Protein AF-0000000084806015 (afdb_homodimer)

pLDDT: mean 92.37, std 10.85, range [36.12, 98.88]

Foldseek 3Di:
DVVVVVVVCLQCLQVVSVLVVLLVQLVVCCVDPNVVVSVVSNVVSVVSLCCLQWFLPLVVLLLVQLVQADADDDDPDQAQAEEQEDDQFPQVVCVVVVHTDGDLFVFSLVVLLVSCVVRVNHAYEYQYALQPPPPDRGFVQVVSLVVSVVSPRDNVSYHYHHHDNDLLRSQQSVCVVPVDDPPGAYEYEGASNLQQLNCLSNVLNVHDYHYRHDNSVDPHCVCSGGIDPGRVVSSVSNRVSSVSLVSLVVCCVVPSDVDSGDHD/DVVVVVVVCLQCLQVVSVLVVLLVQLVVCCVDPNVVVSVVSNVVSVVSLCCLQWFLVLVVLLQVQLVQADADDDDPDQAQAEEQEDDQFPQVVCVVVVHTDGDLFVFSLVVLLVSCVVRVNHAYEYQYALQPPPVDRGFVQVVSLVVSVVSPRDNVSYHYHHHDNDLLRSQQSVCVVPVDDPPGAYEYEGASNLQQLNCLSNVLNVHDYHYRHDNSVDPHCVCSGPIDPGSVVSSVSNRVSSVSLVSLVVCCVVVSDVDSGDHD

Solvent-accessible surface area (backbone atoms only — not comparable to full-atom values): 26686 Å² total; per-residue (Å²): 109,71,64,59,51,49,50,52,51,54,45,54,46,24,51,39,37,41,35,49,50,39,31,50,52,9,46,57,27,47,75,48,96,44,32,70,59,10,50,52,40,28,44,52,20,50,53,51,45,49,43,38,8,29,39,21,54,16,48,42,53,29,45,71,34,27,68,50,53,65,72,62,70,90,78,87,64,80,51,49,27,37,36,34,50,52,74,23,53,38,28,60,38,14,62,58,63,74,43,88,33,56,38,83,37,38,32,38,57,53,50,49,53,52,47,46,66,76,36,74,81,29,33,36,33,41,32,28,25,41,43,61,75,58,89,83,52,54,50,39,44,66,57,50,52,53,53,42,39,74,72,67,44,56,68,91,41,51,43,72,40,56,79,23,68,46,66,53,39,36,28,42,53,43,41,66,72,64,59,80,56,92,87,58,40,30,35,38,30,30,38,15,49,50,39,44,56,47,52,47,26,20,49,64,54,72,38,80,61,43,68,31,44,32,55,65,94,51,57,48,77,82,40,44,76,46,59,42,91,37,34,25,59,16,21,42,40,29,22,54,28,40,44,46,51,51,51,26,49,50,35,34,76,70,62,61,32,92,53,69,71,58,69,125,109,71,64,57,50,49,50,53,51,55,44,54,45,23,50,38,36,40,35,50,50,38,32,52,50,10,48,57,27,47,76,46,97,45,33,70,61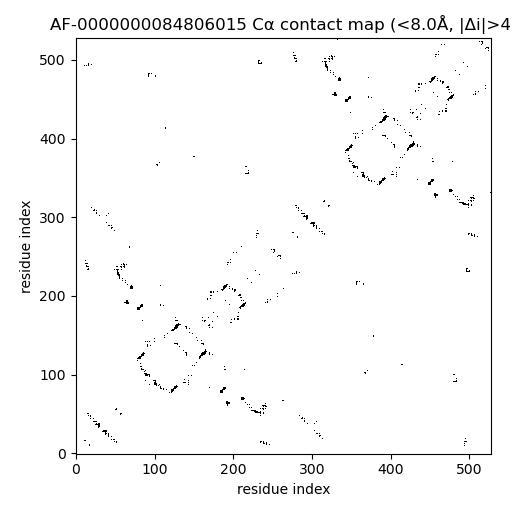,10,50,52,40,28,43,52,18,50,53,50,45,51,44,37,8,29,39,22,54,16,49,40,54,30,46,71,34,28,67,51,53,65,73,62,71,90,79,87,63,81,52,50,26,37,36,31,51,52,74,23,51,38,30,60,38,14,63,58,64,75,44,89,32,55,38,84,38,38,35,36,56,54,51,49,50,52,47,46,66,75,36,75,80,27,33,36,33,42,32,27,26,42,45,62,75,57,89,83,53,55,50,37,43,65,58,51,49,53,53,42,40,73,73,67,43,55,67,89,42,52,41,74,38,55,79,23,66,46,66,52,39,35,29,42,52,43,39,68,73,64,59,78,57,92,87,56,41,32,36,38,29,30,38,14,48,51,38,44,55,47,52,46,26,19,50,66,54,72,40,78,61,42,68,31,44,33,54,66,93,50,56,49,79,82,40,44,76,45,57,42,90,37,33,24,59,15,22,41,40,28,23,55,28,40,43,46,52,50,52,28,50,49,35,35,76,72,62,63,32,92,51,70,71,57,71,124

InterPro domains:
  IPR003848 Domain of unknown function DUF218 [PF02698] (80-247)
  IPR003848 Domain of unknown function DUF218 [cd06259] (80-248)
  IPR014729 Rossmann-like alpha/beta/alpha sandwich fold [G3DSA:3.40.50.620] (75-215)
  IPR051599 Cell Envelope Integrity and Synthesis Associated Protein [PTHR30336] (35-257)

Radius of gyration: 23.83 Å; Cα contacts (8 Å, |Δi|>4): 1032; chains: 2; bounding box: 65×70×50 Å

Sequence (528 aa):
MFFVLSKILGFFIHPSNTIAVICAVGVLMLLTRWRRAGARVLGVGVVLLLIAGYSPLGSVLLLSLSERFPPWQFSGRAPDGIIVLGGAIDSEVSAARDAVELDSSAERVMAALELARDYPQARIVYSGGSGNLIQNSVAEAPIAADLFARFGVAPDRFVVESRSRTTAENASFTRELVSPKPGEVWLLVTSAFHMPRSITAFRAAGFDVTAAPVDWRTRGWGDAARPFDRLSSGLARTDVAAHEWAGLLAYRLSGRTTSLLPSPMFFVLSKILGFFIHPSNTIAVICAVGVLMLLTRWRRAGARVLGVGVVLLLIAGYSPLGSVLLLSLSERFPPWQFSGRAPDGIIVLGGAIDSEVSAARDAVELDSSAERVMAALELARDYPQARIVYSGGSGNLIQNSVAEAPIAADLFARFGVAPDRFVVESRSRTTAENASFTRELVSPKPGEVWLLVTSAFHMPRSITAFRAAGFDVTAAPVDWRTRGWGDAARPFDRLSSGLARTDVAAHEWAGLLAYRLSGRTTSLLPSP

Nearest PDB structures (foldseek):
  1nst-assembly1_A  TM=2.198E-01  e=5.384E-01  Homo sapiens
  6clu-assembly5_B  TM=3.367E-01  e=6.553E+00  Staphylococcus aureus
  2ce7-assembly1_A  TM=1.968E-01  e=6.723E-01  Thermotoga maritima
  7epd-assembly1_A  TM=2.196E-01  e=8.651E+00  Homo sapiens
  1iol-assembly1_A-2  TM=4.628E-01  e=3.929E+00  Homo sapiens

Structure (mmCIF, N/CA/C/O backbone):
data_AF-0000000084806015-model_v1
#
loop_
_entity.id
_entity.type
_entity.pdbx_description
1 polymer 'DUF218 domain-containing protein'
#
loop_
_atom_site.group_PDB
_atom_site.id
_atom_site.type_symbol
_atom_site.label_atom_id
_atom_site.label_alt_id
_atom_site.label_comp_id
_atom_site.label_asym_id
_atom_site.label_entity_id
_atom_site.label_seq_id
_atom_site.pdbx_PDB_ins_code
_atom_site.Cartn_x
_atom_site.Cartn_y
_atom_site.Cartn_z
_atom_site.occupancy
_atom_site.B_iso_or_equiv
_atom_site.auth_seq_id
_atom_site.auth_comp_id
_atom_site.auth_asym_id
_atom_site.auth_atom_id
_atom_site.pdbx_PDB_model_num
ATOM 1 N N . MET A 1 1 ? -23.641 19.688 -10.625 1 53.91 1 MET A N 1
ATOM 2 C CA . MET A 1 1 ? -23.781 20.203 -9.266 1 53.91 1 MET A CA 1
ATOM 3 C C . MET A 1 1 ? -23.547 19.094 -8.242 1 53.91 1 MET A C 1
ATOM 5 O O . MET A 1 1 ? -22.781 19.266 -7.293 1 53.91 1 MET A O 1
ATOM 9 N N . PHE A 1 2 ? -24.141 17.906 -8.484 1 60.41 2 PHE A N 1
ATOM 10 C CA . PHE A 1 2 ? -24.016 16.766 -7.574 1 60.41 2 PHE A CA 1
ATOM 11 C C . PHE A 1 2 ? -22.609 16.203 -7.59 1 60.41 2 PHE A C 1
ATOM 13 O O . PHE A 1 2 ? -22.062 15.875 -6.539 1 60.41 2 PHE A O 1
ATOM 20 N N . PHE A 1 3 ? -21.984 16.391 -8.75 1 66.12 3 PHE A N 1
ATOM 21 C CA . PHE A 1 3 ? -20.656 15.828 -8.898 1 66.12 3 PHE A CA 1
ATOM 22 C C . PHE A 1 3 ? -19.625 16.672 -8.148 1 66.12 3 PHE A C 1
ATOM 24 O O . PHE A 1 3 ? -18.781 16.141 -7.422 1 66.12 3 PHE A O 1
ATOM 31 N N . VAL A 1 4 ? -19.75 17.953 -8.297 1 72 4 VAL A N 1
ATOM 32 C CA . VAL A 1 4 ? -18.797 18.859 -7.648 1 72 4 VAL A CA 1
ATOM 33 C C . VAL A 1 4 ? -18.953 18.766 -6.133 1 72 4 VAL A C 1
ATOM 35 O O . VAL A 1 4 ? -17.969 18.719 -5.402 1 72 4 VAL A O 1
ATOM 38 N N . LEU A 1 5 ? -20.172 18.719 -5.695 1 76.62 5 LEU A N 1
ATOM 39 C CA . LEU A 1 5 ? -20.438 18.609 -4.266 1 76.62 5 LEU A CA 1
ATOM 40 C C . LEU A 1 5 ? -19.859 17.312 -3.705 1 76.62 5 LEU A C 1
ATOM 42 O O . LEU A 1 5 ? -19.266 17.312 -2.621 1 76.62 5 LEU A O 1
ATOM 46 N N . SER A 1 6 ? -19.969 16.328 -4.43 1 77.88 6 SER A N 1
ATOM 47 C CA . SER A 1 6 ? -19.438 15.047 -3.988 1 77.88 6 SER A CA 1
ATOM 48 C C . SER A 1 6 ? -17.906 15.086 -3.885 1 77.88 6 SER A C 1
ATOM 50 O O . SER A 1 6 ? -17.328 14.508 -2.963 1 77.88 6 SER A O 1
ATOM 52 N N . LYS A 1 7 ? -17.312 15.836 -4.746 1 82.25 7 LYS A N 1
ATOM 53 C CA . LYS A 1 7 ? -15.859 15.953 -4.719 1 82.25 7 LYS A CA 1
ATOM 54 C C . LYS A 1 7 ? -15.398 16.781 -3.527 1 82.25 7 LYS A C 1
ATOM 56 O O . LYS A 1 7 ? -14.391 16.469 -2.889 1 82.25 7 LYS A O 1
ATOM 61 N N . ILE A 1 8 ? -16.156 17.812 -3.361 1 85.81 8 ILE A N 1
ATOM 62 C CA . ILE A 1 8 ? -15.82 18.688 -2.234 1 85.81 8 ILE A CA 1
ATOM 63 C C . ILE A 1 8 ? -16 17.922 -0.926 1 85.81 8 ILE A C 1
ATOM 65 O O . ILE A 1 8 ? -15.117 17.938 -0.065 1 85.81 8 ILE A O 1
ATOM 69 N N . LEU A 1 9 ? -17.078 17.266 -0.795 1 87.06 9 LEU A N 1
ATOM 70 C CA . LEU A 1 9 ? -17.328 16.469 0.4 1 87.06 9 LEU A CA 1
ATOM 71 C C . LEU A 1 9 ? -16.266 15.375 0.549 1 87.06 9 LEU A C 1
ATOM 73 O O . LEU A 1 9 ? -15.789 15.117 1.655 1 87.06 9 LEU A O 1
ATOM 77 N N . GLY A 1 10 ? -15.945 14.82 -0.571 1 89.31 10 GLY A N 1
ATOM 78 C CA . GLY A 1 10 ? -14.906 13.805 -0.565 1 89.31 10 GLY A CA 1
ATOM 79 C C . GLY A 1 10 ? -13.562 14.328 -0.079 1 89.31 10 GLY A C 1
ATOM 80 O O . GLY A 1 10 ? -12.844 13.625 0.638 1 89.31 10 GLY A O 1
ATOM 81 N N . PHE A 1 11 ? -13.305 15.617 -0.44 1 94.44 11 PHE A N 1
ATOM 82 C CA . PHE A 1 11 ? -12.062 16.25 -0.019 1 94.44 11 PHE A CA 1
ATOM 83 C C . PHE A 1 11 ? -12.031 16.422 1.494 1 94.44 11 PHE A C 1
ATOM 85 O O . PHE A 1 11 ? -11.039 16.094 2.141 1 94.44 11 PHE A O 1
ATOM 92 N N . PHE A 1 12 ? -13.133 16.766 2.096 1 96.19 12 PHE A N 1
ATOM 93 C CA . PHE A 1 12 ? -13.156 17.141 3.506 1 96.19 12 PHE A CA 1
ATOM 94 C C . PHE A 1 12 ? -13.461 15.922 4.379 1 96.19 12 PHE A C 1
ATOM 96 O O . PHE A 1 12 ? -13.273 15.969 5.594 1 96.19 12 PHE A O 1
ATOM 103 N N . ILE A 1 13 ? -13.836 14.828 3.744 1 96 13 ILE A N 1
ATOM 104 C CA . ILE A 1 13 ? -14.062 13.594 4.484 1 96 13 ILE A CA 1
ATOM 105 C C . ILE A 1 13 ? -12.727 13.023 4.957 1 96 13 ILE A C 1
ATOM 107 O O . ILE A 1 13 ? -12.68 12.289 5.953 1 96 13 ILE A O 1
ATOM 111 N N . HIS A 1 14 ? -11.742 13.32 4.219 1 97.69 14 HIS A N 1
ATOM 112 C CA . HIS A 1 14 ? -10.406 12.906 4.645 1 97.69 14 HIS A CA 1
ATOM 113 C C . HIS A 1 14 ? -9.836 13.875 5.676 1 97.69 14 HIS A C 1
ATOM 115 O O . HIS A 1 14 ? -9.5 15.016 5.348 1 97.69 14 HIS A O 1
ATOM 121 N N . PRO A 1 15 ? -9.625 13.406 6.875 1 98.69 15 PRO A N 1
ATOM 122 C CA . PRO A 1 15 ? -9.18 14.273 7.965 1 98.69 15 PRO A CA 1
ATOM 123 C C . PRO A 1 15 ? -7.867 14.984 7.656 1 98.69 15 PRO A C 1
ATOM 125 O O . PRO A 1 15 ? -7.668 16.125 8.062 1 98.69 15 PRO A O 1
ATOM 128 N N . SER A 1 16 ? -6.988 14.336 6.918 1 98.75 16 SER A N 1
ATOM 129 C CA . SER A 1 16 ? -5.73 15.008 6.605 1 98.75 16 SER A CA 1
ATOM 130 C C . SER A 1 16 ? -5.969 16.281 5.805 1 98.75 16 SER A C 1
ATOM 132 O O . SER A 1 16 ? -5.332 17.312 6.055 1 98.75 16 SER A O 1
ATOM 134 N N . ASN A 1 17 ? -6.895 16.25 4.891 1 98.75 17 ASN A N 1
ATOM 135 C CA . ASN A 1 17 ? -7.227 17.422 4.098 1 98.75 17 ASN A CA 1
ATOM 136 C C . ASN A 1 17 ? -7.906 18.5 4.949 1 98.75 17 ASN A C 1
ATOM 138 O O . ASN A 1 17 ? -7.609 19.688 4.809 1 98.75 17 ASN A O 1
ATOM 142 N N . THR A 1 18 ? -8.867 18.094 5.82 1 98.81 18 THR A N 1
ATOM 143 C CA . THR A 1 18 ? -9.562 19.047 6.691 1 98.81 18 THR A CA 1
ATOM 144 C C . THR A 1 18 ? -8.57 19.75 7.605 1 98.81 18 THR A C 1
ATOM 146 O O . THR A 1 18 ? -8.633 20.984 7.762 1 98.81 18 THR A O 1
ATOM 149 N N . ILE A 1 19 ? -7.664 19.016 8.133 1 98.88 19 ILE A N 1
ATOM 150 C CA . ILE A 1 19 ? -6.645 19.562 9.016 1 98.88 19 ILE A CA 1
ATOM 151 C C . ILE A 1 19 ? -5.77 20.547 8.234 1 98.88 19 ILE A C 1
ATOM 153 O O . ILE A 1 19 ? -5.449 21.641 8.734 1 98.88 19 ILE A O 1
ATOM 157 N N . ALA A 1 20 ? -5.367 20.172 7.02 1 98.75 20 ALA A N 1
ATOM 158 C CA . ALA A 1 20 ? -4.559 21.047 6.172 1 98.75 20 ALA A CA 1
ATOM 159 C C . ALA A 1 20 ? -5.266 22.391 5.934 1 98.75 20 ALA A C 1
ATOM 161 O O . ALA A 1 20 ? -4.641 23.438 5.992 1 98.75 20 ALA A O 1
ATOM 162 N N . VAL A 1 21 ? -6.547 22.312 5.66 1 98.62 21 VAL A N 1
ATOM 163 C CA . VAL A 1 21 ? -7.324 23.516 5.395 1 98.62 21 VAL A CA 1
ATOM 164 C C . VAL A 1 21 ? -7.379 24.391 6.648 1 98.62 21 VAL A C 1
ATOM 166 O O . VAL A 1 21 ? -7.207 25.609 6.578 1 98.62 21 VAL A O 1
ATOM 169 N N . ILE A 1 22 ? -7.594 23.766 7.832 1 98.69 22 ILE A N 1
ATOM 170 C CA . ILE A 1 22 ? -7.617 24.5 9.086 1 98.69 22 ILE A CA 1
ATOM 171 C C . ILE A 1 22 ? -6.285 25.219 9.289 1 98.69 22 ILE A C 1
ATOM 173 O O . ILE A 1 22 ? -6.254 26.406 9.633 1 98.69 22 ILE A O 1
ATOM 177 N N . CYS A 1 23 ? -5.227 24.531 9.055 1 98.56 23 CYS A N 1
ATOM 178 C CA . CYS A 1 23 ? -3.9 25.125 9.211 1 98.56 23 CYS A CA 1
ATOM 179 C C . CYS A 1 23 ? -3.689 26.266 8.219 1 98.56 23 CYS A C 1
ATOM 181 O O . CYS A 1 23 ? -3.174 27.328 8.578 1 98.56 23 CYS A O 1
ATOM 183 N N . ALA A 1 24 ? -4.055 26.047 6.961 1 98.31 24 ALA A N 1
ATOM 184 C CA . ALA A 1 24 ? -3.891 27.078 5.93 1 98.31 24 ALA A CA 1
ATOM 185 C C . ALA A 1 24 ? -4.68 28.328 6.281 1 98.31 24 ALA A C 1
ATOM 187 O O . ALA A 1 24 ? -4.172 29.453 6.145 1 98.31 24 ALA A O 1
ATOM 188 N N . VAL A 1 25 ? -5.922 28.141 6.723 1 98.19 25 VAL A N 1
ATOM 189 C CA . VAL A 1 25 ? -6.766 29.25 7.121 1 98.19 25 VAL A CA 1
ATOM 190 C C . VAL A 1 25 ? -6.121 30 8.289 1 98.19 25 VAL A C 1
ATOM 192 O O . VAL A 1 25 ? -6.098 31.234 8.312 1 98.19 25 VAL A O 1
ATOM 195 N N . GLY A 1 26 ? -5.602 29.219 9.211 1 97.31 26 GLY A N 1
ATOM 196 C CA . GLY A 1 26 ? -4.914 29.844 10.328 1 97.31 26 GLY A CA 1
ATOM 197 C C . GLY A 1 26 ? -3.748 30.703 9.898 1 97.31 26 GLY A C 1
ATOM 198 O O . GLY A 1 26 ? -3.602 31.828 10.375 1 97.31 26 GLY A O 1
ATOM 199 N N . VAL A 1 27 ? -2.963 30.266 9.016 1 96.31 27 VAL A N 1
ATOM 200 C CA . VAL A 1 27 ? -1.806 31.016 8.539 1 96.31 27 VAL A CA 1
ATOM 201 C C . VAL A 1 27 ? -2.27 32.281 7.809 1 96.31 27 VAL A C 1
ATOM 203 O O . VAL A 1 27 ? -1.698 33.344 7.996 1 96.31 27 VAL A O 1
ATOM 206 N N . LEU A 1 28 ? -3.277 32.156 6.98 1 96.88 28 LEU A N 1
ATOM 207 C CA . LEU A 1 28 ? -3.789 33.312 6.246 1 96.88 28 LEU A CA 1
ATOM 208 C C . LEU A 1 28 ? -4.316 34.375 7.203 1 96.88 28 LEU A C 1
ATOM 210 O O . LEU A 1 28 ? -4.121 35.562 6.977 1 96.88 28 LEU A O 1
ATOM 214 N N . MET A 1 29 ? -4.922 33.906 8.281 1 96.44 29 MET A N 1
ATOM 215 C CA . MET A 1 29 ? -5.465 34.844 9.273 1 96.44 29 MET A CA 1
ATOM 216 C C . MET A 1 29 ? -4.344 35.562 10.023 1 96.44 29 MET A C 1
ATOM 218 O O . MET A 1 29 ? -4.523 36.688 10.492 1 96.44 29 MET A O 1
ATOM 222 N N . LEU A 1 30 ? -3.223 34.906 10.125 1 92.38 30 LEU A N 1
ATOM 223 C CA . LEU A 1 30 ? -2.09 35.531 10.789 1 92.38 30 LEU A CA 1
ATOM 224 C C . LEU A 1 30 ? -1.653 36.781 10.031 1 92.38 30 LEU A C 1
ATOM 226 O O . LEU A 1 30 ? -1.09 37.719 10.633 1 92.38 30 LEU A O 1
ATOM 230 N N . LEU A 1 31 ? -1.954 36.781 8.773 1 91.06 31 LEU A N 1
ATOM 231 C CA . LEU A 1 31 ? -1.511 37.875 7.914 1 91.06 31 LEU A CA 1
ATOM 232 C C . LEU A 1 31 ? -2.535 39 7.898 1 91.06 31 LEU A C 1
ATOM 234 O O . LEU A 1 31 ? -2.34 40 7.219 1 91.06 31 LEU A O 1
ATOM 238 N N . THR A 1 32 ? -3.615 38.906 8.617 1 93.56 32 THR A N 1
ATOM 239 C CA . THR A 1 32 ? -4.684 39.906 8.641 1 93.56 32 THR A CA 1
ATOM 240 C C . THR A 1 32 ? -4.816 40.531 10.031 1 93.56 32 THR A C 1
ATOM 242 O O . THR A 1 32 ? -3.963 40.312 10.891 1 93.56 32 THR A O 1
ATOM 245 N N . ARG A 1 33 ? -5.961 41.312 10.203 1 94.19 33 ARG A N 1
ATOM 246 C CA . ARG A 1 33 ? -6.23 41.969 11.484 1 94.19 33 ARG A CA 1
ATOM 247 C C . ARG A 1 33 ? -6.656 40.938 12.531 1 94.19 33 ARG A C 1
ATOM 249 O O . ARG A 1 33 ? -6.699 41.25 13.727 1 94.19 33 ARG A O 1
ATOM 256 N N . TRP A 1 34 ? -6.875 39.75 12.125 1 95.38 34 TRP A N 1
ATOM 257 C CA . TRP A 1 34 ? -7.348 38.688 13.023 1 95.38 34 TRP A CA 1
ATOM 258 C C . TRP A 1 34 ? -6.191 37.812 13.484 1 95.38 34 TRP A C 1
ATOM 260 O O . TRP A 1 34 ? -6.344 36.594 13.602 1 95.38 34 TRP A O 1
ATOM 270 N N . ARG A 1 35 ? -5.078 38.344 13.703 1 92.12 35 ARG A N 1
ATOM 271 C CA . ARG A 1 35 ? -3.842 37.625 14.016 1 92.12 35 ARG A CA 1
ATOM 272 C C . ARG A 1 35 ? -4.004 36.75 15.258 1 92.12 35 ARG A C 1
ATOM 274 O O . ARG A 1 35 ? -3.496 35.625 15.305 1 92.12 35 ARG A O 1
ATOM 281 N N . ARG A 1 36 ? -4.695 37.188 16.25 1 92.12 36 ARG A N 1
ATOM 282 C CA . ARG A 1 36 ? -4.871 36.406 17.484 1 92.12 36 ARG A CA 1
ATOM 283 C C . ARG A 1 36 ? -5.75 35.188 17.234 1 92.12 36 ARG A C 1
ATOM 285 O O . ARG A 1 36 ? -5.438 34.094 17.703 1 92.12 36 ARG A O 1
ATOM 292 N N . ALA A 1 37 ? -6.816 35.438 16.469 1 95.19 37 ALA A N 1
ATOM 293 C CA . ALA A 1 37 ? -7.688 34.312 16.094 1 95.19 37 ALA A CA 1
ATOM 294 C C . ALA A 1 37 ? -6.949 33.312 15.211 1 95.19 37 ALA A C 1
ATOM 296 O O . ALA A 1 37 ? -7.141 32.094 15.336 1 95.19 37 ALA A O 1
ATOM 297 N N . GLY A 1 38 ? -6.16 33.844 14.391 1 96 38 GLY A N 1
ATOM 298 C CA . GLY A 1 38 ? -5.371 33 13.508 1 96 38 GLY A CA 1
ATOM 299 C C . GLY A 1 38 ? -4.43 32.062 14.258 1 96 38 GLY A C 1
ATOM 300 O O . GLY A 1 38 ? -4.289 30.891 13.906 1 96 38 GLY A O 1
ATOM 301 N N . ALA A 1 39 ? -3.836 32.562 15.25 1 94.62 39 ALA A N 1
ATOM 302 C CA . ALA A 1 39 ? -2.93 31.75 16.078 1 94.62 39 ALA A CA 1
ATOM 303 C C . ALA A 1 39 ? -3.676 30.609 16.766 1 94.62 39 ALA A C 1
ATOM 305 O O . ALA A 1 39 ? -3.158 29.5 16.875 1 94.62 39 ALA A O 1
ATOM 306 N N . ARG A 1 40 ? -4.863 30.922 17.219 1 95.5 40 ARG A N 1
ATOM 307 C CA . ARG A 1 40 ? -5.664 29.891 17.859 1 95.5 40 ARG A CA 1
ATOM 308 C C . ARG A 1 40 ? -6.082 28.812 16.859 1 95.5 40 ARG A C 1
ATOM 310 O O . ARG A 1 40 ? -6.004 27.625 17.156 1 95.5 40 ARG A O 1
ATOM 317 N N . VAL A 1 41 ? -6.5 29.266 15.688 1 97.62 41 VAL A N 1
ATOM 318 C CA . VAL A 1 41 ? -6.91 28.344 14.633 1 97.62 41 VAL A CA 1
ATOM 319 C C . VAL A 1 41 ? -5.73 27.453 14.242 1 97.62 41 VAL A C 1
ATOM 321 O O . VAL A 1 41 ? -5.883 26.25 14.086 1 97.62 41 VAL A O 1
ATOM 324 N N . LEU A 1 42 ? -4.602 28.078 14.172 1 96.94 42 LEU A N 1
ATOM 325 C CA . LEU A 1 42 ? -3.393 27.344 13.836 1 96.94 42 LEU A CA 1
ATOM 326 C C . LEU A 1 42 ? -3.049 26.328 14.93 1 96.94 42 LEU A C 1
ATOM 328 O O . LEU A 1 42 ? -2.682 25.188 14.633 1 96.94 42 LEU A O 1
ATOM 332 N N . GLY A 1 43 ? -3.123 26.797 16.156 1 96.44 43 GLY A N 1
ATOM 333 C CA . GLY A 1 43 ? -2.887 25.891 17.266 1 96.44 43 GLY A CA 1
ATOM 334 C C . GLY A 1 43 ? -3.789 24.672 17.234 1 96.44 43 GLY A C 1
ATOM 335 O O . GLY A 1 43 ? -3.324 23.547 17.422 1 96.44 43 GLY A O 1
ATOM 336 N N . VAL A 1 44 ? -5.051 24.875 16.969 1 97.88 44 VAL A N 1
ATOM 337 C CA . VAL A 1 44 ? -6.023 23.797 16.891 1 97.88 44 VAL A CA 1
ATOM 338 C C . VAL A 1 44 ? -5.672 22.859 15.734 1 97.88 44 VAL A C 1
ATOM 340 O O . VAL A 1 44 ? -5.684 21.641 15.883 1 97.88 44 VAL A O 1
ATOM 343 N N . GLY A 1 45 ? -5.352 23.453 14.586 1 98.56 45 GLY A N 1
ATOM 344 C CA . GLY A 1 45 ? -4.973 22.672 13.43 1 98.56 45 GLY A CA 1
ATOM 345 C C . GLY A 1 45 ? -3.77 21.781 13.688 1 98.56 45 GLY A C 1
ATOM 346 O O . GLY A 1 45 ? -3.775 20.594 13.32 1 98.56 45 GLY A O 1
ATOM 347 N N . VAL A 1 46 ? -2.809 22.312 14.312 1 98.62 46 VAL A N 1
ATOM 348 C CA . VAL A 1 46 ? -1.585 21.562 14.578 1 98.62 46 VAL A CA 1
ATOM 349 C C . VAL A 1 46 ? -1.859 20.469 15.602 1 98.62 46 VAL A C 1
ATOM 351 O O . VAL A 1 46 ? -1.348 19.344 15.484 1 98.62 46 VAL A O 1
ATOM 354 N N . VAL A 1 47 ? -2.604 20.75 16.625 1 98.44 47 VAL A N 1
ATOM 355 C CA . VAL A 1 47 ? -2.947 19.75 17.625 1 98.44 47 VAL A CA 1
ATOM 356 C C . VAL A 1 47 ? -3.697 18.594 16.969 1 98.44 47 VAL A C 1
ATOM 358 O O . VAL A 1 47 ? -3.402 17.422 17.234 1 98.44 47 VAL A O 1
ATOM 361 N N . LEU A 1 48 ? -4.629 18.891 16.078 1 98.81 48 LEU A N 1
ATOM 362 C CA . LEU A 1 48 ? -5.359 17.859 15.344 1 98.81 48 LEU A CA 1
ATOM 363 C C . LEU A 1 48 ? -4.422 17.062 14.453 1 98.81 48 LEU A C 1
ATOM 365 O O . LEU A 1 48 ? -4.559 15.844 14.336 1 98.81 48 LEU A O 1
ATOM 369 N N . LEU A 1 49 ? -3.484 17.766 13.836 1 98.88 49 LEU A N 1
ATOM 370 C CA . LEU A 1 49 ? -2.477 17.125 13 1 98.88 49 LEU A CA 1
ATOM 371 C C . LEU A 1 49 ? -1.68 16.094 13.789 1 98.88 49 LEU A C 1
ATOM 373 O O . LEU A 1 49 ? -1.51 14.961 13.352 1 98.88 49 LEU A O 1
ATOM 377 N N . LEU A 1 50 ? -1.256 16.484 14.984 1 98.81 50 LEU A N 1
ATOM 378 C CA . LEU A 1 50 ? -0.437 15.609 15.82 1 98.81 50 LEU A CA 1
ATOM 379 C C . LEU A 1 50 ? -1.257 14.438 16.359 1 98.81 50 LEU A C 1
ATOM 381 O O . LEU A 1 50 ? -0.77 13.312 16.406 1 98.81 50 LEU A O 1
ATOM 385 N N . ILE A 1 51 ? -2.492 14.68 16.703 1 98.75 51 ILE A N 1
ATOM 386 C CA . ILE A 1 51 ? -3.357 13.617 17.203 1 98.75 51 ILE A CA 1
ATOM 387 C C . ILE A 1 51 ? -3.658 12.625 16.094 1 98.75 51 ILE A C 1
ATOM 389 O O . ILE A 1 51 ? -3.441 11.422 16.25 1 98.75 51 ILE A O 1
ATOM 393 N N . ALA A 1 52 ? -4.027 13.078 14.898 1 98.75 52 ALA A N 1
ATOM 394 C CA . ALA A 1 52 ? -4.387 12.211 13.781 1 98.75 52 ALA A CA 1
ATOM 395 C C . ALA A 1 52 ? -3.156 11.508 13.219 1 98.75 52 ALA A C 1
ATOM 397 O O . ALA A 1 52 ? -3.254 10.391 12.695 1 98.75 52 ALA A O 1
ATOM 398 N N . GLY A 1 53 ? -2.023 12.133 13.352 1 98.81 53 GLY A N 1
ATOM 399 C CA . GLY A 1 53 ? -0.815 11.625 12.719 1 98.81 53 GLY A CA 1
ATOM 400 C C . GLY A 1 53 ? -0.032 10.68 13.609 1 98.81 53 GLY A C 1
ATOM 401 O O . GLY A 1 53 ? 0.666 9.789 13.117 1 98.81 53 GLY A O 1
ATOM 402 N N . TYR A 1 54 ? -0.16 10.836 14.977 1 98.69 54 TYR A N 1
ATOM 403 C CA . TYR A 1 54 ? 0.75 10.062 15.82 1 98.69 54 TYR A CA 1
ATOM 404 C C . TYR A 1 54 ? -0.021 9.203 16.812 1 98.69 54 TYR A C 1
ATOM 406 O O . TYR A 1 54 ? 0.479 8.172 17.266 1 98.69 54 TYR A O 1
ATOM 414 N N . SER A 1 55 ? -1.173 9.633 17.281 1 98.56 55 SER A N 1
ATOM 415 C CA . SER A 1 55 ? -1.93 8.836 18.234 1 98.56 55 SER A CA 1
ATOM 416 C C . SER A 1 55 ? -2.523 7.598 17.578 1 98.56 55 SER A C 1
ATOM 418 O O . SER A 1 55 ? -2.529 7.48 16.359 1 98.56 55 SER A O 1
ATOM 420 N N . PRO A 1 56 ? -3.062 6.668 18.312 1 98.25 56 PRO A N 1
ATOM 421 C CA . PRO A 1 56 ? -3.668 5.465 17.734 1 98.25 56 PRO A CA 1
ATOM 422 C C . PRO A 1 56 ? -5.07 5.719 17.188 1 98.25 56 PRO A C 1
ATOM 424 O O . PRO A 1 56 ? -5.789 4.77 16.859 1 98.25 56 PRO A O 1
ATOM 427 N N . LEU A 1 57 ? -5.449 6.938 17.062 1 98.44 57 LEU A N 1
ATOM 428 C CA . LEU A 1 57 ? -6.797 7.281 16.641 1 98.44 57 LEU A CA 1
ATOM 429 C C . LEU A 1 57 ? -7.156 6.555 15.344 1 98.44 57 LEU A C 1
ATOM 431 O O . LEU A 1 57 ? -8.203 5.91 15.258 1 98.44 57 LEU A O 1
ATOM 435 N N . GLY A 1 58 ? -6.273 6.656 14.336 1 98.38 58 GLY A N 1
ATOM 436 C CA . GLY A 1 58 ? -6.531 5.98 13.07 1 98.38 58 GLY A CA 1
ATOM 437 C C . GLY A 1 58 ? -6.695 4.48 13.219 1 98.38 58 GLY A C 1
ATOM 438 O O . GLY A 1 58 ? -7.562 3.881 12.586 1 98.38 58 GLY A O 1
ATOM 439 N N . SER A 1 59 ? -5.914 3.887 14.062 1 98.56 59 SER A N 1
ATOM 440 C CA . SER A 1 59 ? -5.977 2.445 14.281 1 98.56 59 SER A CA 1
ATOM 441 C C . SER A 1 59 ? -7.254 2.055 15.016 1 98.56 59 SER A C 1
ATOM 443 O O . SER A 1 59 ? -7.887 1.05 14.68 1 98.56 59 SER A O 1
ATOM 445 N N . VAL A 1 60 ? -7.625 2.85 15.977 1 98.69 60 VAL A N 1
ATOM 446 C CA . VAL A 1 60 ? -8.828 2.549 16.75 1 98.69 60 VAL A CA 1
ATOM 447 C C . VAL A 1 60 ? -10.062 2.664 15.844 1 98.69 60 VAL A C 1
ATOM 449 O O . VAL A 1 60 ? -10.938 1.799 15.875 1 98.69 60 VAL A O 1
ATOM 452 N N . LEU A 1 61 ? -10.102 3.717 15.039 1 98.31 61 LEU A N 1
ATOM 453 C CA . LEU A 1 61 ? -11.219 3.885 14.109 1 98.31 61 LEU A CA 1
ATOM 454 C C . LEU A 1 61 ? -11.258 2.742 13.102 1 98.31 61 LEU A C 1
ATOM 456 O O . LEU A 1 61 ? -12.336 2.238 12.773 1 98.31 61 LEU A O 1
ATOM 460 N N . LEU A 1 62 ? -10.125 2.324 12.617 1 98.38 62 LEU A N 1
ATOM 461 C CA . LEU A 1 62 ? -10.055 1.228 11.656 1 98.38 62 LEU A CA 1
ATOM 462 C C . LEU A 1 62 ? -10.469 -0.089 12.305 1 98.38 62 LEU A C 1
ATOM 464 O O . LEU A 1 62 ? -11.219 -0.867 11.711 1 98.38 62 LEU A O 1
ATOM 468 N N . LEU A 1 63 ? -9.977 -0.324 13.492 1 98.38 63 LEU A N 1
ATOM 469 C CA . LEU A 1 63 ? -10.258 -1.555 14.227 1 98.38 63 LEU A CA 1
ATOM 470 C C . LEU A 1 63 ? -11.758 -1.709 14.477 1 98.38 63 LEU A C 1
ATOM 472 O O . LEU A 1 63 ? -12.281 -2.822 14.43 1 98.38 63 LEU A O 1
ATOM 476 N N . SER A 1 64 ? -12.43 -0.613 14.742 1 97.25 64 SER A N 1
ATOM 477 C CA . SER A 1 64 ? -13.875 -0.662 14.977 1 97.25 64 SER A CA 1
ATOM 478 C C . SER A 1 64 ? -14.617 -1.154 13.734 1 97.25 64 SER A C 1
ATOM 480 O O . SER A 1 64 ? -15.742 -1.643 13.844 1 97.25 64 SER A O 1
ATOM 482 N N . LEU A 1 65 ? -14 -1.092 12.609 1 97.5 65 LEU A N 1
ATOM 483 C CA . LEU A 1 65 ? -14.57 -1.578 11.359 1 97.5 65 LEU A CA 1
ATOM 484 C C . LEU A 1 65 ? -14.047 -2.971 11.023 1 97.5 65 LEU A C 1
ATOM 486 O O . LEU A 1 65 ? -14.828 -3.887 10.766 1 97.5 65 LEU A O 1
ATOM 490 N N . SER A 1 66 ? -12.742 -3.154 11.133 1 97.75 66 SER A N 1
ATOM 491 C CA . SER A 1 66 ? -12.07 -4.348 10.633 1 97.75 66 SER A CA 1
ATOM 492 C C . SER A 1 66 ? -12.367 -5.562 11.5 1 97.75 66 SER A C 1
ATOM 494 O O . SER A 1 66 ? -12.305 -6.699 11.031 1 97.75 66 SER A O 1
ATOM 496 N N . GLU A 1 67 ? -12.75 -5.324 12.734 1 97.25 67 GLU A N 1
ATOM 497 C CA . GLU A 1 67 ? -12.961 -6.438 13.648 1 97.25 67 GLU A CA 1
ATOM 498 C C . GLU A 1 67 ? -14.422 -6.879 13.656 1 97.25 67 GLU A C 1
ATOM 500 O O . GLU A 1 67 ? -14.812 -7.75 14.438 1 97.25 67 GLU A O 1
ATOM 505 N N . ARG A 1 68 ? -15.211 -6.293 12.773 1 95.94 68 ARG A N 1
ATOM 506 C CA . ARG A 1 68 ? -16.641 -6.574 12.758 1 95.94 68 ARG A CA 1
ATOM 507 C C . ARG A 1 68 ? -16.922 -7.953 12.172 1 95.94 68 ARG A C 1
ATOM 509 O O . ARG A 1 68 ? -17.922 -8.594 12.523 1 95.94 68 ARG A O 1
ATOM 516 N N . PHE A 1 69 ? -16.156 -8.391 11.211 1 97 69 PHE A N 1
ATOM 517 C CA . PHE A 1 69 ? -16.297 -9.695 10.57 1 97 69 PHE A CA 1
ATOM 518 C C . PHE A 1 69 ? -15.039 -10.531 10.766 1 97 69 PHE A C 1
ATOM 520 O O . PHE A 1 69 ? -13.93 -10.055 10.531 1 97 69 PHE A O 1
ATOM 527 N N . PRO A 1 70 ? -15.18 -11.719 11.227 1 95.62 70 PRO A N 1
ATOM 528 C CA . PRO A 1 70 ? -14.016 -12.578 11.445 1 95.62 70 PRO A CA 1
ATOM 529 C C . PRO A 1 70 ? -13.406 -13.102 10.148 1 95.62 70 PRO A C 1
ATOM 531 O O . PRO A 1 70 ? -14.055 -13.062 9.094 1 95.62 70 PRO A O 1
ATOM 534 N N . PRO A 1 71 ? -12.133 -13.555 10.227 1 96.62 71 PRO A N 1
ATOM 535 C CA . PRO A 1 71 ? -11.57 -14.234 9.055 1 96.62 71 PRO A CA 1
ATOM 536 C C . PRO A 1 71 ? -12.422 -15.414 8.586 1 96.62 71 PRO A C 1
ATOM 538 O O . PRO A 1 71 ? -13.039 -16.094 9.406 1 96.62 71 PRO A O 1
ATOM 541 N N . TRP A 1 72 ? -12.422 -15.586 7.305 1 96.56 72 TRP A N 1
ATOM 542 C CA . TRP A 1 72 ? -13.172 -16.719 6.754 1 96.56 72 TRP A CA 1
ATOM 543 C C . TRP A 1 72 ? -12.484 -18.031 7.082 1 96.56 72 TRP A C 1
ATOM 545 O O . TRP A 1 72 ? -11.258 -18.141 6.984 1 96.56 72 TRP A O 1
ATOM 555 N N . GLN A 1 73 ? -13.258 -19.016 7.445 1 93.94 73 GLN A N 1
ATOM 556 C CA . GLN A 1 73 ? -12.797 -20.391 7.688 1 93.94 73 GLN A CA 1
ATOM 557 C C . GLN A 1 73 ? -13.625 -21.391 6.895 1 93.94 73 GLN A C 1
ATOM 559 O O . GLN A 1 73 ? -14.844 -21.25 6.793 1 93.94 73 GLN A O 1
ATOM 564 N N . PHE A 1 74 ? -12.906 -22.328 6.32 1 93.06 74 PHE A N 1
ATOM 565 C CA . PHE A 1 74 ? -13.602 -23.375 5.59 1 93.06 74 PHE A CA 1
ATOM 566 C C . PHE A 1 74 ? -14.523 -24.156 6.52 1 93.06 74 PHE A C 1
ATOM 568 O O . PHE A 1 74 ? -14.102 -24.594 7.598 1 93.06 74 PHE A O 1
ATOM 575 N N . SER A 1 75 ? -15.758 -24.297 6.199 1 88.06 75 SER A N 1
ATOM 576 C CA . SER A 1 75 ? -16.719 -24.969 7.062 1 88.06 75 SER A CA 1
ATOM 577 C C . SER A 1 75 ? -17.234 -26.266 6.43 1 88.06 75 SER A C 1
ATOM 579 O O . SER A 1 75 ? -18.312 -26.734 6.762 1 88.06 75 SER A O 1
ATOM 581 N N . GLY A 1 76 ? -16.531 -26.828 5.512 1 91.31 76 GLY A N 1
ATOM 582 C CA . GLY A 1 76 ? -16.906 -28.109 4.961 1 91.31 76 GLY A CA 1
ATOM 583 C C . GLY A 1 76 ? -17.578 -28.016 3.602 1 91.31 76 GLY A C 1
ATOM 584 O O . GLY A 1 76 ? -17.844 -29.031 2.959 1 91.31 76 GLY A O 1
ATOM 585 N N . ARG A 1 77 ? -17.906 -26.859 3.203 1 93.75 77 ARG A N 1
ATOM 586 C CA . ARG A 1 77 ? -18.5 -26.641 1.891 1 93.75 77 ARG A CA 1
ATOM 587 C C . ARG A 1 77 ? -17.688 -25.672 1.056 1 93.75 77 ARG A C 1
ATOM 589 O O . ARG A 1 77 ? -17.484 -24.516 1.458 1 93.75 77 ARG A O 1
ATOM 596 N N . ALA A 1 78 ? -17.234 -26.188 -0.082 1 97.19 78 ALA A N 1
ATOM 597 C CA . ALA A 1 78 ? -16.469 -25.328 -0.979 1 97.19 78 ALA A CA 1
ATOM 598 C C . ALA A 1 78 ? -17.328 -24.188 -1.525 1 97.19 78 ALA A C 1
ATOM 600 O O . ALA A 1 78 ? -18.5 -24.391 -1.837 1 97.19 78 ALA A O 1
ATOM 601 N N . PRO A 1 79 ? -16.766 -23 -1.668 1 98.25 79 PRO A N 1
ATOM 602 C CA . PRO A 1 79 ? -17.531 -21.906 -2.279 1 98.25 79 PRO A CA 1
ATOM 603 C C . PRO A 1 79 ? -17.844 -22.172 -3.754 1 98.25 79 PRO A C 1
ATOM 605 O O . PRO A 1 79 ? -17.047 -22.781 -4.457 1 98.25 79 PRO A O 1
ATOM 608 N N . ASP A 1 80 ? -19.016 -21.703 -4.129 1 97.94 80 ASP A N 1
ATOM 609 C CA . ASP A 1 80 ? -19.406 -21.766 -5.531 1 97.94 80 ASP A CA 1
ATOM 610 C C . ASP A 1 80 ? -18.859 -20.562 -6.305 1 97.94 80 ASP A C 1
ATOM 612 O O . ASP A 1 80 ? -18.641 -20.656 -7.516 1 97.94 80 ASP A O 1
ATOM 616 N N . GLY A 1 81 ? -18.625 -19.484 -5.66 1 98.38 81 GLY A N 1
ATOM 617 C CA . GLY A 1 81 ? -18.078 -18.281 -6.258 1 98.38 81 GLY A CA 1
ATOM 618 C C . GLY A 1 81 ? -17.281 -17.438 -5.277 1 98.38 81 GLY A C 1
ATOM 619 O O . GLY A 1 81 ? -17.469 -17.547 -4.066 1 98.38 81 GLY A O 1
ATOM 620 N N . ILE A 1 82 ? -16.375 -16.734 -5.766 1 98.62 82 ILE A N 1
ATOM 621 C CA . ILE A 1 82 ? -15.523 -15.789 -5.047 1 98.62 82 ILE A CA 1
ATOM 622 C C . ILE A 1 82 ? -15.617 -14.406 -5.699 1 98.62 82 ILE A C 1
ATOM 624 O O . ILE A 1 82 ? -15.289 -14.25 -6.879 1 98.62 82 ILE A O 1
ATOM 628 N N . ILE A 1 83 ? -16.141 -13.461 -4.98 1 98.5 83 ILE A N 1
ATOM 629 C CA . ILE A 1 83 ? -16.234 -12.078 -5.438 1 98.5 83 ILE A CA 1
ATOM 630 C C . ILE A 1 83 ? -15.102 -11.258 -4.84 1 98.5 83 ILE A C 1
ATOM 632 O O . ILE A 1 83 ? -14.945 -11.188 -3.619 1 98.5 83 ILE A O 1
ATOM 636 N N . VAL A 1 84 ? -14.32 -10.688 -5.66 1 98.06 84 VAL A N 1
ATOM 637 C CA . VAL A 1 84 ? -13.266 -9.781 -5.234 1 98.06 84 VAL A CA 1
ATOM 638 C C . VAL A 1 84 ? -13.641 -8.344 -5.582 1 98.06 84 VAL A C 1
ATOM 640 O O . VAL A 1 84 ? -13.875 -8.023 -6.75 1 98.06 84 VAL A O 1
ATOM 643 N N . LEU A 1 85 ? -13.719 -7.527 -4.547 1 96.75 85 LEU A N 1
ATOM 644 C CA . LEU A 1 85 ? -13.992 -6.121 -4.824 1 96.75 85 LEU A CA 1
ATOM 645 C C . LEU A 1 85 ? -12.727 -5.406 -5.285 1 96.75 85 LEU A C 1
ATOM 647 O O . LEU A 1 85 ? -11.648 -5.605 -4.711 1 96.75 85 LEU A O 1
ATOM 651 N N . GLY A 1 86 ? -12.859 -4.582 -6.34 1 93.06 86 GLY A N 1
ATOM 652 C CA . GLY A 1 86 ? -11.75 -3.848 -6.926 1 93.06 86 GLY A CA 1
ATOM 653 C C . GLY A 1 86 ? -11.141 -2.822 -5.984 1 93.06 86 GLY A C 1
ATOM 654 O O . GLY A 1 86 ? -11.508 -2.766 -4.805 1 93.06 86 GLY A O 1
ATOM 655 N N . GLY A 1 87 ? -10.141 -2.104 -6.465 1 90.75 87 GLY A N 1
ATOM 656 C CA . GLY A 1 87 ? -9.461 -1.079 -5.688 1 90.75 87 GLY A CA 1
ATOM 657 C C . GLY A 1 87 ? -8.039 -1.448 -5.332 1 90.75 87 GLY A C 1
ATOM 658 O O . GLY A 1 87 ? -7.305 -0.638 -4.762 1 90.75 87 GLY A O 1
ATOM 659 N N . ALA A 1 88 ? -7.656 -2.615 -5.742 1 93 88 ALA A N 1
ATOM 660 C CA . ALA A 1 88 ? -6.324 -3.102 -5.387 1 93 88 ALA A CA 1
ATOM 661 C C . ALA A 1 88 ? -5.324 -2.82 -6.504 1 93 88 ALA A C 1
ATOM 663 O O . ALA A 1 88 ? -4.109 -2.928 -6.305 1 93 88 ALA A O 1
ATOM 664 N N . ILE A 1 89 ? -5.832 -2.492 -7.676 1 93.06 89 ILE A N 1
ATOM 665 C CA . ILE A 1 89 ? -4.98 -2.289 -8.844 1 93.06 89 ILE A CA 1
ATOM 666 C C . ILE A 1 89 ? -5.039 -0.826 -9.273 1 93.06 89 ILE A C 1
ATOM 668 O O . ILE A 1 89 ? -6.121 -0.258 -9.43 1 93.06 89 ILE A O 1
ATOM 672 N N . ASP A 1 90 ? -3.881 -0.209 -9.344 1 93.06 90 ASP A N 1
ATOM 673 C CA . ASP A 1 90 ? -3.783 1.109 -9.961 1 93.06 90 ASP A CA 1
ATOM 674 C C . ASP A 1 90 ? -3.715 0.997 -11.484 1 93.06 90 ASP A C 1
ATOM 676 O O . ASP A 1 90 ? -2.633 0.849 -12.055 1 93.06 90 ASP A O 1
ATOM 680 N N . SER A 1 91 ? -4.871 1.118 -12.117 1 91.38 91 SER A N 1
ATOM 681 C CA . SER A 1 91 ? -4.992 0.8 -13.539 1 91.38 91 SER A CA 1
ATOM 682 C C . SER A 1 91 ? -4.223 1.796 -14.398 1 91.38 91 SER A C 1
ATOM 684 O O . SER A 1 91 ? -3.646 1.426 -15.422 1 91.38 91 SER A O 1
ATOM 686 N N . GLU A 1 92 ? -4.195 3.062 -13.977 1 91.56 92 GLU A N 1
ATOM 687 C CA . GLU A 1 92 ? -3.494 4.078 -14.75 1 91.56 92 GLU A CA 1
ATOM 688 C C . GLU A 1 92 ? -1.988 3.832 -14.75 1 91.56 92 GLU A C 1
ATOM 690 O O . GLU A 1 92 ? -1.351 3.861 -15.805 1 91.56 92 GLU A O 1
ATOM 695 N N . VAL A 1 93 ? -1.452 3.576 -13.641 1 93.75 93 VAL A N 1
ATOM 696 C CA . VAL A 1 93 ? -0.017 3.328 -13.547 1 93.75 93 VAL A CA 1
ATOM 697 C C . VAL A 1 93 ? 0.322 1.996 -14.211 1 93.75 93 VAL A C 1
ATOM 699 O O . VAL A 1 93 ? 1.334 1.883 -14.906 1 93.75 93 VAL A O 1
ATOM 702 N N . SER A 1 94 ? -0.522 1.032 -14.031 1 94.69 94 SER A N 1
ATOM 703 C CA . SER A 1 94 ? -0.295 -0.263 -14.656 1 94.69 94 SER A CA 1
ATOM 704 C C . SER A 1 94 ? -0.216 -0.132 -16.172 1 94.69 94 SER A C 1
ATOM 706 O O . SER A 1 94 ? 0.669 -0.711 -16.812 1 94.69 94 SER A O 1
ATOM 708 N N . ALA A 1 95 ? -1.144 0.622 -16.703 1 92 95 ALA A N 1
ATOM 709 C CA . ALA A 1 95 ? -1.166 0.83 -18.141 1 92 95 ALA A CA 1
ATOM 710 C C . ALA A 1 95 ? 0.086 1.567 -18.609 1 92 95 ALA A C 1
ATOM 712 O O . ALA A 1 95 ? 0.708 1.18 -19.594 1 92 95 ALA A O 1
ATOM 713 N N . ALA A 1 96 ? 0.451 2.543 -17.875 1 93.12 96 ALA A N 1
ATOM 714 C CA . ALA A 1 96 ? 1.59 3.375 -18.25 1 93.12 96 ALA A CA 1
ATOM 715 C C . ALA A 1 96 ? 2.895 2.59 -18.172 1 93.12 96 ALA A C 1
ATOM 717 O O . ALA A 1 96 ? 3.818 2.818 -18.953 1 93.12 96 ALA A O 1
ATOM 718 N N . ARG A 1 97 ? 2.988 1.646 -17.281 1 95.12 97 ARG A N 1
ATOM 719 C CA . ARG A 1 97 ? 4.246 0.956 -17 1 95.12 97 ARG A CA 1
ATOM 720 C C . ARG A 1 97 ? 4.254 -0.437 -17.625 1 95.12 97 ARG A C 1
ATOM 722 O O . ARG A 1 97 ? 5.27 -1.136 -17.578 1 95.12 97 ARG A O 1
ATOM 729 N N . ASP A 1 98 ? 3.105 -0.837 -18.219 1 91.88 98 ASP A N 1
ATOM 730 C CA . ASP A 1 98 ? 2.938 -2.17 -18.781 1 91.88 98 ASP A CA 1
ATOM 731 C C . ASP A 1 98 ? 3.324 -3.252 -17.781 1 91.88 98 ASP A C 1
ATOM 733 O O . ASP A 1 98 ? 4.098 -4.156 -18.109 1 91.88 98 ASP A O 1
ATOM 737 N N . ALA A 1 99 ? 2.898 -3.033 -16.578 1 92.25 99 ALA A N 1
ATOM 738 C CA . ALA A 1 99 ? 3.104 -3.941 -15.445 1 92.25 99 ALA A CA 1
ATOM 739 C C . ALA A 1 99 ? 2.023 -3.756 -14.383 1 92.25 99 ALA A C 1
ATOM 741 O O . ALA A 1 99 ? 1.495 -2.654 -14.211 1 92.25 99 ALA A O 1
ATOM 742 N N . VAL A 1 100 ? 1.685 -4.801 -13.688 1 92.94 100 VAL A N 1
ATOM 743 C CA . VAL A 1 100 ? 0.658 -4.711 -12.656 1 92.94 100 VAL A CA 1
ATOM 744 C C . VAL A 1 100 ? 1.157 -3.84 -11.508 1 92.94 100 VAL A C 1
ATOM 746 O O . VAL A 1 100 ? 2.188 -4.137 -10.898 1 92.94 100 VAL A O 1
ATOM 749 N N . GLU A 1 101 ? 0.506 -2.779 -11.297 1 95.5 101 GLU A N 1
ATOM 750 C CA . GLU A 1 101 ? 0.732 -1.904 -10.148 1 95.5 101 GLU A CA 1
ATOM 751 C C . GLU A 1 101 ? -0.41 -2.008 -9.141 1 95.5 101 GLU A C 1
ATOM 753 O O . GLU A 1 101 ? -1.571 -1.784 -9.484 1 95.5 101 GLU A O 1
ATOM 758 N N . LEU A 1 102 ? -0.022 -2.395 -7.93 1 94.38 102 LEU A N 1
ATOM 759 C CA . LEU A 1 102 ? -1.009 -2.611 -6.875 1 94.38 102 LEU A CA 1
ATOM 760 C C . LEU A 1 102 ? -1.038 -1.434 -5.906 1 94.38 102 LEU A C 1
ATOM 762 O O . LEU A 1 102 ? -0.024 -0.761 -5.711 1 94.38 102 LEU A O 1
ATOM 766 N N . ASP A 1 103 ? -2.154 -1.156 -5.352 1 91.56 103 ASP A N 1
ATOM 767 C CA . ASP A 1 103 ? -2.285 -0.126 -4.324 1 91.56 103 ASP A CA 1
ATOM 768 C C . ASP A 1 103 ? -2.18 -0.728 -2.926 1 91.56 103 ASP A C 1
ATOM 770 O O . ASP A 1 103 ? -1.644 -1.825 -2.754 1 91.56 103 ASP A O 1
ATOM 774 N N . SER A 1 104 ? -2.607 -0.028 -1.962 1 91 104 SER A N 1
ATOM 775 C CA . SER A 1 104 ? -2.438 -0.417 -0.566 1 91 104 SER A CA 1
ATOM 776 C C . SER A 1 104 ? -3.365 -1.57 -0.196 1 91 104 SER A C 1
ATOM 778 O O . SER A 1 104 ? -3.344 -2.053 0.938 1 91 104 SER A O 1
ATOM 780 N N . SER A 1 105 ? -4.18 -2.088 -1.097 1 94.62 105 SER A N 1
ATOM 781 C CA . SER A 1 105 ? -5.078 -3.205 -0.828 1 94.62 105 SER A CA 1
ATOM 782 C C . SER A 1 105 ? -4.707 -4.426 -1.66 1 94.62 105 SER A C 1
ATOM 784 O O . SER A 1 105 ? -5.582 -5.176 -2.1 1 94.62 105 SER A O 1
ATOM 786 N N . ALA A 1 106 ? -3.471 -4.609 -1.89 1 96.12 106 ALA A N 1
ATOM 787 C CA . ALA A 1 106 ? -2.949 -5.68 -2.736 1 96.12 106 ALA A CA 1
ATOM 788 C C . ALA A 1 106 ? -3.396 -7.047 -2.229 1 96.12 106 ALA A C 1
ATOM 790 O O . ALA A 1 106 ? -3.484 -8.008 -3 1 96.12 106 ALA A O 1
ATOM 791 N N . GLU A 1 107 ? -3.721 -7.195 -0.938 1 97.25 107 GLU A N 1
ATOM 792 C CA . GLU A 1 107 ? -4.109 -8.461 -0.321 1 97.25 107 GLU A CA 1
ATOM 793 C C . GLU A 1 107 ? -5.395 -9.008 -0.939 1 97.25 107 GLU A C 1
ATOM 795 O O . GLU A 1 107 ? -5.605 -10.219 -0.97 1 97.25 107 GLU A O 1
ATOM 800 N N . ARG A 1 108 ? -6.234 -8.109 -1.468 1 97.19 108 ARG A N 1
ATOM 801 C CA . ARG A 1 108 ? -7.469 -8.562 -2.105 1 97.19 108 ARG A CA 1
ATOM 802 C C . ARG A 1 108 ? -7.168 -9.461 -3.297 1 97.19 108 ARG A C 1
ATOM 804 O O . ARG A 1 108 ? -7.758 -10.539 -3.432 1 97.19 108 ARG A O 1
ATOM 811 N N . VAL A 1 109 ? -6.191 -9.023 -4.078 1 96.12 109 VAL A N 1
ATOM 812 C CA . VAL A 1 109 ? -5.812 -9.781 -5.27 1 96.12 109 VAL A CA 1
ATOM 813 C C . VAL A 1 109 ? -5.082 -11.055 -4.859 1 96.12 109 VAL A C 1
ATOM 815 O O . VAL A 1 109 ? -5.383 -12.141 -5.359 1 96.12 109 VAL A O 1
ATOM 818 N N . MET A 1 110 ? -4.184 -10.938 -3.91 1 96 110 MET A N 1
ATOM 819 C CA . MET A 1 110 ? -3.402 -12.094 -3.471 1 96 110 MET A CA 1
ATOM 820 C C . MET A 1 110 ? -4.305 -13.164 -2.859 1 96 110 MET A C 1
ATOM 822 O O . MET A 1 110 ? -4.176 -14.344 -3.182 1 96 110 MET A O 1
ATOM 826 N N . ALA A 1 111 ? -5.223 -12.742 -2.018 1 97 111 ALA A N 1
ATOM 827 C CA . ALA A 1 111 ? -6.141 -13.68 -1.371 1 97 111 ALA A CA 1
ATOM 828 C C . ALA A 1 111 ? -7.059 -14.336 -2.393 1 97 111 ALA A C 1
ATOM 830 O O . ALA A 1 111 ? -7.359 -15.531 -2.291 1 97 111 ALA A O 1
ATOM 831 N N . ALA A 1 112 ? -7.473 -13.57 -3.338 1 97.19 112 ALA A N 1
ATOM 832 C CA . ALA A 1 112 ? -8.336 -14.125 -4.375 1 97.19 112 ALA A CA 1
ATOM 833 C C . ALA A 1 112 ? -7.598 -15.172 -5.203 1 97.19 112 ALA A C 1
ATOM 835 O O . ALA A 1 112 ? -8.172 -16.203 -5.566 1 97.19 112 ALA A O 1
ATOM 836 N N . LEU A 1 113 ? -6.32 -14.875 -5.48 1 96.81 113 LEU A N 1
ATOM 837 C CA . LEU A 1 113 ? -5.512 -15.852 -6.215 1 96.81 113 LEU A CA 1
ATOM 838 C C . LEU A 1 113 ? -5.344 -17.141 -5.41 1 96.81 113 LEU A C 1
ATOM 840 O O . LEU A 1 113 ? -5.434 -18.234 -5.957 1 96.81 113 LEU A O 1
ATOM 844 N N . GLU A 1 114 ? -5.121 -17.016 -4.145 1 96.25 114 GLU A N 1
ATOM 845 C CA . GLU A 1 114 ? -4.988 -18.172 -3.273 1 96.25 114 GLU A CA 1
ATOM 846 C C . GLU A 1 114 ? -6.285 -18.984 -3.227 1 96.25 114 GLU A C 1
ATOM 848 O O . GLU A 1 114 ? -6.266 -20.203 -3.354 1 96.25 114 GLU A O 1
ATOM 853 N N . LEU A 1 115 ? -7.383 -18.297 -3.078 1 97.38 115 LEU A N 1
ATOM 854 C CA . LEU A 1 115 ? -8.68 -18.953 -3.025 1 97.38 115 LEU A CA 1
ATOM 855 C C . LEU A 1 115 ? -8.992 -19.641 -4.352 1 97.38 115 LEU A C 1
ATOM 857 O O . LEU A 1 115 ? -9.531 -20.75 -4.367 1 97.38 115 LEU A O 1
ATOM 861 N N . ALA A 1 116 ? -8.641 -18.953 -5.41 1 96.94 116 ALA A N 1
ATOM 862 C CA . ALA A 1 116 ? -8.867 -19.531 -6.73 1 96.94 116 ALA A CA 1
ATOM 863 C C . ALA A 1 116 ? -8.102 -20.828 -6.895 1 96.94 116 ALA A C 1
ATOM 865 O O . ALA A 1 116 ? -8.586 -21.766 -7.535 1 96.94 116 ALA A O 1
ATOM 866 N N . ARG A 1 117 ? -6.941 -20.844 -6.367 1 94.69 117 ARG A N 1
ATOM 867 C CA . ARG A 1 117 ? -6.121 -22.047 -6.414 1 94.69 117 ARG A CA 1
ATOM 868 C C . ARG A 1 117 ? -6.719 -23.156 -5.543 1 94.69 117 ARG A C 1
ATOM 870 O O . ARG A 1 117 ? -6.793 -24.312 -5.961 1 94.69 117 ARG A O 1
ATOM 877 N N . ASP A 1 118 ? -7.203 -22.812 -4.371 1 95.5 118 ASP A N 1
ATOM 878 C CA . ASP A 1 118 ? -7.719 -23.766 -3.395 1 95.5 118 ASP A CA 1
ATOM 879 C C . ASP A 1 118 ? -9.07 -24.328 -3.832 1 95.5 118 ASP A C 1
ATOM 881 O O . ASP A 1 118 ? -9.414 -25.469 -3.512 1 95.5 118 ASP A O 1
ATOM 885 N N . TYR A 1 119 ? -9.805 -23.531 -4.547 1 97.06 119 TYR A N 1
ATOM 886 C CA . TYR A 1 119 ? -11.141 -23.906 -4.988 1 97.06 119 TYR A CA 1
ATOM 887 C C . TYR A 1 119 ? -11.281 -23.766 -6.496 1 97.06 119 TYR A C 1
ATOM 889 O O . TYR A 1 119 ? -11.938 -22.828 -6.977 1 97.06 119 TYR A O 1
ATOM 897 N N . PRO A 1 120 ? -10.797 -24.75 -7.277 1 95.62 120 PRO A N 1
ATOM 898 C CA . PRO A 1 120 ? -10.68 -24.625 -8.734 1 95.62 120 PRO A CA 1
ATOM 899 C C . PRO A 1 120 ? -12.039 -24.609 -9.438 1 95.62 120 PRO A C 1
ATOM 901 O O . PRO A 1 120 ? -12.133 -24.234 -10.602 1 95.62 120 PRO A O 1
ATOM 904 N N . GLN A 1 121 ? -13.109 -25 -8.695 1 96.06 121 GLN A N 1
ATOM 905 C CA . GLN A 1 121 ? -14.43 -25.047 -9.328 1 96.06 121 GLN A CA 1
ATOM 906 C C . GLN A 1 121 ? -15.203 -23.75 -9.078 1 96.06 121 GLN A C 1
ATOM 908 O O . GLN A 1 121 ? -16.234 -23.516 -9.703 1 96.06 121 GLN A O 1
ATOM 913 N N . ALA A 1 122 ? -14.68 -22.922 -8.18 1 97.81 122 ALA A N 1
ATOM 914 C CA . ALA A 1 122 ? -15.383 -21.688 -7.855 1 97.81 122 ALA A CA 1
ATOM 915 C C . ALA A 1 122 ? -15.266 -20.672 -8.992 1 97.81 122 ALA A C 1
ATOM 917 O O . ALA A 1 122 ? -14.195 -20.516 -9.586 1 97.81 122 ALA A O 1
ATOM 918 N N . ARG A 1 123 ? -16.344 -20.016 -9.305 1 97.81 123 ARG A N 1
ATOM 919 C CA . ARG A 1 123 ? -16.297 -18.875 -10.203 1 97.81 123 ARG A CA 1
ATOM 920 C C . ARG A 1 123 ? -15.641 -17.672 -9.508 1 97.81 123 ARG A C 1
ATOM 922 O O . ARG A 1 123 ? -15.844 -17.453 -8.312 1 97.81 123 ARG A O 1
ATOM 929 N N . ILE A 1 124 ? -14.852 -16.969 -10.258 1 98.12 124 ILE A N 1
ATOM 930 C CA . ILE A 1 124 ? -14.203 -15.773 -9.727 1 98.12 124 ILE A CA 1
ATOM 931 C C . ILE A 1 124 ? -14.82 -14.531 -10.367 1 98.12 124 ILE A C 1
ATOM 933 O O . ILE A 1 124 ? -14.828 -14.391 -11.594 1 98.12 124 ILE A O 1
ATOM 937 N N . VAL A 1 125 ? -15.344 -13.648 -9.562 1 97.44 125 VAL A N 1
ATOM 938 C CA . VAL A 1 125 ? -15.891 -12.383 -10.039 1 97.44 125 VAL A CA 1
ATOM 939 C C . VAL A 1 125 ? -15.039 -11.219 -9.531 1 97.44 125 VAL A C 1
ATOM 941 O O . VAL A 1 125 ? -14.844 -11.07 -8.328 1 97.44 125 VAL A O 1
ATOM 944 N N . TYR A 1 126 ? -14.453 -10.531 -10.391 1 96.69 126 TYR A N 1
ATOM 945 C CA . TYR A 1 126 ? -13.805 -9.266 -10.047 1 96.69 126 TYR A CA 1
ATOM 946 C C . TYR A 1 126 ? -14.758 -8.094 -10.266 1 96.69 126 TYR A C 1
ATOM 948 O O . TYR A 1 126 ? -15.172 -7.824 -11.398 1 96.69 126 TYR A O 1
ATOM 956 N N . SER A 1 127 ? -15.062 -7.508 -9.156 1 94.12 127 SER A N 1
ATOM 957 C CA . SER A 1 127 ? -16.047 -6.43 -9.219 1 94.12 127 SER A CA 1
ATOM 958 C C . SER A 1 127 ? -15.398 -5.074 -8.969 1 94.12 127 SER A C 1
ATOM 960 O O . SER A 1 127 ? -15.008 -4.766 -7.84 1 94.12 127 SER A O 1
ATOM 962 N N . GLY A 1 128 ? -15.164 -4.398 -9.828 1 81.5 128 GLY A N 1
ATOM 963 C CA . GLY A 1 128 ? -14.547 -3.088 -9.688 1 81.5 128 GLY A CA 1
ATOM 964 C C . GLY A 1 128 ? -14.609 -2.266 -10.961 1 81.5 128 GLY A C 1
ATOM 965 O O . GLY A 1 128 ? -14.148 -2.709 -12.016 1 81.5 128 GLY A O 1
ATOM 966 N N . GLY A 1 129 ? -15.617 -1.375 -10.984 1 62.97 129 GLY A N 1
ATOM 967 C CA . GLY A 1 129 ? -15.852 -0.519 -12.141 1 62.97 129 GLY A CA 1
ATOM 968 C C . GLY A 1 129 ? -14.867 0.628 -12.234 1 62.97 129 GLY A C 1
ATOM 969 O O . GLY A 1 129 ? -13.961 0.75 -11.406 1 62.97 129 GLY A O 1
ATOM 970 N N . SER A 1 130 ? -14.719 1.261 -13.453 1 52.03 130 SER A N 1
ATOM 971 C CA . SER A 1 130 ? -14.008 2.502 -13.727 1 52.03 130 SER A CA 1
ATOM 972 C C . SER A 1 130 ? -14.461 3.619 -12.797 1 52.03 130 SER A C 1
ATOM 974 O O . SER A 1 130 ? -15.547 4.172 -12.961 1 52.03 130 SER A O 1
ATOM 976 N N . GLY A 1 131 ? -14.438 3.307 -11.5 1 43.19 131 GLY A N 1
ATOM 977 C CA . GLY A 1 131 ? -15.062 4.32 -10.672 1 43.19 131 GLY A CA 1
ATOM 978 C C . GLY A 1 131 ? -14.875 5.73 -11.203 1 43.19 131 GLY A C 1
ATOM 979 O O . GLY A 1 131 ? -15.367 6.691 -10.609 1 43.19 131 GLY A O 1
ATOM 980 N N . ASN A 1 132 ? -13.547 6.168 -11.344 1 39.44 132 ASN A N 1
ATOM 981 C CA . ASN A 1 132 ? -13.531 7.586 -11.695 1 39.44 132 ASN A CA 1
ATOM 982 C C . ASN A 1 132 ? -14.336 7.859 -12.961 1 39.44 132 ASN A C 1
ATOM 984 O O . ASN A 1 132 ? -14.055 7.293 -14.016 1 39.44 132 ASN A O 1
ATOM 988 N N . LEU A 1 133 ? -15.539 8.18 -12.758 1 36.81 133 LEU A N 1
ATOM 989 C CA . LEU A 1 133 ? -16.391 8.703 -13.82 1 36.81 133 LEU A CA 1
ATOM 990 C C . LEU A 1 133 ? -15.578 9.477 -14.852 1 36.81 133 LEU A C 1
ATOM 992 O O . LEU A 1 133 ? -16.141 10.164 -15.703 1 36.81 133 LEU A O 1
ATOM 996 N N . ILE A 1 134 ? -14.352 9.812 -14.57 1 39.5 134 ILE A N 1
ATOM 997 C CA . ILE A 1 134 ? -13.797 10.516 -15.719 1 39.5 134 ILE A CA 1
ATOM 998 C C . ILE A 1 134 ? -13.672 9.562 -16.906 1 39.5 134 ILE A C 1
ATOM 1000 O O . ILE A 1 134 ? -13.195 8.438 -16.75 1 39.5 134 ILE A O 1
ATOM 1004 N N . GLN A 1 135 ? -14.445 9.703 -17.891 1 43.97 135 GLN A N 1
ATOM 1005 C CA . GLN A 1 135 ? -14.664 9.062 -19.188 1 43.97 135 GLN A CA 1
ATOM 1006 C C . GLN A 1 135 ? -13.523 8.109 -19.531 1 43.97 135 GLN A C 1
ATOM 1008 O O . GLN A 1 135 ? -13.75 7.039 -20.094 1 43.97 135 GLN A O 1
ATOM 1013 N N . ASN A 1 136 ? -12.141 8.477 -19.297 1 49.16 136 ASN A N 1
ATOM 1014 C CA . ASN A 1 136 ? -11.023 7.785 -19.922 1 49.16 136 ASN A CA 1
ATOM 1015 C C . ASN A 1 136 ? -10.211 6.988 -18.906 1 49.16 136 ASN A C 1
ATOM 1017 O O . ASN A 1 136 ? -9.008 6.789 -19.078 1 49.16 136 ASN A O 1
ATOM 1021 N N . SER A 1 137 ? -10.875 6.512 -17.844 1 63.22 137 SER A N 1
ATOM 1022 C CA . SER A 1 137 ? -10.047 5.793 -16.875 1 63.22 137 SER A CA 1
ATOM 1023 C C . SER A 1 137 ? -9.891 4.328 -17.266 1 63.22 137 SER A C 1
ATOM 1025 O O . SER A 1 137 ? -10.805 3.732 -17.844 1 63.22 137 SER A O 1
ATOM 1027 N N . VAL A 1 138 ? -8.609 3.857 -17.266 1 72.06 138 VAL A N 1
ATOM 1028 C CA . VAL A 1 138 ? -8.258 2.469 -17.547 1 72.06 138 VAL A CA 1
ATOM 1029 C C . VAL A 1 138 ? -8.938 1.554 -16.531 1 72.06 138 VAL A C 1
ATOM 1031 O O . VAL A 1 138 ? -8.875 1.807 -15.328 1 72.06 138 VAL A O 1
ATOM 1034 N N . ALA A 1 139 ? -9.719 0.701 -17.047 1 80.44 139 ALA A N 1
ATOM 1035 C CA . ALA A 1 139 ? -10.445 -0.235 -16.188 1 80.44 139 ALA A CA 1
ATOM 1036 C C . ALA A 1 139 ? -9.492 -1.224 -15.523 1 80.44 139 ALA A C 1
ATOM 1038 O O . ALA A 1 139 ? -8.5 -1.641 -16.125 1 80.44 139 ALA A O 1
ATOM 1039 N N . GLU A 1 140 ? -9.773 -1.618 -14.219 1 87.94 140 GLU A N 1
ATOM 1040 C CA . GLU A 1 140 ? -8.992 -2.602 -13.477 1 87.94 140 GLU A CA 1
ATOM 1041 C C . GLU A 1 140 ? -9.219 -4.012 -14.016 1 87.94 140 GLU A C 1
ATOM 1043 O O . GLU A 1 140 ? -8.305 -4.84 -14.008 1 87.94 140 GLU A O 1
ATOM 1048 N N . ALA A 1 141 ? -10.344 -4.207 -14.555 1 83.62 141 ALA A N 1
ATOM 1049 C CA . ALA A 1 141 ? -10.836 -5.559 -14.812 1 83.62 141 ALA A CA 1
ATOM 1050 C C . ALA A 1 141 ? -9.945 -6.285 -15.812 1 83.62 141 ALA A C 1
ATOM 1052 O O . ALA A 1 141 ? -9.562 -7.434 -15.594 1 83.62 141 ALA A O 1
ATOM 1053 N N . PRO A 1 142 ? -9.555 -5.637 -16.922 1 84.5 142 PRO A N 1
ATOM 1054 C CA . PRO A 1 142 ? -8.68 -6.336 -17.859 1 84.5 142 PRO A CA 1
ATOM 1055 C C . PRO A 1 142 ? -7.324 -6.684 -17.25 1 84.5 142 PRO A C 1
ATOM 1057 O O . PRO A 1 142 ? -6.754 -7.734 -17.562 1 84.5 142 PRO A O 1
ATOM 1060 N N . ILE A 1 143 ? -6.828 -5.844 -16.453 1 89.81 143 ILE A N 1
ATOM 1061 C CA . ILE A 1 143 ? -5.543 -6.086 -15.805 1 89.81 143 ILE A CA 1
ATOM 1062 C C . ILE A 1 143 ? -5.676 -7.258 -14.828 1 89.81 143 ILE A C 1
ATOM 1064 O O . ILE A 1 143 ? -4.824 -8.148 -14.805 1 89.81 143 ILE A O 1
ATOM 1068 N N . ALA A 1 144 ? -6.777 -7.25 -14.07 1 92.88 144 ALA A N 1
ATOM 1069 C CA . ALA A 1 144 ? -7.035 -8.352 -13.148 1 92.88 144 ALA A CA 1
ATOM 1070 C C . ALA A 1 144 ? -7.188 -9.672 -13.898 1 92.88 144 ALA A C 1
ATOM 1072 O O . ALA A 1 144 ? -6.605 -10.688 -13.508 1 92.88 144 ALA A O 1
ATOM 1073 N N . ALA A 1 145 ? -7.91 -9.641 -14.977 1 92.62 145 ALA A N 1
ATOM 1074 C CA . ALA A 1 145 ? -8.141 -10.844 -15.766 1 92.62 145 ALA A CA 1
ATOM 1075 C C . ALA A 1 145 ? -6.824 -11.43 -16.266 1 92.62 145 ALA A C 1
ATOM 1077 O O . ALA A 1 145 ? -6.602 -12.641 -16.172 1 92.62 145 ALA A O 1
ATOM 1078 N N . ASP A 1 146 ? -5.973 -10.602 -16.781 1 93.38 146 ASP A N 1
ATOM 1079 C CA . ASP A 1 146 ? -4.672 -11.047 -17.281 1 93.38 146 ASP A CA 1
ATOM 1080 C C . ASP A 1 146 ? -3.836 -11.648 -16.141 1 93.38 146 ASP A C 1
ATOM 1082 O O . ASP A 1 146 ? -3.199 -12.688 -16.328 1 93.38 146 ASP A O 1
ATOM 1086 N N . LEU A 1 147 ? -3.852 -11.008 -15.031 1 93.81 147 LEU A N 1
ATOM 1087 C CA . LEU A 1 147 ? -3.088 -11.492 -13.891 1 93.81 147 LEU A CA 1
ATOM 1088 C C . LEU A 1 147 ? -3.584 -12.859 -13.438 1 93.81 147 LEU A C 1
ATOM 1090 O O . LEU A 1 147 ? -2.785 -13.781 -13.234 1 93.81 147 LEU A O 1
ATOM 1094 N N . PHE A 1 148 ? -4.898 -13.031 -13.297 1 95.81 148 PHE A N 1
ATOM 1095 C CA . PHE A 1 148 ? -5.469 -14.297 -12.859 1 95.81 148 PHE A CA 1
ATOM 1096 C C . PHE A 1 148 ? -5.191 -15.398 -13.875 1 95.81 148 PHE A C 1
ATOM 1098 O O . PHE A 1 148 ? -4.898 -16.531 -13.5 1 95.81 148 PHE A O 1
ATOM 1105 N N . ALA A 1 149 ? -5.254 -15.031 -15.117 1 94.94 149 ALA A N 1
ATOM 1106 C CA . ALA A 1 149 ? -4.938 -15.992 -16.172 1 94.94 149 ALA A CA 1
ATOM 1107 C C . ALA A 1 149 ? -3.49 -16.469 -16.062 1 94.94 149 ALA A C 1
ATOM 1109 O O . ALA A 1 149 ? -3.207 -17.656 -16.188 1 94.94 149 ALA A O 1
ATOM 1110 N N . ARG A 1 150 ? -2.631 -15.547 -15.773 1 92.5 150 ARG A N 1
ATOM 1111 C CA . ARG A 1 150 ? -1.214 -15.875 -15.641 1 92.5 150 ARG A CA 1
ATOM 1112 C C . ARG A 1 150 ? -0.983 -16.844 -14.484 1 92.5 150 ARG A C 1
ATOM 1114 O O . ARG A 1 150 ? -0.041 -17.641 -14.508 1 92.5 150 ARG A O 1
ATOM 1121 N N . PHE A 1 151 ? -1.885 -16.797 -13.562 1 93.5 151 PHE A N 1
ATOM 1122 C CA . PHE A 1 151 ? -1.73 -17.656 -12.406 1 93.5 151 PHE A CA 1
ATOM 1123 C C . PHE A 1 151 ? -2.621 -18.891 -12.531 1 93.5 151 PHE A C 1
ATOM 1125 O O . PHE A 1 151 ? -2.906 -19.562 -11.531 1 93.5 151 PHE A O 1
ATOM 1132 N N . GLY A 1 152 ? -3.164 -19.125 -13.711 1 92.19 152 GLY A N 1
ATOM 1133 C CA . GLY A 1 152 ? -3.756 -20.406 -14.023 1 92.19 152 GLY A CA 1
ATOM 1134 C C . GLY A 1 152 ? -5.266 -20.422 -13.891 1 92.19 152 GLY A C 1
ATOM 1135 O O . GLY A 1 152 ? -5.891 -21.484 -13.945 1 92.19 152 GLY A O 1
ATOM 1136 N N . VAL A 1 153 ? -5.859 -19.297 -13.703 1 94.81 153 VAL A N 1
ATOM 1137 C CA . VAL A 1 153 ? -7.316 -19.234 -13.633 1 94.81 153 VAL A CA 1
ATOM 1138 C C . VAL A 1 153 ? -7.895 -19.219 -15.047 1 94.81 153 VAL A C 1
ATOM 1140 O O . VAL A 1 153 ? -7.609 -18.312 -15.836 1 94.81 153 VAL A O 1
ATOM 1143 N N . ALA A 1 154 ? -8.648 -20.25 -15.344 1 94.69 154 ALA A N 1
ATOM 1144 C CA . ALA A 1 154 ? -9.258 -20.344 -16.672 1 94.69 154 ALA A CA 1
ATOM 1145 C C . ALA A 1 154 ? -10.164 -19.156 -16.953 1 94.69 154 ALA A C 1
ATOM 1147 O O . ALA A 1 154 ? -10.914 -18.719 -16.078 1 94.69 154 ALA A O 1
ATOM 1148 N N . PRO A 1 155 ? -10.109 -18.688 -18.125 1 91.5 155 PRO A N 1
ATOM 1149 C CA . PRO A 1 155 ? -10.891 -17.484 -18.453 1 91.5 155 PRO A CA 1
ATOM 1150 C C . PRO A 1 155 ? -12.391 -17.703 -18.297 1 91.5 155 PRO A C 1
ATOM 1152 O O . PRO A 1 155 ? -13.125 -16.766 -17.984 1 91.5 155 PRO A O 1
ATOM 1155 N N . ASP A 1 156 ? -12.836 -18.844 -18.484 1 92.81 156 ASP A N 1
ATOM 1156 C CA . ASP A 1 156 ? -14.273 -19.125 -18.438 1 92.81 156 ASP A CA 1
ATOM 1157 C C . ASP A 1 156 ? -14.789 -19.094 -17 1 92.81 156 ASP A C 1
ATOM 1159 O O . ASP A 1 156 ? -16 -19.031 -16.781 1 92.81 156 ASP A O 1
ATOM 1163 N N . ARG A 1 157 ? -13.859 -19.234 -16.031 1 94.62 157 ARG A N 1
ATOM 1164 C CA . ARG A 1 157 ? -14.281 -19.203 -14.641 1 94.62 157 ARG A CA 1
ATOM 1165 C C . ARG A 1 157 ? -14.141 -17.797 -14.07 1 94.62 157 ARG A C 1
ATOM 1167 O O . ARG A 1 157 ? -14.484 -17.547 -12.914 1 94.62 157 ARG A O 1
ATOM 1174 N N . PHE A 1 158 ? -13.539 -16.906 -14.867 1 95.69 158 PHE A N 1
ATOM 1175 C CA . PHE A 1 158 ? -13.289 -15.539 -14.422 1 95.69 158 PHE A CA 1
ATOM 1176 C C . PHE A 1 158 ? -14.273 -14.57 -15.062 1 95.69 158 PHE A C 1
ATOM 1178 O O . PHE A 1 158 ? -14.32 -14.438 -16.281 1 95.69 158 PHE A O 1
ATOM 1185 N N . VAL A 1 159 ? -15.047 -13.891 -14.203 1 94.88 159 VAL A N 1
ATOM 1186 C CA . VAL A 1 159 ? -16.062 -12.945 -14.664 1 94.88 159 VAL A CA 1
ATOM 1187 C C . VAL A 1 159 ? -15.719 -11.547 -14.172 1 94.88 159 VAL A C 1
ATOM 1189 O O . VAL A 1 159 ? -15.289 -11.367 -13.031 1 94.88 159 VAL A O 1
ATOM 1192 N N . VAL A 1 160 ? -15.961 -10.562 -15.039 1 93.31 160 VAL A N 1
ATOM 1193 C CA . VAL A 1 160 ? -15.641 -9.18 -14.695 1 93.31 160 VAL A CA 1
ATOM 1194 C C . VAL A 1 160 ? -16.922 -8.344 -14.664 1 93.31 160 VAL A C 1
ATOM 1196 O O . VAL A 1 160 ? -17.734 -8.398 -15.586 1 93.31 160 VAL A O 1
ATOM 1199 N N . GLU A 1 161 ? -17.141 -7.645 -13.562 1 91.94 161 GLU A N 1
ATOM 1200 C CA . GLU A 1 161 ? -18.109 -6.559 -13.461 1 91.94 161 GLU A CA 1
ATOM 1201 C C . GLU A 1 161 ? -17.422 -5.199 -13.484 1 91.94 161 GLU A C 1
ATOM 1203 O O . GLU A 1 161 ? -16.719 -4.84 -12.547 1 91.94 161 GLU A O 1
ATOM 1208 N N . SER A 1 162 ? -17.531 -4.445 -14.57 1 87.31 162 SER A N 1
ATOM 1209 C CA . SER A 1 162 ? -16.734 -3.229 -14.734 1 87.31 162 SER A CA 1
ATOM 1210 C C . SER A 1 162 ? -17.641 -2.002 -14.867 1 87.31 162 SER A C 1
ATOM 1212 O O . SER A 1 162 ? -17.156 -0.92 -15.227 1 87.31 162 SER A O 1
ATOM 1214 N N . ARG A 1 163 ? -18.875 -2.109 -14.516 1 87.12 163 ARG A N 1
ATOM 1215 C CA . ARG A 1 163 ? -19.812 -1.021 -14.75 1 87.12 163 ARG A CA 1
ATOM 1216 C C . ARG A 1 163 ? -20.031 -0.2 -13.484 1 87.12 163 ARG A C 1
ATOM 1218 O O . ARG A 1 163 ? -20.516 0.931 -13.547 1 87.12 163 ARG A O 1
ATOM 1225 N N . SER A 1 164 ? -19.719 -0.758 -12.367 1 90.06 164 SER A N 1
ATOM 1226 C CA . SER A 1 164 ? -20.078 -0.15 -11.086 1 90.06 164 SER A CA 1
ATOM 1227 C C . SER A 1 164 ? -19.234 1.102 -10.828 1 90.06 164 SER A C 1
ATOM 1229 O O . SER A 1 164 ? -18.109 1.207 -11.289 1 90.06 164 SER A O 1
ATOM 1231 N N . ARG A 1 165 ? -19.875 2.039 -10.133 1 85.69 165 ARG A N 1
ATOM 1232 C CA . ARG A 1 165 ? -19.188 3.258 -9.703 1 85.69 165 ARG A CA 1
ATOM 1233 C C . ARG A 1 165 ? -19.172 3.371 -8.18 1 85.69 165 ARG A C 1
ATOM 1235 O O . ARG A 1 165 ? -18.516 4.25 -7.621 1 85.69 165 ARG A O 1
ATOM 1242 N N . THR A 1 166 ? -19.984 2.617 -7.535 1 89.81 166 THR A N 1
ATOM 1243 C CA . THR A 1 166 ? -20.109 2.609 -6.082 1 89.81 166 THR A CA 1
ATOM 1244 C C . THR A 1 166 ? -20.156 1.179 -5.555 1 89.81 166 THR A C 1
ATOM 1246 O O . THR A 1 166 ? -20.391 0.237 -6.316 1 89.81 166 THR A O 1
ATOM 1249 N N . THR A 1 167 ? -19.984 1.037 -4.352 1 92.94 167 THR A N 1
ATOM 1250 C CA . THR A 1 167 ? -20.047 -0.276 -3.719 1 92.94 167 THR A CA 1
ATOM 1251 C C . THR A 1 167 ? -21.453 -0.858 -3.844 1 92.94 167 THR A C 1
ATOM 1253 O O . THR A 1 167 ? -21.625 -2.066 -4.023 1 92.94 167 THR A O 1
ATOM 1256 N N . ALA A 1 168 ? -22.469 -0.012 -3.715 1 92.94 168 ALA A N 1
ATOM 1257 C CA . ALA A 1 168 ? -23.844 -0.464 -3.9 1 92.94 168 ALA A CA 1
ATOM 1258 C C . ALA A 1 168 ? -24.062 -1.023 -5.305 1 92.94 168 ALA A C 1
ATOM 1260 O O . ALA A 1 168 ? -24.703 -2.061 -5.477 1 92.94 168 ALA A O 1
ATOM 1261 N N . GLU A 1 169 ? -23.453 -0.323 -6.266 1 93.5 169 GLU A N 1
ATOM 1262 C CA . GLU A 1 169 ? -23.547 -0.8 -7.641 1 93.5 169 GLU A CA 1
ATOM 1263 C C . GLU A 1 169 ? -22.75 -2.088 -7.832 1 93.5 169 GLU A C 1
ATOM 1265 O O . GLU A 1 169 ? -23.156 -2.973 -8.586 1 93.5 169 GLU A O 1
ATOM 1270 N N . ASN A 1 170 ? -21.578 -2.211 -7.195 1 94.44 170 ASN A N 1
ATOM 1271 C CA . ASN A 1 170 ? -20.844 -3.479 -7.223 1 94.44 170 ASN A CA 1
ATOM 1272 C C . ASN A 1 170 ? -21.766 -4.652 -6.875 1 94.44 170 ASN A C 1
ATOM 1274 O O . ASN A 1 170 ? -21.781 -5.656 -7.582 1 94.44 170 ASN A O 1
ATOM 1278 N N . ALA A 1 171 ? -22.484 -4.461 -5.797 1 96.19 171 ALA A N 1
ATOM 1279 C CA . ALA A 1 171 ? -23.344 -5.516 -5.27 1 96.19 171 ALA A CA 1
ATOM 1280 C C . ALA A 1 171 ? -24.469 -5.852 -6.254 1 96.19 171 ALA A C 1
ATOM 1282 O O . ALA A 1 171 ? -24.625 -7.008 -6.641 1 96.19 171 ALA A O 1
ATOM 1283 N N . SER A 1 172 ? -25.188 -4.836 -6.695 1 96.75 172 SER A N 1
ATOM 1284 C CA . SER A 1 172 ? -26.344 -5.035 -7.559 1 96.75 172 SER A CA 1
ATOM 1285 C C . SER A 1 172 ? -25.938 -5.59 -8.914 1 96.75 172 SER A C 1
ATOM 1287 O O . SER A 1 172 ? -26.562 -6.527 -9.422 1 96.75 172 SER A O 1
ATOM 1289 N N . PHE A 1 173 ? -24.844 -5.035 -9.492 1 96.56 173 PHE A N 1
ATOM 1290 C CA . PHE A 1 173 ? -24.422 -5.449 -10.828 1 96.56 173 PHE A CA 1
ATOM 1291 C C . PHE A 1 173 ? -23.797 -6.836 -10.789 1 96.56 173 PHE A C 1
ATOM 1293 O O . PHE A 1 173 ? -23.938 -7.617 -11.727 1 96.56 173 PHE A O 1
ATOM 1300 N N . THR A 1 174 ? -23.078 -7.117 -9.695 1 97.19 174 THR A N 1
ATOM 1301 C CA . THR A 1 174 ? -22.516 -8.453 -9.547 1 97.19 174 THR A CA 1
ATOM 1302 C C . THR A 1 174 ? -23.625 -9.5 -9.43 1 97.19 174 THR A C 1
ATOM 1304 O O . THR A 1 174 ? -23.562 -10.547 -10.078 1 97.19 174 THR A O 1
ATOM 1307 N N . ARG A 1 175 ? -24.641 -9.227 -8.648 1 98 175 ARG A N 1
ATOM 1308 C CA . ARG A 1 175 ? -25.766 -10.148 -8.516 1 98 175 ARG A CA 1
ATOM 1309 C C . ARG A 1 175 ? -26.406 -10.43 -9.875 1 98 175 ARG A C 1
ATOM 1311 O O . ARG A 1 175 ? -26.672 -11.586 -10.211 1 98 175 ARG A O 1
ATOM 1318 N N . GLU A 1 176 ? -26.656 -9.375 -10.547 1 97.44 176 GLU A N 1
ATOM 1319 C CA . GLU A 1 176 ? -27.266 -9.508 -11.867 1 97.44 176 GLU A CA 1
ATOM 1320 C C . GLU A 1 176 ? -26.391 -10.336 -12.805 1 97.44 176 GLU A C 1
ATOM 1322 O O . GLU A 1 176 ? -26.891 -11.164 -13.562 1 97.44 176 GLU A O 1
ATOM 1327 N N . LEU A 1 177 ? -25.141 -10.109 -12.695 1 96 177 LEU A N 1
ATOM 1328 C CA . LEU A 1 177 ? -24.172 -10.727 -13.594 1 96 177 LEU A CA 1
ATOM 1329 C C . LEU A 1 177 ? -24.094 -12.227 -13.359 1 96 177 LEU A C 1
ATOM 1331 O O . LEU A 1 177 ? -24.016 -13.008 -14.312 1 96 177 LEU A O 1
ATOM 1335 N N . VAL A 1 178 ? -24.156 -12.648 -12.047 1 97.06 178 VAL A N 1
ATOM 1336 C CA . VAL A 1 178 ? -23.859 -14.047 -11.773 1 97.06 178 VAL A CA 1
ATOM 1337 C C . VAL A 1 178 ? -25.141 -14.797 -11.445 1 97.06 178 VAL A C 1
ATOM 1339 O O . VAL A 1 178 ? -25.156 -16.031 -11.414 1 97.06 178 VAL A O 1
ATOM 1342 N N . SER A 1 179 ? -26.266 -14.18 -11.188 1 96.81 179 SER A N 1
ATOM 1343 C CA . SER A 1 179 ? -27.562 -14.781 -10.883 1 96.81 179 SER A CA 1
ATOM 1344 C C . SER A 1 179 ? -27.406 -15.953 -9.922 1 96.81 179 SER A C 1
ATOM 1346 O O . SER A 1 179 ? -27.734 -17.094 -10.273 1 96.81 179 SER A O 1
ATOM 1348 N N . PRO A 1 180 ? -26.984 -15.625 -8.672 1 96.62 180 PRO A N 1
ATOM 1349 C CA . PRO A 1 180 ? -26.734 -16.719 -7.73 1 96.62 180 PRO A CA 1
ATOM 1350 C C . PRO A 1 180 ? -27.984 -17.562 -7.457 1 96.62 180 PRO A C 1
ATOM 1352 O O . PRO A 1 180 ? -29.078 -17.016 -7.348 1 96.62 180 PRO A O 1
ATOM 1355 N N . LYS A 1 181 ? -27.828 -18.859 -7.359 1 96.19 181 LYS A N 1
ATOM 1356 C CA . LYS A 1 181 ? -28.906 -19.797 -7.047 1 96.19 181 LYS A CA 1
ATOM 1357 C C . LYS A 1 181 ? -29.031 -20.016 -5.543 1 96.19 181 LYS A C 1
ATOM 1359 O O . LYS A 1 181 ? -28.047 -19.859 -4.805 1 96.19 181 LYS A O 1
ATOM 1364 N N . PRO A 1 182 ? -30.234 -20.438 -5.164 1 94.94 182 PRO A N 1
ATOM 1365 C CA . PRO A 1 182 ? -30.375 -20.766 -3.748 1 94.94 182 PRO A CA 1
ATOM 1366 C C . PRO A 1 182 ? -29.406 -21.859 -3.295 1 94.94 182 PRO A C 1
ATOM 1368 O O . PRO A 1 182 ? -29.172 -22.828 -4.023 1 94.94 182 PRO A O 1
ATOM 1371 N N . GLY A 1 183 ? -28.734 -21.609 -2.223 1 93.88 183 GLY A N 1
ATOM 1372 C CA . GLY A 1 183 ? -27.859 -22.609 -1.651 1 93.88 183 GLY A CA 1
ATOM 1373 C C . GLY A 1 183 ? -26.406 -22.406 -2.035 1 93.88 183 GLY A C 1
ATOM 1374 O O . GLY A 1 183 ? -25.5 -22.984 -1.415 1 93.88 183 GLY A O 1
ATOM 1375 N N . GLU A 1 184 ? -26.141 -21.562 -3.043 1 97.06 184 GLU A N 1
ATOM 1376 C CA . GLU A 1 184 ? -24.766 -21.281 -3.418 1 97.06 184 GLU A CA 1
ATOM 1377 C C . GLU A 1 184 ? -24.047 -20.469 -2.34 1 97.06 184 GLU A C 1
ATOM 1379 O O . GLU A 1 184 ? -24.656 -19.594 -1.721 1 97.06 184 GLU A O 1
ATOM 1384 N N . VAL A 1 185 ? -22.812 -20.875 -2.164 1 97.75 185 VAL A N 1
ATOM 1385 C CA . VAL A 1 185 ? -21.969 -20.141 -1.237 1 97.75 185 VAL A CA 1
ATOM 1386 C C . VAL A 1 185 ? -21.047 -19.188 -2.014 1 97.75 185 VAL A C 1
ATOM 1388 O O . VAL A 1 185 ? -20.25 -19.625 -2.85 1 97.75 185 VAL A O 1
ATOM 1391 N N . TRP A 1 186 ? -21.203 -17.906 -1.802 1 98.25 186 TRP A N 1
ATOM 1392 C CA . TRP A 1 186 ? -20.391 -16.875 -2.436 1 98.25 186 TRP A CA 1
ATOM 1393 C C . TRP A 1 186 ? -19.547 -16.141 -1.403 1 98.25 186 TRP A C 1
ATOM 1395 O O . TRP A 1 186 ? -20.078 -15.547 -0.461 1 98.25 186 TRP A O 1
ATOM 1405 N N . LEU A 1 187 ? -18.203 -16.203 -1.541 1 98.69 187 LEU A N 1
ATOM 1406 C CA . LEU A 1 187 ? -17.297 -15.445 -0.684 1 98.69 187 LEU A CA 1
ATOM 1407 C C . LEU A 1 187 ? -17.109 -14.023 -1.199 1 98.69 187 LEU A C 1
ATOM 1409 O O . LEU A 1 187 ? -16.984 -13.805 -2.406 1 98.69 187 LEU A O 1
ATOM 1413 N N . LEU A 1 188 ? -17.203 -13.07 -0.327 1 98.69 188 LEU A N 1
ATOM 1414 C CA . LEU A 1 188 ? -16.875 -11.68 -0.632 1 98.69 188 LEU A CA 1
ATOM 1415 C C . LEU A 1 188 ? -15.508 -11.305 -0.086 1 98.69 188 LEU A C 1
ATOM 1417 O O . LEU A 1 188 ? -15.312 -11.234 1.13 1 98.69 188 LEU A O 1
ATOM 1421 N N . VAL A 1 189 ? -14.578 -11.086 -1.015 1 98.69 189 VAL A N 1
ATOM 1422 C CA . VAL A 1 189 ? -13.203 -10.766 -0.646 1 98.69 189 VAL A CA 1
ATOM 1423 C C . VAL A 1 189 ? -12.977 -9.258 -0.766 1 98.69 189 VAL A C 1
ATOM 1425 O O . VAL A 1 189 ? -13.055 -8.703 -1.863 1 98.69 189 VAL A O 1
ATOM 1428 N N . THR A 1 190 ? -12.703 -8.625 0.307 1 98.06 190 THR A N 1
ATOM 1429 C CA . THR A 1 190 ? -12.305 -7.219 0.35 1 98.06 190 THR A CA 1
ATOM 1430 C C . THR A 1 190 ? -11.586 -6.898 1.657 1 98.06 190 THR A C 1
ATOM 1432 O O . THR A 1 190 ? -11.414 -7.773 2.51 1 98.06 190 THR A O 1
ATOM 1435 N N . SER A 1 191 ? -11.062 -5.691 1.747 1 98.31 191 SER A N 1
ATOM 1436 C CA . SER A 1 191 ? -10.359 -5.281 2.957 1 98.31 191 SER A CA 1
ATOM 1437 C C . SER A 1 191 ? -11.273 -5.348 4.176 1 98.31 191 SER A C 1
ATOM 1439 O O . SER A 1 191 ? -12.453 -4.992 4.098 1 98.31 191 SER A O 1
ATOM 1441 N N . ALA A 1 192 ? -10.695 -5.742 5.289 1 98.44 192 ALA A N 1
ATOM 1442 C CA . ALA A 1 192 ? -11.461 -5.941 6.516 1 98.44 192 ALA A CA 1
ATOM 1443 C C . ALA A 1 192 ? -12.211 -4.668 6.906 1 98.44 192 ALA A C 1
ATOM 1445 O O . ALA A 1 192 ? -13.367 -4.73 7.34 1 98.44 192 ALA A O 1
ATOM 1446 N N . PHE A 1 193 ? -11.609 -3.545 6.684 1 97.69 193 PHE A N 1
ATOM 1447 C CA . PHE A 1 193 ? -12.227 -2.283 7.074 1 97.69 193 PHE A CA 1
ATOM 1448 C C . PHE A 1 193 ? -13.344 -1.903 6.109 1 97.69 193 PHE A C 1
ATOM 1450 O O . PHE A 1 193 ? -14.188 -1.062 6.43 1 97.69 193 PHE A O 1
ATOM 1457 N N . HIS A 1 194 ? -13.344 -2.445 4.969 1 97.62 194 HIS A N 1
ATOM 1458 C CA . HIS A 1 194 ? -14.352 -2.166 3.947 1 97.62 194 HIS A CA 1
ATOM 1459 C C . HIS A 1 194 ? -15.5 -3.164 4.02 1 97.62 194 HIS A C 1
ATOM 1461 O O . HIS A 1 194 ? -16.547 -2.953 3.406 1 97.62 194 HIS A O 1
ATOM 1467 N N . MET A 1 195 ? -15.367 -4.234 4.785 1 97.75 195 MET A N 1
ATOM 1468 C CA . MET A 1 195 ? -16.297 -5.367 4.797 1 97.75 195 MET A CA 1
ATOM 1469 C C . MET A 1 195 ? -17.656 -4.953 5.336 1 97.75 195 MET A C 1
ATO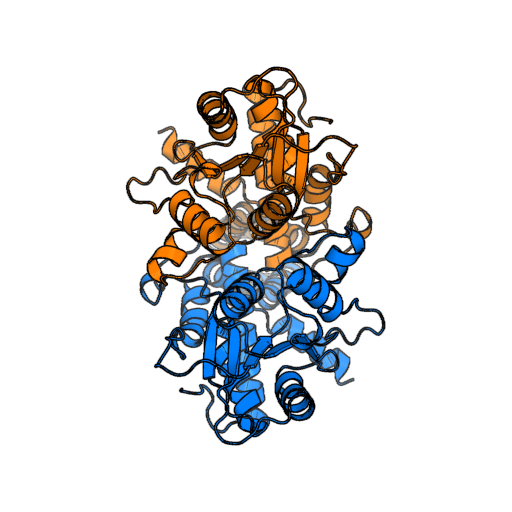M 1471 O O . MET A 1 195 ? -18.688 -5.32 4.773 1 97.75 195 MET A O 1
ATOM 1475 N N . PRO A 1 196 ? -17.734 -4.074 6.367 1 96.75 196 PRO A N 1
ATOM 1476 C CA . PRO A 1 196 ? -19.047 -3.701 6.871 1 96.75 196 PRO A CA 1
ATOM 1477 C C . PRO A 1 196 ? -19.906 -3.004 5.816 1 96.75 196 PRO A C 1
ATOM 1479 O O . PRO A 1 196 ? -21.078 -3.369 5.621 1 96.75 196 PRO A O 1
ATOM 1482 N N . ARG A 1 197 ? -19.359 -2.105 5.156 1 95.12 197 ARG A N 1
ATOM 1483 C CA . ARG A 1 197 ? -20.109 -1.386 4.133 1 95.12 197 ARG A CA 1
ATOM 1484 C C . ARG A 1 197 ? -20.453 -2.297 2.955 1 95.12 197 ARG A C 1
ATOM 1486 O O . ARG A 1 197 ? -21.531 -2.213 2.389 1 95.12 197 ARG A O 1
ATOM 1493 N N . SER A 1 198 ? -19.516 -3.188 2.643 1 96.44 198 SER A N 1
ATOM 1494 C CA . SER A 1 198 ? -19.703 -4.09 1.507 1 96.44 198 SER A CA 1
ATOM 1495 C C . SER A 1 198 ? -20.812 -5.102 1.773 1 96.44 198 SER A C 1
ATOM 1497 O O . SER A 1 198 ? -21.688 -5.309 0.931 1 96.44 198 SER A O 1
ATOM 1499 N N . ILE A 1 199 ? -20.75 -5.699 2.947 1 96.19 199 ILE A N 1
ATOM 1500 C CA . ILE A 1 199 ? -21.781 -6.676 3.305 1 96.19 199 ILE A CA 1
ATOM 1501 C C . ILE A 1 199 ? -23.141 -6.004 3.312 1 96.19 199 ILE A C 1
ATOM 1503 O O . ILE A 1 199 ? -24.125 -6.578 2.838 1 96.19 199 ILE A O 1
ATOM 1507 N N . THR A 1 200 ? -23.203 -4.801 3.836 1 94.25 200 THR A N 1
ATOM 1508 C CA . THR A 1 200 ? -24.453 -4.043 3.85 1 94.25 200 THR A CA 1
ATOM 1509 C C . THR A 1 200 ? -24.984 -3.84 2.432 1 94.25 200 THR A C 1
ATOM 1511 O O . THR A 1 200 ? -26.156 -4.047 2.168 1 94.25 200 THR A O 1
ATOM 1514 N N . ALA A 1 201 ? -24.141 -3.49 1.525 1 94.56 201 ALA A N 1
ATOM 1515 C CA . ALA A 1 201 ? -24.516 -3.256 0.135 1 94.56 201 ALA A CA 1
ATOM 1516 C C . ALA A 1 201 ? -25.031 -4.539 -0.518 1 94.56 201 ALA A C 1
ATOM 1518 O O . ALA A 1 201 ? -26.047 -4.531 -1.206 1 94.56 201 ALA A O 1
ATOM 1519 N N . PHE A 1 202 ? -24.312 -5.648 -0.29 1 96.38 202 PHE A N 1
ATOM 1520 C CA . PHE A 1 202 ? -24.688 -6.914 -0.914 1 96.38 202 PHE A CA 1
ATOM 1521 C C . PHE A 1 202 ? -25.984 -7.441 -0.333 1 96.38 202 PHE A C 1
ATOM 1523 O O . PHE A 1 202 ? -26.844 -7.938 -1.068 1 96.38 202 PHE A O 1
ATOM 1530 N N . ARG A 1 203 ? -26.156 -7.297 0.976 1 93.56 203 ARG A N 1
ATOM 1531 C CA . ARG A 1 203 ? -27.422 -7.688 1.601 1 93.56 203 ARG A CA 1
ATOM 1532 C C . ARG A 1 203 ? -28.578 -6.859 1.059 1 93.56 203 ARG A C 1
ATOM 1534 O O . ARG A 1 203 ? -29.641 -7.398 0.748 1 93.56 203 ARG A O 1
ATOM 1541 N N . ALA A 1 204 ? -28.375 -5.625 0.905 1 92.69 204 ALA A N 1
ATOM 1542 C CA . ALA A 1 204 ? -29.406 -4.73 0.378 1 92.69 204 ALA A CA 1
ATOM 1543 C C . ALA A 1 204 ? -29.781 -5.102 -1.055 1 92.69 204 ALA A C 1
ATOM 1545 O O . ALA A 1 204 ? -30.922 -4.926 -1.472 1 92.69 204 ALA A O 1
ATOM 1546 N N . ALA A 1 205 ? -28.859 -5.617 -1.794 1 94.62 205 ALA A N 1
ATOM 1547 C CA . ALA A 1 205 ? -29.078 -6.023 -3.18 1 94.62 205 ALA A CA 1
ATOM 1548 C C . ALA A 1 205 ? -29.719 -7.406 -3.256 1 94.62 205 ALA A C 1
ATOM 1550 O O . ALA A 1 205 ? -29.984 -7.914 -4.348 1 94.62 205 ALA A O 1
ATOM 1551 N N . GLY A 1 206 ? -29.922 -8.062 -2.084 1 95.31 206 GLY A N 1
ATOM 1552 C CA . GLY A 1 206 ? -30.516 -9.398 -2.049 1 95.31 206 GLY A CA 1
ATOM 1553 C C . GLY A 1 206 ? -29.516 -10.484 -2.41 1 95.31 206 GLY A C 1
ATOM 1554 O O . GLY A 1 206 ? -29.906 -11.531 -2.945 1 95.31 206 GLY A O 1
ATOM 1555 N N . PHE A 1 207 ? -28.25 -10.242 -2.291 1 96.88 207 PHE A N 1
ATOM 1556 C CA . PHE A 1 207 ? -27.188 -11.203 -2.543 1 96.88 207 PHE A CA 1
ATOM 1557 C C . PHE A 1 207 ? -26.531 -11.641 -1.237 1 96.88 207 PHE A C 1
ATOM 1559 O O . PHE A 1 207 ? -25.672 -10.938 -0.699 1 96.88 207 PHE A O 1
ATOM 1566 N N . ASP A 1 208 ? -26.906 -12.836 -0.775 1 94.69 208 ASP A N 1
ATOM 1567 C CA . ASP A 1 208 ? -26.344 -13.367 0.462 1 94.69 208 ASP A CA 1
ATOM 1568 C C . ASP A 1 208 ? -24.906 -13.844 0.247 1 94.69 208 ASP A C 1
ATOM 1570 O O . ASP A 1 208 ? -24.688 -14.875 -0.396 1 94.69 208 ASP A O 1
ATOM 1574 N N . VAL A 1 209 ? -23.969 -13.086 0.75 1 97.25 209 VAL A N 1
ATOM 1575 C CA . VAL A 1 209 ? -22.562 -13.406 0.583 1 97.25 209 VAL A CA 1
ATOM 1576 C C . VAL A 1 209 ? -21.938 -13.711 1.944 1 97.25 209 VAL A C 1
ATOM 1578 O O . VAL A 1 209 ? -22.453 -13.297 2.98 1 97.25 209 VAL A O 1
ATOM 1581 N N . THR A 1 210 ? -20.891 -14.5 1.937 1 97.25 210 THR A N 1
ATOM 1582 C CA . THR A 1 210 ? -20.094 -14.789 3.117 1 97.25 210 THR A CA 1
ATOM 1583 C C . THR A 1 210 ? -18.828 -13.938 3.139 1 97.25 210 THR A C 1
ATOM 1585 O O . THR A 1 210 ? -18.062 -13.93 2.172 1 97.25 210 THR A O 1
ATOM 1588 N N . ALA A 1 211 ? -18.594 -13.234 4.23 1 98 211 ALA A N 1
ATOM 1589 C CA . ALA A 1 211 ? -17.453 -12.336 4.355 1 98 211 ALA A CA 1
ATOM 1590 C C . ALA A 1 211 ? -16.141 -13.109 4.348 1 98 211 ALA A C 1
ATOM 1592 O O . ALA A 1 211 ? -16.016 -14.125 5.035 1 98 211 ALA A O 1
ATOM 1593 N N . ALA A 1 212 ? -15.18 -12.688 3.607 1 98.44 212 ALA A N 1
ATOM 1594 C CA . ALA A 1 212 ? -13.789 -13.133 3.615 1 98.44 212 ALA A CA 1
ATOM 1595 C C . ALA A 1 212 ? -12.836 -11.945 3.662 1 98.44 212 ALA A C 1
ATOM 1597 O O . ALA A 1 212 ? -12.156 -11.648 2.676 1 98.44 212 ALA A O 1
ATOM 1598 N N . PRO A 1 213 ? -12.758 -11.336 4.816 1 98.5 213 PRO A N 1
ATOM 1599 C CA . PRO A 1 213 ? -11.953 -10.125 4.953 1 98.5 213 PRO A CA 1
ATOM 1600 C C . PRO A 1 213 ? -10.453 -10.391 4.824 1 98.5 213 PRO A C 1
ATOM 1602 O O . PRO A 1 213 ? -9.969 -11.438 5.258 1 98.5 213 PRO A O 1
ATOM 1605 N N . VAL A 1 214 ? -9.742 -9.461 4.211 1 98.19 214 VAL A N 1
ATOM 1606 C CA . VAL A 1 214 ? -8.289 -9.43 4.078 1 98.19 214 VAL A CA 1
ATOM 1607 C C . VAL A 1 214 ? -7.766 -8.031 4.395 1 98.19 214 VAL A C 1
ATOM 1609 O O . VAL A 1 214 ? -8.508 -7.188 4.906 1 98.19 214 VAL A O 1
ATOM 1612 N N . ASP A 1 215 ? -6.508 -7.789 4.23 1 97.94 215 ASP A N 1
ATOM 1613 C CA . ASP A 1 215 ? -5.965 -6.445 4.422 1 97.94 215 ASP A CA 1
ATOM 1614 C C . ASP A 1 215 ? -6.379 -5.875 5.777 1 97.94 215 ASP A C 1
ATOM 1616 O O . ASP A 1 215 ? -6.988 -4.805 5.848 1 97.94 215 ASP A O 1
ATOM 1620 N N . TRP A 1 216 ? -5.953 -6.488 6.789 1 98.12 216 TRP A N 1
ATOM 1621 C CA . TRP A 1 216 ? -6.344 -6.148 8.148 1 98.12 216 TRP A CA 1
ATOM 1622 C C . TRP A 1 216 ? -5.637 -4.883 8.625 1 98.12 216 TRP A C 1
ATOM 1624 O O . TRP A 1 216 ? -6.227 -4.059 9.328 1 98.12 216 TRP A O 1
ATOM 1634 N N . ARG A 1 217 ? -4.352 -4.738 8.391 1 97.31 217 ARG A N 1
ATOM 1635 C CA . ARG A 1 217 ? -3.502 -3.572 8.617 1 97.31 217 ARG A CA 1
ATOM 1636 C C . ARG A 1 217 ? -3.166 -3.422 10.094 1 97.31 217 ARG A C 1
ATOM 1638 O O . ARG A 1 217 ? -2.363 -2.564 10.469 1 97.31 217 ARG A O 1
ATOM 1645 N N . THR A 1 218 ? -3.854 -4.203 10.969 1 97.62 218 THR A N 1
ATOM 1646 C CA . THR A 1 218 ? -3.584 -4.199 12.406 1 97.62 218 THR A CA 1
ATOM 1647 C C . THR A 1 218 ? -3.492 -5.625 12.945 1 97.62 218 THR A C 1
ATOM 1649 O O . THR A 1 218 ? -3.988 -6.562 12.312 1 97.62 218 THR A O 1
ATOM 1652 N N . ARG A 1 219 ? -2.865 -5.832 14.133 1 96.69 219 ARG A N 1
ATOM 1653 C CA . ARG A 1 219 ? -2.732 -7.133 14.781 1 96.69 219 ARG A CA 1
ATOM 1654 C C . ARG A 1 219 ? -3.951 -7.441 15.648 1 96.69 219 ARG A C 1
ATOM 1656 O O . ARG A 1 219 ? -3.996 -8.469 16.328 1 96.69 219 ARG A O 1
ATOM 1663 N N . GLY A 1 220 ? -4.902 -6.57 15.562 1 97.44 220 GLY A N 1
ATOM 1664 C CA . GLY A 1 220 ? -6.039 -6.621 16.469 1 97.44 220 GLY A CA 1
ATOM 1665 C C . GLY A 1 220 ? -6.066 -5.473 17.453 1 97.44 220 GLY A C 1
ATOM 1666 O O . GLY A 1 220 ? -5.363 -4.477 17.281 1 97.44 220 GLY A O 1
ATOM 1667 N N . TRP A 1 221 ? -6.91 -5.586 18.5 1 97.19 221 TRP A N 1
ATOM 1668 C CA . TRP A 1 221 ? -7.133 -4.496 19.438 1 97.19 221 TRP A CA 1
ATOM 1669 C C . TRP A 1 221 ? -5.879 -4.215 20.25 1 97.19 221 TRP A C 1
ATOM 1671 O O . TRP A 1 221 ? -5.777 -3.178 20.906 1 97.19 221 TRP A O 1
ATOM 1681 N N . GLY A 1 222 ? -4.902 -5.133 20.188 1 95.44 222 GLY A N 1
ATOM 1682 C CA . GLY A 1 222 ? -3.607 -4.863 20.797 1 95.44 222 GLY A CA 1
ATOM 1683 C C . GLY A 1 222 ? -2.928 -3.633 20.219 1 95.44 222 GLY A C 1
ATOM 1684 O O . GLY A 1 222 ? -2.096 -3.012 20.891 1 95.44 222 GLY A O 1
ATOM 1685 N N . ASP A 1 223 ? -3.268 -3.299 19.016 1 96.81 223 ASP A N 1
ATOM 1686 C CA . ASP A 1 223 ? -2.668 -2.146 18.359 1 96.81 223 ASP A CA 1
ATOM 1687 C C . ASP A 1 223 ? -3.412 -0.86 18.703 1 96.81 223 ASP A C 1
ATOM 1689 O O . ASP A 1 223 ? -3.037 0.225 18.266 1 96.81 223 ASP A O 1
ATOM 1693 N N . ALA A 1 224 ? -4.402 -0.909 19.578 1 97.56 224 ALA A N 1
ATOM 1694 C CA . ALA A 1 224 ? -5.254 0.241 19.875 1 97.56 224 ALA A CA 1
ATOM 1695 C C . ALA A 1 224 ? -4.5 1.292 20.672 1 97.56 224 ALA A C 1
ATOM 1697 O O . ALA A 1 224 ? -4.945 2.436 20.797 1 97.56 224 ALA A O 1
ATOM 1698 N N . ALA A 1 225 ? -3.393 0.901 21.234 1 97.56 225 ALA A N 1
ATOM 1699 C CA . ALA A 1 225 ? -2.645 1.859 22.047 1 97.56 225 ALA A CA 1
ATOM 1700 C C . ALA A 1 225 ? -1.312 2.209 21.391 1 97.56 225 ALA A C 1
ATOM 1702 O O . ALA A 1 225 ? -0.528 2.988 21.938 1 97.56 225 ALA A O 1
ATOM 1703 N N . ARG A 1 226 ? -1.061 1.629 20.25 1 96.88 226 ARG A N 1
ATOM 1704 C CA . ARG A 1 226 ? 0.231 1.821 19.594 1 96.88 226 ARG A CA 1
ATOM 1705 C C . ARG A 1 226 ? 0.235 3.092 18.75 1 96.88 226 ARG A C 1
ATOM 1707 O O . ARG A 1 226 ? -0.544 3.219 17.812 1 96.88 226 ARG A O 1
ATOM 1714 N N . PRO A 1 227 ? 1.146 4.008 19.094 1 97.88 227 PRO A N 1
ATOM 1715 C CA . PRO A 1 227 ? 1.234 5.219 18.266 1 97.88 227 PRO A CA 1
ATOM 1716 C C . PRO A 1 227 ? 1.907 4.973 16.922 1 97.88 227 PRO A C 1
ATOM 1718 O O . PRO A 1 227 ? 2.43 3.883 16.672 1 97.88 227 PRO A O 1
ATOM 1721 N N . PHE A 1 228 ? 1.775 5.914 16.047 1 97.69 228 PHE A N 1
ATOM 1722 C CA . PHE A 1 228 ? 2.479 5.863 14.773 1 97.69 228 PHE A CA 1
ATOM 1723 C C . PHE A 1 228 ? 3.854 6.512 14.891 1 97.69 228 PHE A C 1
ATOM 1725 O O . PHE A 1 228 ? 4.039 7.453 15.664 1 97.69 228 PHE A O 1
ATOM 1732 N N . ASP A 1 229 ? 4.777 6.027 14.109 1 95.94 229 ASP A N 1
ATOM 1733 C CA . ASP A 1 229 ? 6.133 6.566 14.141 1 95.94 229 ASP A CA 1
ATOM 1734 C C . ASP A 1 229 ? 6.332 7.609 13.039 1 95.94 229 ASP A C 1
ATOM 1736 O O . ASP A 1 229 ? 7.328 8.336 13.039 1 95.94 229 ASP A O 1
ATOM 1740 N N . ARG A 1 230 ? 5.398 7.656 12.133 1 97.75 230 ARG A N 1
ATOM 1741 C CA . ARG A 1 230 ? 5.434 8.625 11.039 1 97.75 230 ARG A CA 1
ATOM 1742 C C . ARG A 1 230 ? 4.105 9.359 10.914 1 97.75 230 ARG A C 1
ATOM 1744 O O . ARG A 1 230 ? 3.043 8.734 10.883 1 97.75 230 ARG A O 1
ATOM 1751 N N . LEU A 1 231 ? 4.211 10.656 10.805 1 98.81 231 LEU A N 1
ATOM 1752 C CA . LEU A 1 231 ? 3.014 11.477 10.672 1 98.81 231 LEU A CA 1
ATOM 1753 C C . LEU A 1 231 ? 2.17 11.031 9.484 1 98.81 231 LEU A C 1
ATOM 1755 O O . LEU A 1 231 ? 0.948 10.906 9.602 1 98.81 231 LEU A O 1
ATOM 1759 N N . SER A 1 232 ? 2.807 10.766 8.383 1 98.62 232 SER A N 1
ATOM 1760 C CA . SER A 1 232 ? 2.102 10.422 7.148 1 98.62 232 SER A CA 1
ATOM 1761 C C . SER A 1 232 ? 1.332 9.117 7.297 1 98.62 232 SER A C 1
ATOM 1763 O O . SER A 1 232 ? 0.227 8.977 6.77 1 98.62 232 SER A O 1
ATOM 1765 N N . SER A 1 233 ? 1.873 8.172 8.023 1 98.12 233 SER A N 1
ATOM 1766 C CA . SER A 1 233 ? 1.236 6.867 8.211 1 98.12 233 SER A CA 1
ATOM 1767 C C . SER A 1 233 ? -0.039 6.996 9.039 1 98.12 233 SER A C 1
ATOM 1769 O O . SER A 1 233 ? -1.063 6.395 8.703 1 98.12 233 SER A O 1
ATOM 1771 N N . GLY A 1 234 ? 0.086 7.73 10.109 1 98.75 234 GLY A N 1
ATOM 1772 C CA . GLY A 1 234 ? -1.099 7.941 10.93 1 98.75 234 GLY A CA 1
ATOM 1773 C C . GLY A 1 234 ? -2.203 8.68 10.195 1 98.75 234 GLY A C 1
ATOM 1774 O O . GLY A 1 234 ? -3.375 8.312 10.297 1 98.75 234 GLY A O 1
ATOM 1775 N N . LEU A 1 235 ? -1.803 9.727 9.469 1 98.88 235 LEU A N 1
ATOM 1776 C CA . LEU A 1 235 ? -2.777 10.484 8.688 1 98.88 235 LEU A CA 1
ATOM 1777 C C . LEU A 1 235 ? -3.455 9.594 7.652 1 98.88 235 LEU A C 1
ATOM 1779 O O . LEU A 1 235 ? -4.668 9.688 7.449 1 98.88 235 LEU A O 1
ATOM 1783 N N . ALA A 1 236 ? -2.697 8.742 7.004 1 98.56 236 ALA A N 1
ATOM 1784 C CA . ALA A 1 236 ? -3.248 7.863 5.977 1 98.56 236 ALA A CA 1
ATOM 1785 C C . ALA A 1 236 ? -4.254 6.887 6.578 1 98.56 236 ALA A C 1
ATOM 1787 O O . ALA A 1 236 ? -5.316 6.645 5.996 1 98.56 236 ALA A O 1
ATOM 1788 N N . ARG A 1 237 ? -3.875 6.316 7.734 1 98.5 237 ARG A N 1
ATOM 1789 C CA . ARG A 1 237 ? -4.781 5.391 8.406 1 98.5 237 ARG A CA 1
ATOM 1790 C C . ARG A 1 237 ? -6.078 6.09 8.812 1 98.5 237 ARG A C 1
ATOM 1792 O O . ARG A 1 237 ? -7.164 5.531 8.648 1 98.5 237 ARG A O 1
ATOM 1799 N N . THR A 1 238 ? -5.949 7.262 9.344 1 98.81 238 THR A N 1
ATOM 1800 C CA . THR A 1 238 ? -7.113 8.039 9.766 1 98.81 238 THR A CA 1
ATOM 1801 C C . THR A 1 238 ? -7.992 8.375 8.562 1 98.81 238 THR A C 1
ATOM 1803 O O . THR A 1 238 ? -9.219 8.328 8.656 1 98.81 238 THR A O 1
ATOM 1806 N N . ASP A 1 239 ? -7.371 8.703 7.449 1 98.56 239 ASP A N 1
ATOM 1807 C CA . ASP A 1 239 ? -8.117 9.023 6.234 1 98.56 239 ASP A CA 1
ATOM 1808 C C . ASP A 1 239 ? -8.945 7.828 5.77 1 98.56 239 ASP A C 1
ATOM 1810 O O . ASP A 1 239 ? -10.133 7.977 5.457 1 98.56 239 ASP A O 1
ATOM 1814 N N . VAL A 1 240 ? -8.383 6.66 5.738 1 97.88 240 VAL A N 1
ATOM 1815 C CA . VAL A 1 240 ? -9.062 5.449 5.285 1 97.88 240 VAL A CA 1
ATOM 1816 C C . VAL A 1 240 ? -10.242 5.141 6.199 1 97.88 240 VAL A C 1
ATOM 1818 O O . VAL A 1 240 ? -11.352 4.879 5.723 1 97.88 240 VAL A O 1
ATOM 1821 N N . ALA A 1 241 ? -9.977 5.195 7.488 1 98.38 241 ALA A N 1
ATOM 1822 C CA . ALA A 1 241 ? -11.023 4.883 8.453 1 98.38 241 ALA A CA 1
ATOM 1823 C C . ALA A 1 241 ? -12.18 5.875 8.352 1 98.38 241 ALA A C 1
ATOM 1825 O O . ALA A 1 241 ? -13.352 5.477 8.344 1 98.38 241 ALA A O 1
ATOM 1826 N N . ALA A 1 242 ? -11.852 7.137 8.258 1 98.12 242 ALA A N 1
ATOM 1827 C CA . ALA A 1 242 ? -12.875 8.172 8.164 1 98.12 242 ALA A CA 1
ATOM 1828 C C . ALA A 1 242 ? -13.719 7.996 6.902 1 98.12 242 ALA A C 1
ATOM 1830 O O . ALA A 1 242 ? -14.938 8.172 6.934 1 98.12 242 ALA A O 1
ATOM 1831 N N . HIS A 1 243 ? -13.094 7.672 5.84 1 96.56 243 HIS A N 1
ATOM 1832 C CA . HIS A 1 243 ? -13.797 7.449 4.582 1 96.56 243 HIS A CA 1
ATOM 1833 C C . HIS A 1 243 ? -14.828 6.332 4.723 1 96.56 243 HIS A C 1
ATOM 1835 O O . HIS A 1 243 ? -15.969 6.473 4.27 1 96.56 243 HIS A O 1
ATOM 1841 N N . GLU A 1 244 ? -14.453 5.234 5.336 1 96.31 244 GLU A N 1
ATOM 1842 C CA . GLU A 1 244 ? -15.359 4.098 5.488 1 96.31 244 GLU A CA 1
ATOM 1843 C C . GLU A 1 244 ? -16.5 4.422 6.457 1 96.31 244 GLU A C 1
ATOM 1845 O O . GLU A 1 244 ? -17.641 4.051 6.215 1 96.31 244 GLU A O 1
ATOM 1850 N N . TRP A 1 245 ? -16.156 5.16 7.508 1 96.31 245 TRP A N 1
ATOM 1851 C CA . TRP A 1 245 ? -17.203 5.566 8.438 1 96.31 245 TRP A CA 1
ATOM 1852 C C . TRP A 1 245 ? -18.203 6.5 7.766 1 96.31 245 TRP A C 1
ATOM 1854 O O . TRP A 1 245 ? -19.422 6.375 7.969 1 96.31 245 TRP A O 1
ATOM 1864 N N . ALA A 1 246 ? -17.703 7.41 6.988 1 95.25 246 ALA A N 1
ATOM 1865 C CA . ALA A 1 246 ? -18.578 8.312 6.242 1 95.25 246 ALA A CA 1
ATOM 1866 C C . ALA A 1 246 ? -19.469 7.535 5.285 1 95.25 246 ALA A C 1
ATOM 1868 O O . ALA A 1 246 ? -20.641 7.871 5.117 1 95.25 246 ALA A O 1
ATOM 1869 N N . GLY A 1 247 ? -18.891 6.492 4.633 1 93.31 247 GLY A N 1
ATOM 1870 C CA . GLY A 1 247 ? -19.688 5.648 3.752 1 93.31 247 GLY A CA 1
ATOM 1871 C C . GLY A 1 247 ? -20.812 4.934 4.469 1 93.31 247 GLY A C 1
ATOM 1872 O O . GLY A 1 247 ? -21.938 4.875 3.967 1 93.31 247 GLY A O 1
ATOM 1873 N N . LEU A 1 248 ? -20.562 4.445 5.641 1 94.19 248 LEU A N 1
ATOM 1874 C CA . LEU A 1 248 ? -21.594 3.76 6.43 1 94.19 248 LEU A CA 1
ATOM 1875 C C . LEU A 1 248 ? -22.688 4.734 6.867 1 94.19 248 LEU A C 1
ATOM 1877 O O . LEU A 1 248 ? -23.859 4.398 6.836 1 94.19 248 LEU A O 1
ATOM 1881 N N . LEU A 1 249 ? -22.25 5.922 7.242 1 93.56 249 LEU A N 1
ATOM 1882 C CA . LEU A 1 249 ? -23.219 6.941 7.629 1 93.56 249 LEU A CA 1
ATOM 1883 C C . LEU A 1 249 ? -24.125 7.305 6.453 1 93.56 249 LEU A C 1
ATOM 1885 O O . LEU A 1 249 ? -25.328 7.473 6.621 1 93.56 249 LEU A O 1
ATOM 1889 N N . ALA A 1 250 ? -23.5 7.434 5.301 1 91.5 250 ALA A N 1
ATOM 1890 C CA . ALA A 1 250 ? -24.281 7.742 4.102 1 91.5 250 ALA A CA 1
ATOM 1891 C C . ALA A 1 250 ? -25.312 6.652 3.816 1 91.5 250 ALA A C 1
ATOM 1893 O O . ALA A 1 250 ? -26.438 6.949 3.426 1 91.5 250 ALA A O 1
ATOM 1894 N N . TYR A 1 251 ? -24.953 5.391 4.008 1 91.69 251 TYR A N 1
ATOM 1895 C CA . TYR A 1 251 ? -25.875 4.277 3.801 1 91.69 251 TYR A CA 1
ATOM 1896 C C . TYR A 1 251 ? -27.031 4.328 4.797 1 91.69 251 TYR A C 1
ATOM 1898 O O . TYR A 1 251 ? -28.172 4.066 4.438 1 91.69 251 TYR A O 1
ATOM 1906 N N . ARG A 1 252 ? -26.688 4.664 6.004 1 91.44 252 ARG A N 1
ATOM 1907 C CA . ARG A 1 252 ? -27.719 4.777 7.031 1 91.44 252 ARG A CA 1
ATOM 1908 C C . ARG A 1 252 ? -28.703 5.902 6.699 1 91.44 252 ARG A C 1
ATOM 1910 O O . ARG A 1 252 ? -29.922 5.715 6.777 1 91.44 252 ARG A O 1
ATOM 1917 N N . LEU A 1 253 ? -28.172 7.016 6.297 1 91.38 253 LEU A N 1
ATOM 1918 C CA . LEU A 1 253 ? -28.984 8.195 6.031 1 91.38 253 LEU A CA 1
ATOM 1919 C C . LEU A 1 253 ? -29.812 8.016 4.77 1 91.38 253 LEU A C 1
ATOM 1921 O O . LEU A 1 253 ? -30.906 8.578 4.652 1 91.38 253 LEU A O 1
ATOM 1925 N N . SER A 1 254 ? -29.344 7.215 3.842 1 88.38 254 SER A N 1
ATOM 1926 C CA . SER A 1 254 ? -30.078 6.98 2.602 1 88.38 254 SER A CA 1
ATOM 1927 C C . SER A 1 254 ? -31.062 5.82 2.75 1 88.38 254 SER A C 1
ATOM 1929 O O . SER A 1 254 ? -31.797 5.512 1.819 1 88.38 254 SER A O 1
ATOM 1931 N N . GLY A 1 255 ? -31.062 5.141 3.932 1 85.12 255 GLY A N 1
ATOM 1932 C CA . GLY A 1 255 ? -32.031 4.094 4.207 1 85.12 255 GLY A CA 1
ATOM 1933 C C . GLY A 1 255 ? -31.609 2.736 3.678 1 85.12 255 GLY A C 1
ATOM 1934 O O . GLY A 1 255 ? -32.406 1.801 3.645 1 85.12 255 GLY A O 1
ATOM 1935 N N . ARG A 1 256 ? -30.422 2.625 3.244 1 81.06 256 ARG A N 1
ATOM 1936 C CA . ARG A 1 256 ? -29.938 1.347 2.727 1 81.06 256 ARG A CA 1
ATOM 1937 C C . ARG A 1 256 ? -29.75 0.336 3.854 1 81.06 256 ARG A C 1
ATOM 1939 O O . ARG A 1 256 ? -29.719 -0.872 3.609 1 81.06 256 ARG A O 1
ATOM 1946 N N . THR A 1 257 ? -29.547 0.821 4.973 1 79.81 257 THR A N 1
ATOM 1947 C CA . THR A 1 257 ? -29.438 -0.034 6.148 1 79.81 257 THR A CA 1
ATOM 1948 C C . THR A 1 257 ? -30.094 0.622 7.359 1 79.81 257 THR A C 1
ATOM 1950 O O . THR A 1 257 ? -30.219 1.848 7.422 1 79.81 257 THR A O 1
ATOM 1953 N N . THR A 1 258 ? -30.5 -0.276 8.133 1 77.31 258 THR A N 1
ATOM 1954 C CA . THR A 1 258 ? -31.109 0.233 9.359 1 77.31 258 THR A CA 1
ATOM 1955 C C . THR A 1 258 ? -30.062 0.315 10.477 1 77.31 258 THR A C 1
ATOM 1957 O O . THR A 1 258 ? -30.281 0.999 11.484 1 77.31 258 THR A O 1
ATOM 1960 N N . SER A 1 259 ? -28.984 -0.419 10.297 1 79.31 259 SER A N 1
ATOM 1961 C CA . SER A 1 259 ? -27.922 -0.398 11.289 1 79.31 259 SER A CA 1
ATOM 1962 C C . SER A 1 259 ? -26.672 0.286 10.75 1 79.31 259 SER A C 1
ATOM 1964 O O . SER A 1 259 ? -26.328 0.136 9.57 1 79.31 259 SER A O 1
ATOM 1966 N N . LEU A 1 260 ? -26.125 1.146 11.578 1 74.88 260 LEU A N 1
ATOM 1967 C CA . LEU A 1 260 ? -24.922 1.834 11.164 1 74.88 260 LEU A CA 1
ATOM 1968 C C . LEU A 1 260 ? -23.766 0.846 10.984 1 74.88 260 LEU A C 1
ATOM 1970 O O . LEU A 1 260 ? -22.969 0.981 10.062 1 74.88 260 LEU A O 1
ATOM 1974 N N . LEU A 1 261 ? -23.688 -0.103 11.945 1 76.94 261 LEU A N 1
ATOM 1975 C CA . LEU A 1 261 ? -22.641 -1.105 11.867 1 76.94 261 LEU A CA 1
ATOM 1976 C C . LEU A 1 261 ? -23.219 -2.506 11.734 1 76.94 261 LEU A C 1
ATOM 1978 O O . LEU A 1 261 ? -23.75 -3.057 12.711 1 76.94 261 LEU A O 1
ATOM 1982 N N . PRO A 1 262 ? -23.078 -2.908 10.469 1 72.19 262 PRO A N 1
ATOM 1983 C CA . PRO A 1 262 ? -23.672 -4.238 10.281 1 72.19 262 PRO A CA 1
ATOM 1984 C C . PRO A 1 262 ? -22.906 -5.328 11.023 1 72.19 262 PRO A C 1
ATOM 1986 O O . PRO A 1 262 ? -21.734 -5.133 11.391 1 72.19 262 PRO A O 1
ATOM 1989 N N . SER A 1 263 ? -23.609 -6.348 11.57 1 71.81 263 SER A N 1
ATOM 1990 C CA . SER A 1 263 ? -23.016 -7.535 12.172 1 71.81 263 SER A CA 1
ATOM 1991 C C . SER A 1 263 ? -23.125 -8.742 11.242 1 71.81 263 SER A C 1
ATOM 1993 O O . SER A 1 263 ? -23.969 -8.766 10.344 1 71.81 263 SER A O 1
ATOM 1995 N N . PRO A 1 264 ? -22.25 -9.75 11.344 1 71 264 PRO A N 1
ATOM 1996 C CA . PRO A 1 264 ? -22.312 -10.969 10.531 1 71 264 PRO A CA 1
ATOM 1997 C C . PRO A 1 264 ? -23.719 -11.562 10.492 1 71 264 PRO A C 1
ATOM 1999 O O . PRO A 1 264 ? -24.516 -11.367 11.422 1 71 264 PRO A O 1
ATOM 2002 N N . MET B 1 1 ? 24.297 3.971 22 1 53.81 1 MET B N 1
ATOM 2003 C CA . MET B 1 1 ? 24.469 5.34 21.531 1 53.81 1 MET B CA 1
ATOM 2004 C C . MET B 1 1 ? 24.234 5.422 20.016 1 53.81 1 MET B C 1
ATOM 2006 O O . MET B 1 1 ? 23.469 6.273 19.562 1 53.81 1 MET B O 1
ATOM 2010 N N . PHE B 1 2 ? 24.812 4.465 19.266 1 60.69 2 PHE B N 1
ATOM 2011 C CA . PHE B 1 2 ? 24.688 4.434 17.812 1 60.69 2 PHE B CA 1
ATOM 2012 C C . PHE B 1 2 ? 23.266 4.082 17.391 1 60.69 2 PHE B C 1
ATOM 2014 O O . PHE B 1 2 ? 22.719 4.684 16.469 1 60.69 2 PHE B O 1
ATOM 2021 N N . PHE B 1 3 ? 22.641 3.314 18.281 1 66.06 3 PHE B N 1
ATOM 2022 C CA . PHE B 1 3 ? 21.297 2.861 17.953 1 66.06 3 PHE B CA 1
ATOM 2023 C C . PHE B 1 3 ? 20.281 3.986 18.125 1 66.06 3 PHE B C 1
ATOM 2025 O O . PHE B 1 3 ? 19.438 4.215 17.266 1 66.06 3 PHE B O 1
ATOM 2032 N N . VAL B 1 4 ? 20.422 4.699 19.219 1 71.75 4 VAL B N 1
ATOM 2033 C CA . VAL B 1 4 ? 19.5 5.793 19.5 1 71.75 4 VAL B CA 1
ATOM 2034 C C . VAL B 1 4 ? 19.672 6.898 18.453 1 71.75 4 VAL B C 1
ATOM 2036 O O . VAL B 1 4 ? 18.688 7.438 17.953 1 71.75 4 VAL B O 1
ATOM 2039 N N . LEU B 1 5 ? 20.875 7.18 18.141 1 76.38 5 LEU B N 1
ATOM 2040 C CA . LEU B 1 5 ? 21.156 8.203 17.141 1 76.38 5 LEU B CA 1
ATOM 2041 C C . LEU B 1 5 ? 20.547 7.82 15.789 1 76.38 5 LEU B C 1
ATOM 2043 O O . LEU B 1 5 ? 19.984 8.664 15.102 1 76.38 5 LEU B O 1
ATOM 2047 N N . SER B 1 6 ? 20.641 6.629 15.5 1 77.75 6 SER B N 1
ATOM 2048 C CA . SER B 1 6 ? 20.109 6.156 14.234 1 77.75 6 SER B CA 1
ATOM 2049 C C . SER B 1 6 ? 18.578 6.281 14.203 1 77.75 6 SER B C 1
ATOM 2051 O O . SER B 1 6 ? 18 6.633 13.172 1 77.75 6 SER B O 1
ATOM 2053 N N . LYS B 1 7 ? 17.984 6.098 15.328 1 81.81 7 LYS B N 1
ATOM 2054 C CA . LYS B 1 7 ? 16.531 6.215 15.406 1 81.81 7 LYS B CA 1
ATOM 2055 C C . LYS B 1 7 ? 16.078 7.668 15.297 1 81.81 7 LYS B C 1
ATOM 2057 O O . LYS B 1 7 ? 15.078 7.969 14.641 1 81.81 7 LYS B O 1
ATOM 2062 N N . ILE B 1 8 ? 16.844 8.445 15.984 1 85.62 8 ILE B N 1
ATOM 2063 C CA . ILE B 1 8 ? 16.531 9.867 15.938 1 85.62 8 ILE B CA 1
ATOM 2064 C C . ILE B 1 8 ? 16.719 10.391 14.508 1 85.62 8 ILE B C 1
ATOM 2066 O O . ILE B 1 8 ? 15.844 11.07 13.977 1 85.62 8 ILE B O 1
ATOM 2070 N N . LEU B 1 9 ? 17.797 10.07 13.922 1 87 9 LEU B N 1
ATOM 2071 C CA . LEU B 1 9 ? 18.031 10.484 12.539 1 87 9 LEU B CA 1
ATOM 2072 C C . LEU B 1 9 ? 16.984 9.914 11.602 1 87 9 LEU B C 1
ATOM 2074 O O . LEU B 1 9 ? 16.5 10.609 10.703 1 87 9 LEU B O 1
ATOM 2078 N N . GLY B 1 10 ? 16.641 8.695 11.898 1 89.25 10 GLY B N 1
ATOM 2079 C CA . GLY B 1 10 ? 15.586 8.07 11.117 1 89.25 10 GLY B CA 1
ATOM 2080 C C . GLY B 1 10 ? 14.258 8.789 11.211 1 89.25 10 GLY B C 1
ATOM 2081 O O . GLY B 1 10 ? 13.539 8.906 10.219 1 89.25 10 GLY B O 1
ATOM 2082 N N . PHE B 1 11 ? 14.016 9.344 12.43 1 94.31 11 PHE B N 1
ATOM 2083 C CA . PHE B 1 11 ? 12.781 10.078 12.656 1 94.31 11 PHE B CA 1
ATOM 2084 C C . PHE B 1 11 ? 12.758 11.359 11.828 1 94.31 11 PHE B C 1
ATOM 2086 O O . PHE B 1 11 ? 11.766 11.656 11.156 1 94.31 11 PHE B O 1
ATOM 2093 N N . PHE B 1 12 ? 13.875 12.039 11.711 1 96.19 12 PHE B N 1
ATOM 2094 C CA . PHE B 1 12 ? 13.906 13.367 11.102 1 96.19 12 PHE B CA 1
ATOM 2095 C C . PHE B 1 12 ? 14.203 13.266 9.609 1 96.19 12 PHE B C 1
ATOM 2097 O O . PHE B 1 12 ? 14.023 14.234 8.867 1 96.19 12 PHE B O 1
ATOM 2104 N N . ILE B 1 13 ? 14.562 12.07 9.164 1 96.06 13 ILE B N 1
ATOM 2105 C CA . ILE B 1 13 ? 14.781 11.852 7.738 1 96.06 13 ILE B CA 1
ATOM 2106 C C . ILE B 1 13 ? 13.445 11.875 7 1 96.06 13 ILE B C 1
ATOM 2108 O O . ILE B 1 13 ? 13.391 12.188 5.809 1 96.06 13 ILE B O 1
ATOM 2112 N N . HIS B 1 14 ? 12.445 11.508 7.711 1 97.75 14 HIS B N 1
ATOM 2113 C CA . HIS B 1 14 ? 11.109 11.586 7.129 1 97.75 14 HIS B CA 1
ATOM 2114 C C . HIS B 1 14 ? 10.555 13 7.223 1 97.75 14 HIS B C 1
ATOM 2116 O O . HIS B 1 14 ? 10.234 13.477 8.312 1 97.75 14 HIS B O 1
ATOM 2122 N N . PRO B 1 15 ? 10.344 13.633 6.094 1 98.69 15 PRO B N 1
ATOM 2123 C CA . PRO B 1 15 ? 9.914 15.039 6.082 1 98.69 15 PRO B CA 1
ATOM 2124 C C . PRO B 1 15 ? 8.609 15.258 6.832 1 98.69 15 PRO B C 1
ATOM 2126 O O . PRO B 1 15 ? 8.422 16.297 7.461 1 98.69 15 PRO B O 1
ATOM 2129 N N . SER B 1 16 ? 7.719 14.273 6.805 1 98.75 16 SER B N 1
ATOM 2130 C CA . SER B 1 16 ? 6.465 14.477 7.527 1 98.75 16 SER B CA 1
ATOM 2131 C C . SER B 1 16 ? 6.719 14.664 9.023 1 98.75 16 SER B C 1
ATOM 2133 O O . SER B 1 16 ? 6.094 15.516 9.656 1 98.75 16 SER B O 1
ATOM 2135 N N . ASN B 1 17 ? 7.641 13.922 9.57 1 98.75 17 ASN B N 1
ATOM 2136 C CA . ASN B 1 17 ? 7.984 14.055 10.977 1 98.75 17 ASN B CA 1
ATOM 2137 C C . ASN B 1 17 ? 8.68 15.383 11.266 1 98.75 17 ASN B C 1
ATOM 2139 O O . ASN B 1 17 ? 8.398 16.031 12.273 1 98.75 17 ASN B O 1
ATOM 2143 N N . THR B 1 18 ? 9.641 15.797 10.398 1 98.81 18 THR B N 1
ATOM 2144 C CA . THR B 1 18 ? 10.352 17.062 10.57 1 98.81 18 THR B CA 1
ATOM 2145 C C . THR B 1 18 ? 9.375 18.234 10.547 1 98.81 18 THR B C 1
ATOM 2147 O O . THR B 1 18 ? 9.453 19.125 11.391 1 98.81 18 THR B O 1
ATOM 2150 N N . ILE B 1 19 ? 8.461 18.188 9.641 1 98.88 19 ILE B N 1
ATOM 2151 C CA . ILE B 1 19 ? 7.449 19.234 9.516 1 98.88 19 ILE B CA 1
ATOM 2152 C C . ILE B 1 19 ? 6.582 19.266 10.773 1 98.88 19 ILE B C 1
ATOM 2154 O O . ILE B 1 19 ? 6.281 20.344 11.289 1 98.88 19 ILE B O 1
ATOM 2158 N N . ALA B 1 20 ? 6.172 18.078 11.258 1 98.75 20 ALA B N 1
ATOM 2159 C CA . ALA B 1 20 ? 5.371 18 12.477 1 98.75 20 ALA B CA 1
ATOM 2160 C C . ALA B 1 20 ? 6.09 18.656 13.648 1 98.75 20 ALA B C 1
ATOM 2162 O O . ALA B 1 20 ? 5.477 19.375 14.438 1 98.75 20 ALA B O 1
ATOM 2163 N N . VAL B 1 21 ? 7.363 18.375 13.76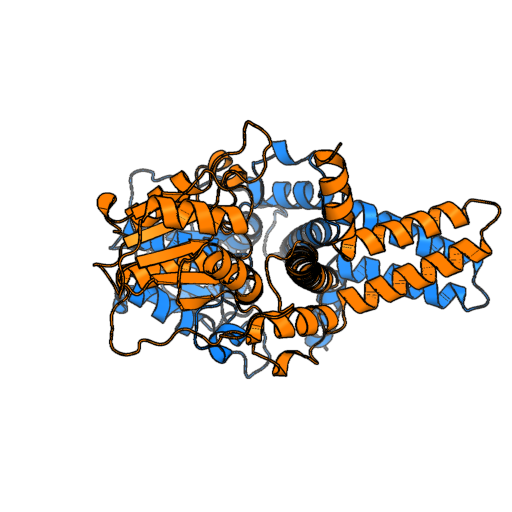6 1 98.62 21 VAL B N 1
ATOM 2164 C CA . VAL B 1 21 ? 8.148 18.938 14.867 1 98.62 21 VAL B CA 1
ATOM 2165 C C . VAL B 1 21 ? 8.227 20.453 14.734 1 98.62 21 VAL B C 1
ATOM 2167 O O . VAL B 1 21 ? 8.062 21.172 15.727 1 98.62 21 VAL B O 1
ATOM 2170 N N . ILE B 1 22 ? 8.438 20.969 13.508 1 98.69 22 ILE B N 1
ATOM 2171 C CA . ILE B 1 22 ? 8.477 22.406 13.273 1 98.69 22 ILE B CA 1
ATOM 2172 C C . ILE B 1 22 ? 7.156 23.047 13.711 1 98.69 22 ILE B C 1
ATOM 2174 O O . ILE B 1 22 ? 7.145 24.062 14.414 1 98.69 22 ILE B O 1
ATOM 2178 N N . CYS B 1 23 ? 6.09 22.438 13.328 1 98.56 23 CYS B N 1
ATOM 2179 C CA . CYS B 1 23 ? 4.773 22.938 13.688 1 98.56 23 CYS B CA 1
ATOM 2180 C C . CYS B 1 23 ? 4.566 22.906 15.195 1 98.56 23 CYS B C 1
ATOM 2182 O O . CYS B 1 23 ? 4.062 23.859 15.781 1 98.56 23 CYS B O 1
ATOM 2184 N N . ALA B 1 24 ? 4.918 21.797 15.836 1 98.31 24 ALA B N 1
ATOM 2185 C CA . ALA B 1 24 ? 4.758 21.656 17.281 1 98.31 24 ALA B CA 1
ATOM 2186 C C . ALA B 1 24 ? 5.562 22.719 18.031 1 98.31 24 ALA B C 1
ATOM 2188 O O . ALA B 1 24 ? 5.062 23.328 18.969 1 98.31 24 ALA B O 1
ATOM 2189 N N . VAL B 1 25 ? 6.809 22.922 17.594 1 98.19 25 VAL B N 1
ATOM 2190 C CA . VAL B 1 25 ? 7.668 23.922 18.203 1 98.19 25 VAL B CA 1
ATOM 2191 C C . VAL B 1 25 ? 7.039 25.312 18.031 1 98.19 25 VAL B C 1
ATOM 2193 O O . VAL B 1 25 ? 7.031 26.109 18.969 1 98.19 25 VAL B O 1
ATOM 2196 N N . GLY B 1 26 ? 6.52 25.531 16.844 1 97.25 26 GLY B N 1
ATOM 2197 C CA . GLY B 1 26 ? 5.844 26.797 16.609 1 97.25 26 GLY B CA 1
ATOM 2198 C C . GLY B 1 26 ? 4.684 27.031 17.562 1 97.25 26 GLY B C 1
ATOM 2199 O O . GLY B 1 26 ? 4.551 28.125 18.125 1 97.25 26 GLY B O 1
ATOM 2200 N N . VAL B 1 27 ? 3.895 26.078 17.797 1 96.38 27 VAL B N 1
ATOM 2201 C CA . VAL B 1 27 ? 2.744 26.188 18.688 1 96.38 27 VAL B CA 1
ATOM 2202 C C . VAL B 1 27 ? 3.219 26.422 20.109 1 96.38 27 VAL B C 1
ATOM 2204 O O . VAL B 1 27 ? 2.662 27.266 20.828 1 96.38 27 VAL B O 1
ATOM 2207 N N . LEU B 1 28 ? 4.211 25.703 20.531 1 96.88 28 LEU B N 1
ATOM 2208 C CA . LEU B 1 28 ? 4.734 25.859 21.891 1 96.88 28 LEU B CA 1
ATOM 2209 C C . LEU B 1 28 ? 5.277 27.266 22.094 1 96.88 28 LEU B C 1
ATOM 2211 O O . LEU B 1 28 ? 5.098 27.859 23.172 1 96.88 28 LEU B O 1
ATOM 2215 N N . MET B 1 29 ? 5.887 27.797 21.062 1 96.38 29 MET B N 1
ATOM 2216 C CA . MET B 1 29 ? 6.445 29.156 21.141 1 96.38 29 MET B CA 1
ATOM 2217 C C . MET B 1 29 ? 5.336 30.203 21.219 1 96.38 29 MET B C 1
ATOM 2219 O O . MET B 1 29 ? 5.535 31.281 21.781 1 96.38 29 MET B O 1
ATOM 2223 N N . LEU B 1 30 ? 4.215 29.875 20.672 1 92.44 30 LEU B N 1
ATOM 2224 C CA . LEU B 1 30 ? 3.092 30.812 20.75 1 92.44 30 LEU B CA 1
ATOM 2225 C C . LEU B 1 30 ? 2.666 31.031 22.188 1 92.44 30 LEU B C 1
ATOM 2227 O O . LEU B 1 30 ? 2.119 32.094 22.531 1 92.44 30 LEU B O 1
ATOM 2231 N N . LEU B 1 31 ? 2.949 30.047 22.984 1 91.19 31 LEU B N 1
ATOM 2232 C CA . LEU B 1 31 ? 2.512 30.078 24.375 1 91.19 31 LEU B CA 1
ATOM 2233 C C . LEU B 1 31 ? 3.551 30.781 25.25 1 91.19 31 LEU B C 1
ATOM 2235 O O . LEU B 1 31 ? 3.361 30.906 26.469 1 91.19 31 LEU B O 1
ATOM 2239 N N . THR B 1 32 ? 4.645 31.25 24.719 1 93.62 32 THR B N 1
ATOM 2240 C CA . THR B 1 32 ? 5.727 31.891 25.469 1 93.62 32 THR B CA 1
ATOM 2241 C C . THR B 1 32 ? 5.879 33.344 25.062 1 93.62 32 THR B C 1
ATOM 2243 O O . THR B 1 32 ? 5.027 33.906 24.344 1 93.62 32 THR B O 1
ATOM 2246 N N . ARG B 1 33 ? 7.031 33.969 25.562 1 94.19 33 ARG B N 1
ATOM 2247 C CA . ARG B 1 33 ? 7.32 35.375 25.25 1 94.19 33 ARG B CA 1
ATOM 2248 C C . ARG B 1 33 ? 7.742 35.531 23.797 1 94.19 33 ARG B C 1
ATOM 2250 O O . ARG B 1 33 ? 7.793 36.656 23.266 1 94.19 33 ARG B O 1
ATOM 2257 N N . TRP B 1 34 ? 7.938 34.438 23.109 1 95.38 34 TRP B N 1
ATOM 2258 C CA . TRP B 1 34 ? 8.406 34.469 21.719 1 95.38 34 TRP B CA 1
ATOM 2259 C C . TRP B 1 34 ? 7.242 34.281 20.75 1 95.38 34 TRP B C 1
ATOM 2261 O O . TRP B 1 34 ? 7.379 33.594 19.734 1 95.38 34 TRP B O 1
ATOM 2271 N N . ARG B 1 35 ? 6.137 34.812 21.016 1 92.06 35 ARG B N 1
ATOM 2272 C CA . ARG B 1 35 ? 4.895 34.594 20.281 1 92.06 35 ARG B CA 1
ATOM 2273 C C . ARG B 1 35 ? 5.055 35 18.812 1 92.06 35 ARG B C 1
ATOM 2275 O O . ARG B 1 35 ? 4.531 34.344 17.922 1 92.06 35 ARG B O 1
ATOM 2282 N N . ARG B 1 36 ? 5.754 36.062 18.516 1 92.25 36 ARG B N 1
ATOM 2283 C CA . ARG B 1 36 ? 5.93 36.5 17.141 1 92.25 36 ARG B CA 1
ATOM 2284 C C . ARG B 1 36 ? 6.793 35.531 16.359 1 92.25 36 ARG B C 1
ATOM 2286 O O . ARG B 1 36 ? 6.469 35.188 15.219 1 92.25 36 ARG B O 1
ATOM 2293 N N . ALA B 1 37 ? 7.855 35.062 17 1 95.19 37 ALA B N 1
ATOM 2294 C CA . ALA B 1 37 ? 8.711 34.062 16.375 1 95.19 37 ALA B CA 1
ATOM 2295 C C . ALA B 1 37 ? 7.957 32.75 16.188 1 95.19 37 ALA B C 1
ATOM 2297 O O . ALA B 1 37 ? 8.133 32.062 15.172 1 95.19 37 ALA B O 1
ATOM 2298 N N . GLY B 1 38 ? 7.168 32.469 17.109 1 95.94 38 GLY B N 1
ATOM 2299 C CA . GLY B 1 38 ? 6.363 31.25 17.016 1 95.94 38 GLY B CA 1
ATOM 2300 C C . GLY B 1 38 ? 5.414 31.25 15.836 1 95.94 38 GLY B C 1
ATOM 2301 O O . GLY B 1 38 ? 5.262 30.234 15.164 1 95.94 38 GLY B O 1
ATOM 2302 N N . ALA B 1 39 ? 4.828 32.344 15.578 1 94.62 39 ALA B N 1
ATOM 2303 C CA . ALA B 1 39 ? 3.92 32.469 14.445 1 94.62 39 ALA B CA 1
ATOM 2304 C C . ALA B 1 39 ? 4.656 32.25 13.125 1 94.62 39 ALA B C 1
ATOM 2306 O O . ALA B 1 39 ? 4.129 31.641 12.203 1 94.62 39 ALA B O 1
ATOM 2307 N N . ARG B 1 40 ? 5.852 32.781 13.078 1 95.5 40 ARG B N 1
ATOM 2308 C CA . ARG B 1 40 ? 6.648 32.625 11.867 1 95.5 40 ARG B CA 1
ATOM 2309 C C . ARG B 1 40 ? 7.047 31.172 11.664 1 95.5 40 ARG B C 1
ATOM 2311 O O . ARG B 1 40 ? 6.957 30.641 10.555 1 95.5 40 ARG B O 1
ATOM 2318 N N . VAL B 1 41 ? 7.465 30.547 12.758 1 97.62 41 VAL B N 1
ATOM 2319 C CA . VAL B 1 41 ? 7.855 29.141 12.719 1 97.62 41 VAL B CA 1
ATOM 2320 C C . VAL B 1 41 ? 6.664 28.281 12.289 1 97.62 41 VAL B C 1
ATOM 2322 O O . VAL B 1 41 ? 6.797 27.391 11.453 1 97.62 41 VAL B O 1
ATOM 2325 N N . LEU B 1 42 ? 5.543 28.641 12.82 1 96.94 42 LEU B N 1
ATOM 2326 C CA . LEU B 1 42 ? 4.32 27.922 12.469 1 96.94 42 LEU B CA 1
ATOM 2327 C C . LEU B 1 42 ? 3.969 28.125 11 1 96.94 42 LEU B C 1
ATOM 2329 O O . LEU B 1 42 ? 3.586 27.188 10.312 1 96.94 42 LEU B O 1
ATOM 2333 N N . GLY B 1 43 ? 4.055 29.375 10.578 1 96.5 43 GLY B N 1
ATOM 2334 C CA . GLY B 1 43 ? 3.812 29.656 9.172 1 96.5 43 GLY B CA 1
ATOM 2335 C C . GLY B 1 43 ? 4.703 28.859 8.242 1 96.5 43 GLY B C 1
ATOM 2336 O O . GLY B 1 43 ? 4.223 28.281 7.262 1 96.5 43 GLY B O 1
ATOM 2337 N N . VAL B 1 44 ? 5.961 28.766 8.562 1 97.94 44 VAL B N 1
ATOM 2338 C CA . VAL B 1 44 ? 6.922 28 7.766 1 97.94 44 VAL B CA 1
ATOM 2339 C C . VAL B 1 44 ? 6.551 26.516 7.789 1 97.94 44 VAL B C 1
ATOM 2341 O O . VAL B 1 44 ? 6.555 25.859 6.75 1 97.94 44 VAL B O 1
ATOM 2344 N N . GLY B 1 45 ? 6.234 26.016 8.984 1 98.56 45 GLY B N 1
ATOM 2345 C CA . GLY B 1 45 ? 5.836 24.625 9.109 1 98.56 45 GLY B CA 1
ATOM 2346 C C . GLY B 1 45 ? 4.625 24.266 8.266 1 98.56 45 GLY B C 1
ATOM 2347 O O . GLY B 1 45 ? 4.617 23.25 7.586 1 98.56 45 GLY B O 1
ATOM 2348 N N . VAL B 1 46 ? 3.674 25.109 8.273 1 98.62 46 VAL B N 1
ATOM 2349 C CA . VAL B 1 46 ? 2.443 24.844 7.535 1 98.62 46 VAL B CA 1
ATOM 2350 C C . VAL B 1 46 ? 2.713 24.938 6.035 1 98.62 46 VAL B C 1
ATOM 2352 O O . VAL B 1 46 ? 2.189 24.141 5.25 1 98.62 46 VAL B O 1
ATOM 2355 N N . VAL B 1 47 ? 3.467 25.906 5.598 1 98.5 47 VAL B N 1
ATOM 2356 C CA . VAL B 1 47 ? 3.807 26.047 4.184 1 98.5 47 VAL B CA 1
ATOM 2357 C C . VAL B 1 47 ? 4.539 24.781 3.711 1 98.5 47 VAL B C 1
ATOM 2359 O O . VAL B 1 47 ? 4.234 24.25 2.645 1 98.5 47 VAL B O 1
ATOM 2362 N N . LEU B 1 48 ? 5.469 24.281 4.52 1 98.81 48 LEU B N 1
ATOM 2363 C CA . LEU B 1 48 ? 6.188 23.062 4.188 1 98.81 48 LEU B CA 1
ATOM 2364 C C . LEU B 1 48 ? 5.234 21.859 4.141 1 98.81 48 LEU B C 1
ATOM 2366 O O . LEU B 1 48 ? 5.359 21 3.273 1 98.81 48 LEU B O 1
ATOM 2370 N N . LEU B 1 49 ? 4.305 21.859 5.074 1 98.88 49 LEU B N 1
ATOM 2371 C CA . LEU B 1 49 ? 3.283 20.812 5.117 1 98.88 49 LEU B CA 1
ATOM 2372 C C . LEU B 1 49 ? 2.482 20.781 3.822 1 98.88 49 LEU B C 1
ATOM 2374 O O . LEU B 1 49 ? 2.295 19.719 3.227 1 98.88 49 LEU B O 1
ATOM 2378 N N . LEU B 1 50 ? 2.068 21.938 3.359 1 98.81 50 LEU B N 1
ATOM 2379 C CA . LEU B 1 50 ? 1.247 22.047 2.158 1 98.81 50 LEU B CA 1
ATOM 2380 C C . LEU B 1 50 ? 2.059 21.703 0.913 1 98.81 50 LEU B C 1
ATOM 2382 O O . LEU B 1 50 ? 1.56 21.031 0.006 1 98.81 50 LEU B O 1
ATOM 2386 N N . ILE B 1 51 ? 3.295 22.109 0.869 1 98.75 51 ILE B N 1
ATOM 2387 C CA . ILE B 1 51 ? 4.152 21.812 -0.273 1 98.75 51 ILE B CA 1
ATOM 2388 C C . ILE B 1 51 ? 4.434 20.328 -0.331 1 98.75 51 ILE B C 1
ATOM 2390 O O . ILE B 1 51 ? 4.207 19.672 -1.359 1 98.75 51 ILE B O 1
ATOM 2394 N N . ALA B 1 52 ? 4.801 19.688 0.784 1 98.75 52 ALA B N 1
ATOM 2395 C CA . ALA B 1 52 ? 5.145 18.266 0.82 1 98.75 52 ALA B CA 1
ATOM 2396 C C . ALA B 1 52 ? 3.902 17.406 0.641 1 98.75 52 ALA B C 1
ATOM 2398 O O . ALA B 1 52 ? 3.984 16.281 0.109 1 98.75 52 ALA B O 1
ATOM 2399 N N . GLY B 1 53 ? 2.777 17.906 1.042 1 98.81 53 GLY B N 1
ATOM 2400 C CA . GLY B 1 53 ? 1.562 17.109 1.058 1 98.81 53 GLY B CA 1
ATOM 2401 C C . GLY B 1 53 ? 0.77 17.203 -0.232 1 98.81 53 GLY B C 1
ATOM 2402 O O . GLY B 1 53 ? 0.051 16.281 -0.595 1 98.81 53 GLY B O 1
ATOM 2403 N N . TYR B 1 54 ? 0.91 18.375 -0.979 1 98.69 54 TYR B N 1
ATOM 2404 C CA . TYR B 1 54 ? -0.006 18.547 -2.102 1 98.69 54 TYR B CA 1
ATOM 2405 C C . TYR B 1 54 ? 0.758 18.75 -3.402 1 98.69 54 TYR B C 1
ATOM 2407 O O . TYR B 1 54 ? 0.249 18.453 -4.484 1 98.69 54 TYR B O 1
ATOM 2415 N N . SER B 1 55 ? 1.919 19.375 -3.375 1 98.56 55 SER B N 1
ATOM 2416 C CA . SER B 1 55 ? 2.672 19.609 -4.605 1 98.56 55 SER B CA 1
ATOM 2417 C C . SER B 1 55 ? 3.25 18.297 -5.148 1 98.56 55 SER B C 1
ATOM 2419 O O . SER B 1 55 ? 3.252 17.281 -4.461 1 98.56 55 SER B O 1
ATOM 2421 N N . PRO B 1 56 ? 3.777 18.266 -6.336 1 98.25 56 PRO B N 1
ATOM 2422 C CA . PRO B 1 56 ? 4.367 17.062 -6.902 1 98.25 56 PRO B CA 1
ATOM 2423 C C . PRO B 1 56 ? 5.77 16.781 -6.371 1 98.25 56 PRO B C 1
ATOM 2425 O O . PRO B 1 56 ? 6.473 15.906 -6.895 1 98.25 56 PRO B O 1
ATOM 2428 N N . LEU B 1 57 ? 6.16 17.453 -5.352 1 98.5 57 LEU B N 1
ATOM 2429 C CA . LEU B 1 57 ? 7.512 17.312 -4.82 1 98.5 57 LEU B CA 1
ATOM 2430 C C . LEU B 1 57 ? 7.855 15.852 -4.559 1 98.5 57 LEU B C 1
ATOM 2432 O O . LEU B 1 57 ? 8.898 15.367 -5.012 1 98.5 57 LEU B O 1
ATOM 2436 N N . GLY B 1 58 ? 6.969 15.148 -3.832 1 98.38 58 GLY B N 1
ATOM 2437 C CA . GLY B 1 58 ? 7.215 13.742 -3.553 1 98.38 58 GLY B CA 1
ATOM 2438 C C . GLY B 1 58 ? 7.359 12.906 -4.805 1 98.38 58 GLY B C 1
ATOM 2439 O O . GLY B 1 58 ? 8.219 12.023 -4.871 1 98.38 58 GLY B O 1
ATOM 2440 N N . SER B 1 59 ? 6.574 13.188 -5.801 1 98.56 59 SER B N 1
ATOM 2441 C CA . SER B 1 59 ? 6.621 12.445 -7.055 1 98.56 59 SER B CA 1
ATOM 2442 C C . SER B 1 59 ? 7.898 12.742 -7.828 1 98.56 59 SER B C 1
ATOM 2444 O O . SER B 1 59 ? 8.516 11.836 -8.391 1 98.56 59 SER B O 1
ATOM 2446 N N . VAL B 1 60 ? 8.289 13.984 -7.828 1 98.69 60 VAL B N 1
ATOM 2447 C CA . VAL B 1 60 ? 9.492 14.375 -8.555 1 98.69 60 VAL B CA 1
ATOM 2448 C C . VAL B 1 60 ? 10.719 13.742 -7.906 1 98.69 60 VAL B C 1
ATOM 2450 O O . VAL B 1 60 ? 11.586 13.203 -8.594 1 98.69 60 VAL B O 1
ATOM 2453 N N . LEU B 1 61 ? 10.766 13.781 -6.582 1 98.31 61 LEU B N 1
ATOM 2454 C CA . LEU B 1 61 ? 11.875 13.156 -5.867 1 98.31 61 LEU B CA 1
ATOM 2455 C C . LEU B 1 61 ? 11.898 11.656 -6.105 1 98.31 61 LEU B C 1
ATOM 2457 O O . LEU B 1 61 ? 12.961 11.062 -6.297 1 98.31 61 LEU B O 1
ATOM 2461 N N . LEU B 1 62 ? 10.75 11.023 -6.109 1 98.38 62 LEU B N 1
ATOM 2462 C CA . LEU B 1 62 ? 10.664 9.586 -6.348 1 98.38 62 LEU B CA 1
ATOM 2463 C C . LEU B 1 62 ? 11.07 9.25 -7.777 1 98.38 62 LEU B C 1
ATOM 2465 O O . LEU B 1 62 ? 11.805 8.289 -8.008 1 98.38 62 LEU B O 1
ATOM 2469 N N . LEU B 1 63 ? 10.586 10.023 -8.711 1 98.38 63 LEU B N 1
ATOM 2470 C CA . LEU B 1 63 ? 10.859 9.805 -10.125 1 98.38 63 LEU B CA 1
ATOM 2471 C C . LEU B 1 63 ? 12.359 9.883 -10.414 1 98.38 63 LEU B C 1
ATOM 2473 O O . LEU B 1 63 ? 12.875 9.133 -11.242 1 98.38 63 LEU B O 1
ATOM 2477 N N . SER B 1 64 ? 13.047 10.781 -9.734 1 97.25 64 SER B N 1
ATOM 2478 C CA . SER B 1 64 ? 14.484 10.914 -9.93 1 97.25 64 SER B CA 1
ATOM 2479 C C . SER B 1 64 ? 15.219 9.641 -9.523 1 97.25 64 SER B C 1
ATOM 2481 O O . SER B 1 64 ? 16.359 9.406 -9.953 1 97.25 64 SER B O 1
ATOM 2483 N N . LEU B 1 65 ? 14.602 8.812 -8.758 1 97.5 65 LEU B N 1
ATOM 2484 C CA . LEU B 1 65 ? 15.156 7.527 -8.344 1 97.5 65 LEU B CA 1
ATOM 2485 C C . LEU B 1 65 ? 14.617 6.391 -9.211 1 97.5 65 LEU B C 1
ATOM 2487 O O . LEU B 1 65 ? 15.383 5.598 -9.75 1 97.5 65 LEU B O 1
ATOM 2491 N N . SER B 1 66 ? 13.305 6.371 -9.414 1 97.75 66 SER B N 1
ATOM 2492 C CA . SER B 1 66 ? 12.617 5.234 -10.016 1 97.75 66 SER B CA 1
ATOM 2493 C C . SER B 1 66 ? 12.906 5.129 -11.508 1 97.75 66 SER B C 1
ATOM 2495 O O . SER B 1 66 ? 12.836 4.043 -12.086 1 97.75 66 SER B O 1
ATOM 2497 N N . GLU B 1 67 ? 13.297 6.234 -12.109 1 97.25 67 GLU B N 1
ATOM 2498 C CA . GLU B 1 67 ? 13.5 6.234 -13.555 1 97.25 67 GLU B CA 1
ATOM 2499 C C . GLU B 1 67 ? 14.953 5.934 -13.906 1 97.25 67 GLU B C 1
ATOM 2501 O O . GLU B 1 67 ? 15.336 5.977 -15.078 1 97.25 67 GLU B O 1
ATOM 2506 N N . ARG B 1 68 ? 15.742 5.613 -12.906 1 95.94 68 ARG B N 1
ATOM 2507 C CA . ARG B 1 68 ? 17.172 5.41 -13.117 1 95.94 68 ARG B CA 1
ATOM 2508 C C . ARG B 1 68 ? 17.438 4.074 -13.812 1 95.94 68 ARG B C 1
ATOM 2510 O O . ARG B 1 68 ? 18.422 3.932 -14.539 1 95.94 68 ARG B O 1
ATOM 2517 N N . PHE B 1 69 ? 16.656 3.061 -13.531 1 96.94 69 PHE B N 1
ATOM 2518 C CA . PHE B 1 69 ? 16.781 1.741 -14.141 1 96.94 69 PHE B CA 1
ATOM 2519 C C . PHE B 1 69 ? 15.516 1.372 -14.898 1 96.94 69 PHE B C 1
ATOM 2521 O O . PHE B 1 69 ? 14.406 1.506 -14.375 1 96.94 69 PHE B O 1
ATOM 2528 N N . PRO B 1 70 ? 15.641 0.967 -16.109 1 95.62 70 PRO B N 1
ATOM 2529 C CA . PRO B 1 70 ? 14.461 0.605 -16.906 1 95.62 70 PRO B CA 1
ATOM 2530 C C . PRO B 1 70 ? 13.852 -0.727 -16.469 1 95.62 70 PRO B C 1
ATOM 2532 O O . PRO B 1 70 ? 14.5 -1.517 -15.781 1 95.62 70 PRO B O 1
ATOM 2535 N N . PRO B 1 71 ? 12.57 -0.957 -16.859 1 96.56 71 PRO B N 1
ATOM 2536 C CA . PRO B 1 71 ? 12 -2.287 -16.641 1 96.56 71 PRO B CA 1
ATOM 2537 C C . PRO B 1 71 ? 12.844 -3.402 -17.266 1 96.56 71 PRO B C 1
ATOM 2539 O O . PRO B 1 71 ? 13.453 -3.205 -18.312 1 96.56 71 PRO B O 1
ATOM 2542 N N . TRP B 1 72 ? 12.844 -4.5 -16.578 1 96.62 72 TRP B N 1
ATOM 2543 C CA . TRP B 1 72 ? 13.578 -5.645 -17.109 1 96.62 72 TRP B CA 1
ATOM 2544 C C . TRP B 1 72 ? 12.883 -6.227 -18.328 1 96.62 72 TRP B C 1
ATOM 2546 O O . TRP B 1 72 ? 11.656 -6.363 -18.344 1 96.62 72 TRP B O 1
ATOM 2556 N N . GLN B 1 73 ? 13.641 -6.566 -19.328 1 93.94 73 GLN B N 1
ATOM 2557 C CA . GLN B 1 73 ? 13.172 -7.242 -20.531 1 93.94 73 GLN B CA 1
ATOM 2558 C C . GLN B 1 73 ? 13.984 -8.5 -20.812 1 93.94 73 GLN B C 1
ATOM 2560 O O . GLN B 1 73 ? 15.203 -8.508 -20.656 1 93.94 73 GLN B O 1
ATOM 2565 N N . PHE B 1 74 ? 13.25 -9.531 -21.156 1 93 74 PHE B N 1
ATOM 2566 C CA . PHE B 1 74 ? 13.93 -10.773 -21.516 1 93 74 PHE B CA 1
ATOM 2567 C C . PHE B 1 74 ? 14.844 -10.562 -22.719 1 93 74 PHE B C 1
ATOM 2569 O O . PHE B 1 74 ? 14.422 -10 -23.719 1 93 74 PHE B O 1
ATOM 2576 N N . SER B 1 75 ? 16.078 -10.914 -22.641 1 88 75 SER B N 1
ATOM 2577 C CA . SER B 1 75 ? 17.047 -10.68 -23.703 1 88 75 SER B CA 1
ATOM 2578 C C . SER B 1 75 ? 17.531 -11.992 -24.312 1 88 75 SER B C 1
ATOM 2580 O O . SER B 1 75 ? 18.609 -12.047 -24.906 1 88 75 SER B O 1
ATOM 2582 N N . GLY B 1 76 ? 16.828 -13.047 -24.141 1 91.25 76 GLY B N 1
ATOM 2583 C CA . GLY B 1 76 ? 17.188 -14.305 -24.797 1 91.25 76 GLY B CA 1
ATOM 2584 C C . GLY B 1 76 ? 17.859 -15.289 -23.859 1 91.25 76 GLY B C 1
ATOM 2585 O O . GLY B 1 76 ? 18.109 -16.438 -24.25 1 91.25 76 GLY B O 1
ATOM 2586 N N . ARG B 1 77 ? 18.188 -14.867 -22.703 1 93.62 77 ARG B N 1
ATOM 2587 C CA . ARG B 1 77 ? 18.797 -15.758 -21.719 1 93.62 77 ARG B CA 1
ATOM 2588 C C . ARG B 1 77 ? 17.984 -15.773 -20.422 1 93.62 77 ARG B C 1
ATOM 2590 O O . ARG B 1 77 ? 17.781 -14.734 -19.797 1 93.62 77 ARG B O 1
ATOM 2597 N N . ALA B 1 78 ? 17.516 -16.969 -20.094 1 97.19 78 ALA B N 1
ATOM 2598 C CA . ALA B 1 78 ? 16.75 -17.109 -18.859 1 97.19 78 ALA B CA 1
ATOM 2599 C C . ALA B 1 78 ? 17.609 -16.828 -17.641 1 97.19 78 ALA B C 1
ATOM 2601 O O . ALA B 1 78 ? 18.781 -17.203 -17.594 1 97.19 78 ALA B O 1
ATOM 2602 N N . PRO B 1 79 ? 17.062 -16.188 -16.625 1 98.25 79 PRO B N 1
ATOM 2603 C CA . PRO B 1 79 ? 17.844 -15.969 -15.398 1 98.25 79 PRO B CA 1
ATOM 2604 C C . PRO B 1 79 ? 18.141 -17.266 -14.656 1 98.25 79 PRO B C 1
ATOM 2606 O O . PRO B 1 79 ? 17.328 -18.203 -14.68 1 98.25 79 PRO B O 1
ATOM 2609 N N . ASP B 1 80 ? 19.312 -17.281 -14.078 1 98 80 ASP B N 1
ATOM 2610 C CA . ASP B 1 80 ? 19.703 -18.406 -13.227 1 98 80 ASP B CA 1
ATOM 2611 C C . ASP B 1 80 ? 19.156 -18.234 -11.812 1 98 80 ASP B C 1
ATOM 2613 O O . ASP B 1 80 ? 18.938 -19.219 -11.102 1 98 80 ASP B O 1
ATOM 2617 N N . GLY B 1 81 ? 18.938 -17.031 -11.383 1 98.44 81 GLY B N 1
ATOM 2618 C CA . GLY B 1 81 ? 18.391 -16.719 -10.07 1 98.44 81 GLY B CA 1
ATOM 2619 C C . GLY B 1 81 ? 17.609 -15.422 -10.039 1 98.44 81 G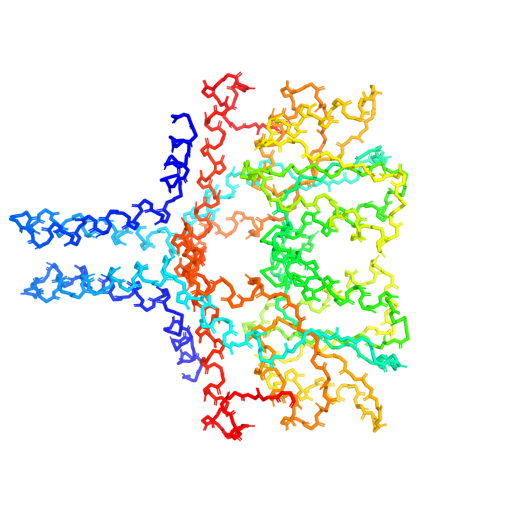LY B C 1
ATOM 2620 O O . GLY B 1 81 ? 17.797 -14.555 -10.898 1 98.44 81 GLY B O 1
ATOM 2621 N N . ILE B 1 82 ? 16.719 -15.344 -9.172 1 98.62 82 ILE B N 1
ATOM 2622 C CA . ILE B 1 82 ? 15.875 -14.18 -8.898 1 98.62 82 ILE B CA 1
ATOM 2623 C C . ILE B 1 82 ? 15.977 -13.812 -7.422 1 98.62 82 ILE B C 1
ATOM 2625 O O . ILE B 1 82 ? 15.648 -14.617 -6.547 1 98.62 82 ILE B O 1
ATOM 2629 N N . ILE B 1 83 ? 16.516 -12.664 -7.148 1 98.5 83 ILE B N 1
ATOM 2630 C CA . ILE B 1 83 ? 16.625 -12.141 -5.789 1 98.5 83 ILE B CA 1
ATOM 2631 C C . ILE B 1 83 ? 15.5 -11.141 -5.531 1 98.5 83 ILE B C 1
ATOM 2633 O O . ILE B 1 83 ? 15.359 -10.156 -6.254 1 98.5 83 ILE B O 1
ATOM 2637 N N . VAL B 1 84 ? 14.727 -11.406 -4.57 1 98.06 84 VAL B N 1
ATOM 2638 C CA . VAL B 1 84 ? 13.68 -10.484 -4.133 1 98.06 84 VAL B CA 1
ATOM 2639 C C . VAL B 1 84 ? 14.078 -9.844 -2.805 1 98.06 84 VAL B C 1
ATOM 2641 O O . VAL B 1 84 ? 14.305 -10.547 -1.815 1 98.06 84 VAL B O 1
ATOM 2644 N N . LEU B 1 85 ? 14.172 -8.523 -2.838 1 96.75 85 LEU B N 1
ATOM 2645 C CA . LEU B 1 85 ? 14.453 -7.848 -1.578 1 96.75 85 LEU B CA 1
ATOM 2646 C C . LEU B 1 85 ? 13.188 -7.734 -0.729 1 96.75 85 LEU B C 1
ATOM 2648 O O . LEU B 1 85 ? 12.117 -7.402 -1.241 1 96.75 85 LEU B O 1
ATOM 2652 N N . GLY B 1 86 ? 13.32 -8.031 0.578 1 93 86 GLY B N 1
ATOM 2653 C CA . GLY B 1 86 ? 12.219 -8.008 1.521 1 93 86 GLY B CA 1
ATOM 2654 C C . GLY B 1 86 ? 11.625 -6.621 1.717 1 93 86 GLY B C 1
ATOM 2655 O O . GLY B 1 86 ? 11.977 -5.684 0.997 1 93 86 GLY B O 1
ATOM 2656 N N . GLY B 1 87 ? 10.641 -6.523 2.594 1 90.56 87 GLY B N 1
ATOM 2657 C CA . GLY B 1 87 ? 9.977 -5.27 2.896 1 90.56 87 GLY B CA 1
ATOM 2658 C C . GLY B 1 87 ? 8.547 -5.211 2.387 1 90.56 87 GLY B C 1
ATOM 2659 O O . GLY B 1 87 ? 7.832 -4.234 2.633 1 90.56 87 GLY B O 1
ATOM 2660 N N . ALA B 1 88 ? 8.148 -6.266 1.765 1 93.06 88 ALA B N 1
ATOM 2661 C CA . ALA B 1 88 ? 6.812 -6.285 1.17 1 93.06 88 ALA B CA 1
ATOM 2662 C C . ALA B 1 88 ? 5.805 -6.957 2.1 1 93.06 88 ALA B C 1
ATOM 2664 O O . ALA B 1 88 ? 4.594 -6.855 1.893 1 93.06 88 ALA B O 1
ATOM 2665 N N . ILE B 1 89 ? 6.316 -7.66 3.096 1 93.19 89 ILE B N 1
ATOM 2666 C CA . ILE B 1 89 ? 5.461 -8.422 3.996 1 93.19 89 ILE B CA 1
ATOM 2667 C C . ILE B 1 89 ? 5.527 -7.828 5.402 1 93.19 89 ILE B C 1
ATOM 2669 O O . ILE B 1 89 ? 6.613 -7.598 5.934 1 93.19 89 ILE B O 1
ATOM 2673 N N . ASP B 1 90 ? 4.379 -7.48 5.926 1 93.12 90 ASP B N 1
ATOM 2674 C CA . ASP B 1 90 ? 4.289 -7.121 7.336 1 93.12 90 ASP B CA 1
ATOM 2675 C C . ASP B 1 90 ? 4.211 -8.367 8.219 1 93.12 90 ASP B C 1
ATOM 2677 O O . ASP B 1 90 ? 3.123 -8.891 8.461 1 93.12 90 ASP B O 1
ATOM 2681 N N . SER B 1 91 ? 5.363 -8.789 8.711 1 91.44 91 SER B N 1
ATOM 2682 C CA . SER B 1 91 ? 5.477 -10.086 9.367 1 91.44 91 SER B CA 1
ATOM 2683 C C . SER B 1 91 ? 4.707 -10.109 10.68 1 91.44 91 SER B C 1
ATOM 2685 O O . SER B 1 91 ? 4.125 -11.133 11.047 1 91.44 91 SER B O 1
ATOM 2687 N N . GLU B 1 92 ? 4.688 -8.977 11.391 1 91.56 92 GLU B N 1
ATOM 2688 C CA . GLU B 1 92 ? 3.99 -8.93 12.672 1 91.56 92 GLU B CA 1
ATOM 2689 C C . GLU B 1 92 ? 2.482 -9.07 12.484 1 91.56 92 GLU B C 1
ATOM 2691 O O . GLU B 1 92 ? 1.839 -9.859 13.188 1 91.56 92 GLU B O 1
ATOM 2696 N N . VAL B 1 93 ? 1.951 -8.367 11.586 1 93.81 93 VAL B N 1
ATOM 2697 C CA . VAL B 1 93 ? 0.514 -8.438 11.336 1 93.81 93 VAL B CA 1
ATOM 2698 C C . VAL B 1 93 ? 0.159 -9.797 10.734 1 93.81 93 VAL B C 1
ATOM 2700 O O . VAL B 1 93 ? -0.859 -10.391 11.086 1 93.81 93 VAL B O 1
ATOM 2703 N N . SER B 1 94 ? 0.998 -10.273 9.867 1 94.69 94 SER B N 1
ATOM 2704 C CA . SER B 1 94 ? 0.755 -11.586 9.266 1 94.69 94 SER B CA 1
ATOM 2705 C C . SER B 1 94 ? 0.668 -12.672 10.336 1 94.69 94 SER B C 1
ATOM 2707 O O . SER B 1 94 ? -0.226 -13.516 10.297 1 94.69 94 SER B O 1
ATOM 2709 N N . ALA B 1 95 ? 1.595 -12.602 11.242 1 92.06 95 ALA B N 1
ATOM 2710 C CA . ALA B 1 95 ? 1.611 -13.586 12.32 1 92.06 95 ALA B CA 1
ATOM 2711 C C . ALA B 1 95 ? 0.365 -13.461 13.195 1 92.06 95 ALA B C 1
ATOM 2713 O O . ALA B 1 95 ? -0.266 -14.469 13.531 1 92.06 95 ALA B O 1
ATOM 2714 N N . ALA B 1 96 ? 0.011 -12.266 13.477 1 93.12 96 ALA B N 1
ATOM 2715 C CA . ALA B 1 96 ? -1.122 -12.016 14.367 1 93.12 96 ALA B CA 1
ATOM 2716 C C . ALA B 1 96 ? -2.436 -12.438 13.711 1 93.12 96 ALA B C 1
ATOM 2718 O O . ALA B 1 96 ? -3.359 -12.883 14.391 1 93.12 96 ALA B O 1
ATOM 2719 N N . ARG B 1 97 ? -2.527 -12.352 12.414 1 95.19 97 ARG B N 1
ATOM 2720 C CA . ARG B 1 97 ? -3.791 -12.562 11.711 1 95.19 97 ARG B CA 1
ATOM 2721 C C . ARG B 1 97 ? -3.816 -13.922 11.023 1 95.19 97 ARG B C 1
ATOM 2723 O O . ARG B 1 97 ? -4.836 -14.32 10.461 1 95.19 97 ARG B O 1
ATOM 2730 N N . ASP B 1 98 ? -2.672 -14.648 11.086 1 92 98 ASP B N 1
ATOM 2731 C CA . ASP B 1 98 ? -2.52 -15.938 10.422 1 92 98 ASP B CA 1
ATOM 2732 C C . ASP B 1 98 ? -2.91 -15.844 8.945 1 92 98 ASP B C 1
ATOM 2734 O O . ASP B 1 98 ? -3.691 -16.656 8.453 1 92 98 ASP B O 1
ATOM 2738 N N . ALA B 1 99 ? -2.48 -14.773 8.344 1 92.25 99 ALA B N 1
ATOM 2739 C CA . ALA B 1 99 ? -2.686 -14.477 6.926 1 92.25 99 ALA B CA 1
ATOM 2740 C C . ALA B 1 99 ? -1.597 -13.555 6.398 1 92.25 99 ALA B C 1
ATOM 2742 O O . ALA B 1 99 ? -1.062 -12.727 7.137 1 92.25 99 ALA B O 1
ATOM 2743 N N . VAL B 1 100 ? -1.258 -13.68 5.152 1 93.12 100 VAL B N 1
ATOM 2744 C CA . VAL B 1 100 ? -0.224 -12.836 4.562 1 93.12 100 VAL B CA 1
ATOM 2745 C C . VAL B 1 100 ? -0.708 -11.391 4.508 1 93.12 100 VAL B C 1
ATOM 2747 O O . VAL B 1 100 ? -1.738 -11.094 3.895 1 93.12 100 VAL B O 1
ATOM 2750 N N . GLU B 1 101 ? -0.042 -10.562 5.195 1 95.62 101 GLU B N 1
ATOM 2751 C CA . GLU B 1 101 ? -0.255 -9.117 5.141 1 95.62 101 GLU B CA 1
ATOM 2752 C C . GLU B 1 101 ? 0.89 -8.422 4.414 1 95.62 101 GLU B C 1
ATOM 2754 O O . GLU B 1 101 ? 2.053 -8.555 4.805 1 95.62 101 GLU B O 1
ATOM 2759 N N . LEU B 1 102 ? 0.492 -7.734 3.35 1 94.44 102 LEU B N 1
ATOM 2760 C CA . LEU B 1 102 ? 1.478 -7.07 2.504 1 94.44 102 LEU B CA 1
ATOM 2761 C C . LEU B 1 102 ? 1.519 -5.574 2.793 1 94.44 102 LEU B C 1
ATOM 2763 O O . LEU B 1 102 ? 0.51 -4.984 3.189 1 94.44 102 LEU B O 1
ATOM 2767 N N . ASP B 1 103 ? 2.637 -4.965 2.664 1 91.44 103 ASP B N 1
ATOM 2768 C CA . ASP B 1 103 ? 2.773 -3.518 2.807 1 91.44 103 ASP B CA 1
ATOM 2769 C C . ASP B 1 103 ? 2.672 -2.82 1.452 1 91.44 103 ASP B C 1
ATOM 2771 O O . ASP B 1 103 ? 2.129 -3.381 0.499 1 91.44 103 ASP B O 1
ATOM 2775 N N . SER B 1 104 ? 3.121 -1.637 1.369 1 91 104 SER B N 1
ATOM 2776 C CA . SER B 1 104 ? 2.959 -0.806 0.181 1 91 104 SER B CA 1
ATOM 2777 C C . SER B 1 104 ? 3.879 -1.266 -0.946 1 91 104 SER B C 1
ATOM 2779 O O . SER B 1 104 ? 3.859 -0.698 -2.041 1 91 104 SER B O 1
ATOM 2781 N N . SER B 1 105 ? 4.676 -2.303 -0.771 1 94.88 105 SER B N 1
ATOM 2782 C CA . SER B 1 105 ? 5.57 -2.814 -1.805 1 94.88 105 SER B CA 1
ATOM 2783 C C . SER B 1 105 ? 5.184 -4.23 -2.219 1 94.88 105 SER B C 1
ATOM 2785 O O . SER B 1 105 ? 6.051 -5.055 -2.514 1 94.88 105 SER B O 1
ATOM 2787 N N . ALA B 1 106 ? 3.939 -4.516 -2.209 1 96.12 106 ALA B N 1
ATOM 2788 C CA . ALA B 1 106 ? 3.404 -5.844 -2.496 1 96.12 106 ALA B CA 1
ATOM 2789 C C . ALA B 1 106 ? 3.842 -6.324 -3.877 1 96.12 106 ALA B C 1
ATOM 2791 O O . ALA B 1 106 ? 3.918 -7.531 -4.125 1 96.12 106 ALA B O 1
ATOM 2792 N N . GLU B 1 107 ? 4.168 -5.434 -4.82 1 97.25 107 GLU B N 1
ATOM 2793 C CA . GLU B 1 107 ? 4.551 -5.766 -6.188 1 97.25 107 GLU B CA 1
ATOM 2794 C C . GLU B 1 107 ? 5.824 -6.602 -6.223 1 97.25 107 GLU B C 1
ATOM 2796 O O . GLU B 1 107 ? 6.027 -7.402 -7.137 1 97.25 107 GLU B O 1
ATOM 2801 N N . ARG B 1 108 ? 6.68 -6.445 -5.195 1 97.12 108 ARG B N 1
ATOM 2802 C CA . ARG B 1 108 ? 7.902 -7.238 -5.145 1 97.12 108 ARG B CA 1
ATOM 2803 C C . ARG B 1 108 ? 7.59 -8.727 -5.082 1 97.12 108 ARG B C 1
ATOM 2805 O O . ARG B 1 108 ? 8.164 -9.523 -5.828 1 97.12 108 ARG B O 1
ATOM 2812 N N . VAL B 1 109 ? 6.613 -9.047 -4.242 1 96.06 109 VAL B N 1
ATOM 2813 C CA . VAL B 1 109 ? 6.227 -10.438 -4.066 1 96.06 109 VAL B CA 1
ATOM 2814 C C . VAL B 1 109 ? 5.48 -10.93 -5.305 1 96.06 109 VAL B C 1
ATOM 2816 O O . VAL B 1 109 ? 5.773 -12.008 -5.824 1 96.06 109 VAL B O 1
ATOM 2819 N N . MET B 1 110 ? 4.594 -10.117 -5.812 1 95.94 110 MET B N 1
ATOM 2820 C CA . MET B 1 110 ? 3.801 -10.508 -6.977 1 95.94 110 MET B CA 1
ATOM 2821 C C . MET B 1 110 ? 4.695 -10.727 -8.195 1 95.94 110 MET B C 1
ATOM 2823 O O . MET B 1 110 ? 4.551 -11.727 -8.898 1 95.94 110 MET B O 1
ATOM 2827 N N . ALA B 1 111 ? 5.617 -9.812 -8.414 1 97 111 ALA B N 1
ATOM 2828 C CA . ALA B 1 111 ? 6.527 -9.922 -9.555 1 97 111 ALA B CA 1
ATOM 2829 C C . ALA B 1 111 ? 7.438 -11.133 -9.414 1 97 111 ALA B C 1
ATOM 2831 O O . ALA B 1 111 ? 7.719 -11.82 -10.406 1 97 111 ALA B O 1
ATOM 2832 N N . ALA B 1 112 ? 7.852 -11.383 -8.227 1 97.19 112 ALA B N 1
ATOM 2833 C CA . ALA B 1 112 ? 8.711 -12.539 -7.996 1 97.19 112 ALA B CA 1
ATOM 2834 C C . ALA B 1 112 ? 7.957 -13.844 -8.273 1 97.19 112 ALA B C 1
ATOM 2836 O O . ALA B 1 112 ? 8.516 -14.781 -8.844 1 97.19 112 ALA B O 1
ATOM 2837 N N . LEU B 1 113 ? 6.684 -13.859 -7.855 1 96.81 113 LEU B N 1
ATOM 2838 C CA . LEU B 1 113 ? 5.863 -15.031 -8.133 1 96.81 113 LEU B CA 1
ATOM 2839 C C . LEU B 1 113 ? 5.684 -15.227 -9.633 1 96.81 113 LEU B C 1
ATOM 2841 O O . LEU B 1 113 ? 5.762 -16.344 -10.133 1 96.81 113 LEU B O 1
ATOM 2845 N N . GLU B 1 114 ? 5.469 -14.188 -10.352 1 96.19 114 GLU B N 1
ATOM 2846 C CA . GLU B 1 114 ? 5.328 -14.25 -11.805 1 96.19 114 GLU B CA 1
ATOM 2847 C C . GLU B 1 114 ? 6.613 -14.734 -12.461 1 96.19 114 GLU B C 1
ATOM 2849 O O . GLU B 1 114 ? 6.578 -15.609 -13.328 1 96.19 114 GLU B O 1
ATOM 2854 N N . LEU B 1 115 ? 7.711 -14.18 -12.031 1 97.38 115 LEU B N 1
ATOM 2855 C CA . LEU B 1 115 ? 9 -14.57 -12.586 1 97.38 115 LEU B CA 1
ATOM 2856 C C . LEU B 1 115 ? 9.305 -16.031 -12.273 1 97.38 115 LEU B C 1
ATOM 2858 O O . LEU B 1 115 ? 9.836 -16.75 -13.125 1 97.38 115 LEU B O 1
ATOM 2862 N N . ALA B 1 116 ? 8.961 -16.406 -11.062 1 96.94 116 ALA B N 1
ATOM 2863 C CA . ALA B 1 116 ? 9.172 -17.797 -10.672 1 96.94 116 ALA B CA 1
ATOM 2864 C C . ALA B 1 116 ? 8.391 -18.75 -11.57 1 96.94 116 ALA B C 1
ATOM 2866 O O . ALA B 1 116 ? 8.867 -19.844 -11.891 1 96.94 116 ALA B O 1
ATOM 2867 N N . ARG B 1 117 ? 7.238 -18.328 -11.906 1 94.62 117 ARG B N 1
ATOM 2868 C CA . ARG B 1 117 ? 6.406 -19.125 -12.805 1 94.62 117 ARG B CA 1
ATOM 2869 C C . ARG B 1 117 ? 6.992 -19.156 -14.211 1 94.62 117 ARG B C 1
ATOM 2871 O O . ARG B 1 117 ? 7.051 -20.219 -14.836 1 94.62 117 ARG B O 1
ATOM 2878 N N . ASP B 1 118 ? 7.48 -18.047 -14.703 1 95.5 118 ASP B N 1
ATOM 2879 C CA . ASP B 1 118 ? 7.988 -17.906 -16.062 1 95.5 118 ASP B CA 1
ATOM 2880 C C . ASP B 1 118 ? 9.336 -18.609 -16.234 1 95.5 118 ASP B C 1
ATOM 2882 O O . ASP B 1 118 ? 9.664 -19.094 -17.312 1 95.5 118 ASP B O 1
ATOM 2886 N N . TYR B 1 119 ? 10.078 -18.672 -15.156 1 97.06 119 TYR B N 1
ATOM 2887 C CA . TYR B 1 119 ? 11.414 -19.266 -15.18 1 97.06 119 TYR B CA 1
ATOM 2888 C C . TYR B 1 119 ? 11.547 -20.344 -14.109 1 97.06 119 TYR B C 1
ATOM 2890 O O . TYR B 1 119 ? 12.211 -20.125 -13.086 1 97.06 119 TYR B O 1
ATOM 2898 N N . PRO B 1 120 ? 11.055 -21.562 -14.375 1 95.56 120 PRO B N 1
ATOM 2899 C CA . PRO B 1 120 ? 10.938 -22.609 -13.359 1 95.56 120 PRO B CA 1
ATOM 2900 C C . PRO B 1 120 ? 12.289 -23.156 -12.914 1 95.56 120 PRO B C 1
ATOM 2902 O O . PRO B 1 120 ? 12.383 -23.812 -11.875 1 95.56 120 PRO B O 1
ATOM 2905 N N . GLN B 1 121 ? 13.359 -22.828 -13.672 1 96.06 121 GLN B N 1
ATOM 2906 C CA . GLN B 1 121 ? 14.672 -23.359 -13.312 1 96.06 121 GLN B CA 1
ATOM 2907 C C . GLN B 1 121 ? 15.461 -22.359 -12.484 1 96.06 121 GLN B C 1
ATOM 2909 O O . GLN B 1 121 ? 16.5 -22.703 -11.914 1 96.06 121 GLN B O 1
ATOM 2914 N N . ALA B 1 122 ? 14.945 -21.125 -12.414 1 97.88 122 ALA B N 1
ATOM 2915 C CA . ALA B 1 122 ? 15.656 -20.094 -11.664 1 97.88 122 ALA B CA 1
ATOM 2916 C C . ALA B 1 122 ? 15.547 -20.344 -10.164 1 97.88 122 ALA B C 1
ATOM 2918 O O . ALA B 1 122 ? 14.477 -20.688 -9.656 1 97.88 122 ALA B O 1
ATOM 2919 N N . ARG B 1 123 ? 16.625 -20.188 -9.461 1 97.81 123 ARG B N 1
ATOM 2920 C CA . ARG B 1 123 ? 16.578 -20.141 -8 1 97.81 123 ARG B CA 1
ATOM 2921 C C . ARG B 1 123 ? 15.953 -18.844 -7.516 1 97.81 123 ARG B C 1
ATOM 2923 O O . ARG B 1 123 ? 16.156 -17.781 -8.117 1 97.81 123 ARG B O 1
ATOM 2930 N N . ILE B 1 124 ? 15.164 -18.953 -6.484 1 98.12 124 ILE B N 1
ATOM 2931 C CA . ILE B 1 124 ? 14.531 -17.781 -5.898 1 98.12 124 ILE B CA 1
ATOM 2932 C C . ILE B 1 124 ? 15.148 -17.484 -4.535 1 98.12 124 ILE B C 1
ATOM 2934 O O . ILE B 1 124 ? 15.148 -18.344 -3.65 1 98.12 124 ILE B O 1
ATOM 2938 N N . VAL B 1 125 ? 15.695 -16.312 -4.375 1 97.38 125 VAL B N 1
ATOM 2939 C CA . VAL B 1 125 ? 16.25 -15.875 -3.098 1 97.38 125 VAL B CA 1
ATOM 2940 C C . VAL B 1 125 ? 15.406 -14.742 -2.523 1 97.38 125 VAL B C 1
ATOM 2942 O O . VAL B 1 125 ? 15.219 -13.711 -3.172 1 97.38 125 VAL B O 1
ATOM 2945 N N . TYR B 1 126 ? 14.82 -14.953 -1.438 1 96.69 126 TYR B N 1
ATOM 2946 C CA . TYR B 1 126 ? 14.188 -13.875 -0.68 1 96.69 126 TYR B CA 1
ATOM 2947 C C . TYR B 1 126 ? 15.148 -13.312 0.36 1 96.69 126 TYR B C 1
ATOM 2949 O O . TYR B 1 126 ? 15.562 -14.016 1.285 1 96.69 126 TYR B O 1
ATOM 2957 N N . SER B 1 127 ? 15.477 -12.086 0.094 1 94 127 SER B N 1
ATOM 2958 C CA . SER B 1 127 ? 16.469 -11.461 0.962 1 94 127 SER B CA 1
ATOM 2959 C C . SER B 1 127 ? 15.836 -10.398 1.85 1 94 127 SER B C 1
ATOM 2961 O O . SER B 1 127 ? 15.461 -9.328 1.371 1 94 127 SER B O 1
ATOM 2963 N N . GLY B 1 128 ? 15.594 -10.625 2.908 1 81.44 128 GLY B N 1
ATOM 2964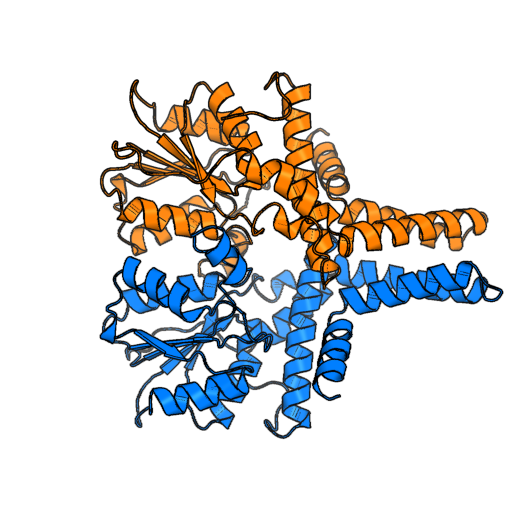 C CA . GLY B 1 128 ? 14.992 -9.68 3.838 1 81.44 128 GLY B CA 1
ATOM 2965 C C . GLY B 1 128 ? 15.078 -10.133 5.285 1 81.44 128 GLY B C 1
ATOM 2966 O O . GLY B 1 128 ? 14.625 -11.227 5.621 1 81.44 128 GLY B O 1
ATOM 2967 N N . GLY B 1 129 ? 16.094 -9.57 5.984 1 62.84 129 GLY B N 1
ATOM 2968 C CA . GLY B 1 129 ? 16.359 -9.922 7.371 1 62.84 129 GLY B CA 1
ATOM 2969 C C . GLY B 1 129 ? 15.367 -9.32 8.344 1 62.84 129 GLY B C 1
ATOM 2970 O O . GLY B 1 129 ? 14.414 -8.656 7.934 1 62.84 129 GLY B O 1
ATOM 2971 N N . SER B 1 130 ? 15.297 -9.859 9.594 1 52.03 130 SER B N 1
ATOM 2972 C CA . SER B 1 130 ? 14.586 -9.32 10.758 1 52.03 130 SER B CA 1
ATOM 2973 C C . SER B 1 130 ? 15.008 -7.883 11.039 1 52.03 130 SER B C 1
ATOM 2975 O O . SER B 1 130 ? 16.094 -7.641 11.555 1 52.03 130 SER B O 1
ATOM 2977 N N . GLY B 1 131 ? 14.977 -7.074 9.977 1 42.72 131 GLY B N 1
ATOM 2978 C CA . GLY B 1 131 ? 15.578 -5.773 10.242 1 42.72 131 GLY B CA 1
ATOM 2979 C C . GLY B 1 131 ? 15.391 -5.316 11.68 1 42.72 131 GLY B C 1
ATOM 2980 O O . GLY B 1 131 ? 15.883 -4.254 12.062 1 42.72 131 GLY B O 1
ATOM 2981 N N . ASN B 1 132 ? 14.078 -5.129 12.102 1 38.78 132 ASN B N 1
ATOM 2982 C CA . ASN B 1 132 ? 14.062 -4.531 13.438 1 38.78 132 ASN B CA 1
ATOM 2983 C C . ASN B 1 132 ? 14.852 -5.371 14.438 1 38.78 132 ASN B C 1
ATOM 2985 O O . ASN B 1 132 ? 14.508 -6.527 14.688 1 38.78 132 ASN B O 1
ATOM 2989 N N . LEU B 1 133 ? 16.078 -5.09 14.547 1 36.12 133 LEU B N 1
ATOM 2990 C CA . LEU B 1 133 ? 16.906 -5.602 15.625 1 36.12 133 LEU B CA 1
ATOM 2991 C C . LEU B 1 133 ? 16.078 -5.812 16.891 1 36.12 133 LEU B C 1
ATOM 2993 O O . LEU B 1 133 ? 16.641 -6.02 17.969 1 36.12 133 LEU B O 1
ATOM 2997 N N . ILE B 1 134 ? 14.891 -5.309 16.984 1 38.84 134 ILE B N 1
ATOM 2998 C CA . ILE B 1 134 ? 14.328 -5.719 18.266 1 38.84 134 ILE B CA 1
ATOM 2999 C C . ILE B 1 134 ? 14.18 -7.238 18.297 1 38.84 134 ILE B C 1
ATOM 3001 O O . ILE B 1 134 ? 13.68 -7.836 17.344 1 38.84 134 ILE B O 1
ATOM 3005 N N . GLN B 1 135 ? 14.906 -7.934 19.047 1 43.56 135 GLN B N 1
ATOM 3006 C CA . GLN B 1 135 ? 15.094 -9.344 19.391 1 43.56 135 GLN B CA 1
ATOM 3007 C C . GLN B 1 135 ? 13.945 -10.195 18.844 1 43.56 135 GLN B C 1
ATOM 3009 O O . GLN B 1 135 ? 14.172 -11.32 18.391 1 43.56 135 GLN B O 1
ATOM 3014 N N . ASN B 1 136 ? 12.57 -9.766 18.969 1 48.44 136 ASN B N 1
ATOM 3015 C CA . ASN B 1 136 ? 11.445 -10.68 18.812 1 48.44 136 ASN B CA 1
ATOM 3016 C C . ASN B 1 136 ? 10.656 -10.383 17.547 1 48.44 136 ASN B C 1
ATOM 3018 O O . ASN B 1 136 ? 9.453 -10.641 17.484 1 48.44 136 ASN B O 1
ATOM 3022 N N . SER B 1 137 ? 11.328 -9.844 16.516 1 62.28 137 SER B N 1
ATOM 3023 C CA . SER B 1 137 ? 10.516 -9.547 15.336 1 62.28 137 SER B CA 1
ATOM 3024 C C . SER B 1 137 ? 10.367 -10.773 14.445 1 62.28 137 SER B C 1
ATOM 3026 O O . SER B 1 137 ? 11.273 -11.602 14.352 1 62.28 137 SER B O 1
ATOM 3028 N N . VAL B 1 138 ? 9.07 -11.086 14.078 1 71.25 138 VAL B N 1
ATOM 3029 C CA . VAL B 1 138 ? 8.719 -12.18 13.18 1 71.25 138 VAL B CA 1
ATOM 3030 C C . VAL B 1 138 ? 9.391 -11.969 11.82 1 71.25 138 VAL B C 1
ATOM 3032 O O . VAL B 1 138 ? 9.328 -10.875 11.258 1 71.25 138 VAL B O 1
ATOM 3035 N N . ALA B 1 139 ? 10.18 -12.891 11.484 1 80.56 139 ALA B N 1
ATOM 3036 C CA . ALA B 1 139 ? 10.898 -12.82 10.211 1 80.56 139 ALA B CA 1
ATOM 3037 C C . ALA B 1 139 ? 9.938 -12.93 9.031 1 80.56 139 ALA B C 1
ATOM 3039 O O . ALA B 1 139 ? 8.938 -13.656 9.094 1 80.56 139 ALA B O 1
ATOM 3040 N N . GLU B 1 140 ? 10.219 -12.172 7.895 1 87.88 140 GLU B N 1
ATOM 3041 C CA . GLU B 1 140 ? 9.438 -12.219 6.664 1 87.88 140 GLU B CA 1
ATOM 3042 C C . GLU B 1 140 ? 9.641 -13.531 5.922 1 87.88 140 GLU B C 1
ATOM 3044 O O . GLU B 1 140 ? 8.719 -14.039 5.277 1 87.88 140 GLU B O 1
ATOM 3049 N N . ALA B 1 141 ? 10.766 -14.094 6.117 1 83.25 141 ALA B N 1
ATOM 3050 C CA . ALA B 1 141 ? 11.242 -15.148 5.23 1 83.25 141 ALA B CA 1
ATOM 3051 C C . ALA B 1 141 ? 10.336 -16.375 5.316 1 83.25 141 ALA B C 1
ATOM 3053 O O . ALA B 1 141 ? 9.938 -16.938 4.289 1 83.25 141 ALA B O 1
ATOM 3054 N N . PRO B 1 142 ? 9.953 -16.812 6.52 1 84.25 142 PRO B N 1
ATOM 3055 C CA . PRO B 1 142 ? 9.07 -17.984 6.582 1 84.25 142 PRO B CA 1
ATOM 3056 C C . PRO B 1 142 ? 7.707 -17.719 5.941 1 84.25 142 PRO B C 1
ATOM 3058 O O . PRO B 1 142 ? 7.125 -18.625 5.328 1 84.25 142 PRO B O 1
ATOM 3061 N N . ILE B 1 143 ? 7.219 -16.578 6.078 1 89.88 143 ILE B N 1
ATOM 3062 C CA . ILE B 1 143 ? 5.934 -16.203 5.484 1 89.88 143 ILE B CA 1
ATOM 3063 C C . ILE B 1 143 ? 6.055 -16.203 3.961 1 89.88 143 ILE B C 1
ATOM 3065 O O . ILE B 1 143 ? 5.195 -16.75 3.262 1 89.88 143 ILE B O 1
ATOM 3069 N N . ALA B 1 144 ? 7.172 -15.609 3.48 1 92.88 144 ALA B N 1
ATOM 3070 C CA . ALA B 1 144 ? 7.422 -15.609 2.041 1 92.88 144 ALA B CA 1
ATOM 3071 C C . ALA B 1 144 ? 7.555 -17.031 1.501 1 92.88 144 ALA B C 1
ATOM 3073 O O . ALA B 1 144 ? 6.965 -17.359 0.472 1 92.88 144 ALA B O 1
ATOM 3074 N N . ALA B 1 145 ? 8.266 -17.859 2.209 1 92.56 145 ALA B N 1
ATOM 3075 C CA . ALA B 1 145 ? 8.484 -19.234 1.779 1 92.56 145 ALA B CA 1
ATOM 3076 C C . ALA B 1 145 ? 7.156 -19.984 1.648 1 92.56 145 ALA B C 1
ATOM 3078 O O . ALA B 1 145 ? 6.922 -20.672 0.654 1 92.56 145 ALA B O 1
ATOM 3079 N N . ASP B 1 146 ? 6.312 -19.828 2.625 1 93.31 146 ASP B N 1
ATOM 3080 C CA . ASP B 1 146 ? 5.004 -20.484 2.604 1 93.31 146 ASP B CA 1
ATOM 3081 C C . ASP B 1 146 ? 4.168 -19.984 1.425 1 93.31 146 ASP B C 1
ATOM 3083 O O . ASP B 1 146 ? 3.521 -20.781 0.739 1 93.31 146 ASP B O 1
ATOM 3087 N N . LEU B 1 147 ? 4.195 -18.734 1.204 1 93.94 147 LEU B N 1
ATOM 3088 C CA . LEU B 1 147 ? 3.432 -18.141 0.108 1 93.94 147 LEU B CA 1
ATOM 3089 C C . LEU B 1 147 ? 3.916 -18.672 -1.237 1 93.94 147 LEU B C 1
ATOM 3091 O O . LEU B 1 147 ? 3.109 -19.094 -2.07 1 93.94 147 LEU B O 1
ATOM 3095 N N . PHE B 1 148 ? 5.234 -18.688 -1.466 1 95.94 148 PHE B N 1
ATOM 3096 C CA . PHE B 1 148 ? 5.797 -19.156 -2.723 1 95.94 148 PHE B CA 1
ATOM 3097 C C . PHE B 1 148 ? 5.5 -20.641 -2.918 1 95.94 148 PHE B C 1
ATOM 3099 O O . PHE B 1 148 ? 5.195 -21.078 -4.031 1 95.94 148 PHE B O 1
ATOM 3106 N N . ALA B 1 149 ? 5.559 -21.375 -1.843 1 94.94 149 ALA B N 1
ATOM 3107 C CA . ALA B 1 149 ? 5.23 -22.797 -1.913 1 94.94 149 ALA B CA 1
ATOM 3108 C C . ALA B 1 149 ? 3.777 -23 -2.334 1 94.94 149 ALA B C 1
ATOM 3110 O O . ALA B 1 149 ? 3.48 -23.859 -3.164 1 94.94 149 ALA B O 1
ATOM 3111 N N . ARG B 1 150 ? 2.934 -22.188 -1.81 1 92.69 150 ARG B N 1
ATOM 3112 C CA . ARG B 1 150 ? 1.514 -22.281 -2.137 1 92.69 150 ARG B CA 1
ATOM 3113 C C . ARG B 1 150 ? 1.274 -22 -3.617 1 92.69 150 ARG B C 1
ATOM 3115 O O . ARG B 1 150 ? 0.321 -22.531 -4.203 1 92.69 150 ARG B O 1
ATOM 3122 N N . PHE B 1 151 ? 2.178 -21.266 -4.168 1 93.56 151 PHE B N 1
ATOM 3123 C CA . PHE B 1 151 ? 2.014 -20.938 -5.578 1 93.56 151 PHE B CA 1
ATOM 3124 C C . PHE B 1 151 ? 2.893 -21.812 -6.453 1 93.56 151 PHE B C 1
ATOM 3126 O O . PHE B 1 151 ? 3.174 -21.484 -7.605 1 93.56 151 PHE B O 1
ATOM 3133 N N . GLY B 1 152 ? 3.428 -22.875 -5.879 1 92.31 152 GLY B N 1
ATOM 3134 C CA . GLY B 1 152 ? 4.004 -23.953 -6.68 1 92.31 152 GLY B CA 1
ATOM 3135 C C . GLY B 1 152 ? 5.516 -23.859 -6.781 1 92.31 152 GLY B C 1
ATOM 3136 O O . GLY B 1 152 ? 6.129 -24.594 -7.562 1 92.31 152 GLY B O 1
ATOM 3137 N N . VAL B 1 153 ? 6.125 -23 -6.047 1 94.81 153 VAL B N 1
ATOM 3138 C CA . VAL B 1 153 ? 7.582 -22.938 -6.051 1 94.81 153 VAL B CA 1
ATOM 3139 C C . VAL B 1 153 ? 8.156 -24.016 -5.148 1 94.81 153 VAL B C 1
ATOM 3141 O O . VAL B 1 153 ? 7.875 -24.047 -3.947 1 94.81 153 VAL B O 1
ATOM 3144 N N . ALA B 1 154 ? 8.906 -24.906 -5.766 1 94.69 154 ALA B N 1
ATOM 3145 C CA . ALA B 1 154 ? 9.508 -26 -5.008 1 94.69 154 ALA B CA 1
ATOM 3146 C C . ALA B 1 154 ? 10.422 -25.453 -3.908 1 94.69 154 ALA B C 1
ATOM 3148 O O . ALA B 1 154 ? 11.18 -24.516 -4.129 1 94.69 154 ALA B O 1
ATOM 3149 N N . PRO B 1 155 ? 10.359 -26.062 -2.793 1 91.38 155 PRO B N 1
ATOM 3150 C CA . PRO B 1 155 ? 11.156 -25.578 -1.664 1 91.38 155 PRO B CA 1
ATOM 3151 C C . PRO B 1 155 ? 12.656 -25.594 -1.943 1 91.38 155 PRO B C 1
ATOM 3153 O O . PRO B 1 155 ? 13.398 -24.766 -1.413 1 91.38 155 PRO B O 1
ATOM 3156 N N . ASP B 1 156 ? 13.094 -26.484 -2.713 1 92.81 156 ASP B N 1
ATOM 3157 C CA . ASP B 1 156 ? 14.523 -26.625 -2.957 1 92.81 156 ASP B CA 1
ATOM 3158 C C . ASP B 1 156 ? 15.055 -25.516 -3.852 1 92.81 156 ASP B C 1
ATOM 3160 O O . ASP B 1 156 ? 16.266 -25.297 -3.939 1 92.81 156 ASP B O 1
ATOM 3164 N N . ARG B 1 157 ? 14.125 -24.844 -4.582 1 94.69 157 ARG B N 1
ATOM 3165 C CA . ARG B 1 157 ? 14.555 -23.75 -5.434 1 94.69 157 ARG B CA 1
ATOM 3166 C C . ARG B 1 157 ? 14.422 -22.406 -4.711 1 94.69 157 ARG B C 1
ATOM 3168 O O . ARG B 1 157 ? 14.781 -21.359 -5.254 1 94.69 157 ARG B O 1
ATOM 3175 N N . PHE B 1 158 ? 13.828 -22.453 -3.514 1 95.75 158 PHE B N 1
ATOM 3176 C CA . PHE B 1 158 ? 13.586 -21.25 -2.738 1 95.75 158 PHE B CA 1
ATOM 3177 C C . PHE B 1 158 ? 14.586 -21.141 -1.592 1 95.75 158 PHE B C 1
ATOM 3179 O O . PHE B 1 158 ? 14.625 -22 -0.71 1 95.75 158 PHE B O 1
ATOM 3186 N N . VAL B 1 159 ? 15.367 -20.047 -1.608 1 94.88 159 VAL B N 1
ATOM 3187 C CA . VAL B 1 159 ? 16.391 -19.812 -0.595 1 94.88 159 VAL B CA 1
ATOM 3188 C C . VAL B 1 159 ? 16.062 -18.531 0.176 1 94.88 159 VAL B C 1
ATOM 3190 O O . VAL B 1 159 ? 15.633 -17.531 -0.411 1 94.88 159 VAL B O 1
ATOM 3193 N N . VAL B 1 160 ? 16.312 -18.578 1.485 1 93.19 160 VAL B N 1
ATOM 3194 C CA . VAL B 1 160 ? 16.016 -17.422 2.332 1 93.19 160 VAL B CA 1
ATOM 3195 C C . VAL B 1 160 ? 17.297 -16.891 2.949 1 93.19 160 VAL B C 1
ATOM 3197 O O . VAL B 1 160 ? 18.094 -17.641 3.492 1 93.19 160 VAL B O 1
ATOM 3200 N N . GLU B 1 161 ? 17.531 -15.594 2.779 1 91.94 161 GLU B N 1
ATOM 3201 C CA . GLU B 1 161 ? 18.516 -14.844 3.551 1 91.94 161 GLU B CA 1
ATOM 3202 C C . GLU B 1 161 ? 17.844 -13.992 4.621 1 91.94 161 GLU B C 1
ATOM 3204 O O . GLU B 1 161 ? 17.141 -13.031 4.305 1 91.94 161 GLU B O 1
ATOM 3209 N N . SER B 1 162 ? 17.969 -14.344 5.895 1 87.31 162 SER B N 1
ATOM 3210 C CA . SER B 1 162 ? 17.188 -13.695 6.941 1 87.31 162 SER B CA 1
ATOM 3211 C C . SER B 1 162 ? 18.094 -13.023 7.969 1 87.31 162 SER B C 1
ATOM 3213 O O . SER B 1 162 ? 17.625 -12.609 9.031 1 87.31 162 SER B O 1
ATOM 3215 N N . ARG B 1 163 ? 19.328 -12.82 7.652 1 86.94 163 ARG B N 1
ATOM 3216 C CA . ARG B 1 163 ? 20.281 -12.312 8.633 1 86.94 163 ARG B CA 1
ATOM 3217 C C . ARG B 1 163 ? 20.5 -10.82 8.469 1 86.94 163 ARG B C 1
ATOM 3219 O O . ARG B 1 163 ? 21 -10.148 9.383 1 86.94 163 ARG B O 1
ATOM 3226 N N . SER B 1 164 ? 20.203 -10.312 7.328 1 89.94 164 SER B N 1
ATOM 3227 C CA . SER B 1 164 ? 20.562 -8.945 6.988 1 89.94 164 SER B CA 1
ATOM 3228 C C . SER B 1 164 ? 19.75 -7.938 7.797 1 89.94 164 SER B C 1
ATOM 3230 O O . SER B 1 164 ? 18.609 -8.219 8.18 1 89.94 164 SER B O 1
ATOM 3232 N N . ARG B 1 165 ? 20.391 -6.812 8.07 1 85.62 165 ARG B N 1
ATOM 3233 C CA . ARG B 1 165 ? 19.719 -5.699 8.742 1 85.62 165 ARG B CA 1
ATOM 3234 C C . ARG B 1 165 ? 19.719 -4.453 7.859 1 85.62 165 ARG B C 1
ATOM 3236 O O . ARG B 1 165 ? 19.062 -3.461 8.188 1 85.62 165 ARG B O 1
ATOM 3243 N N . THR B 1 166 ? 20.531 -4.441 6.867 1 89.75 166 THR B N 1
ATOM 3244 C CA . THR B 1 166 ? 20.656 -3.33 5.93 1 89.75 166 THR B CA 1
ATOM 3245 C C . THR B 1 166 ? 20.703 -3.834 4.492 1 89.75 166 THR B C 1
ATOM 3247 O O . THR B 1 166 ? 20.90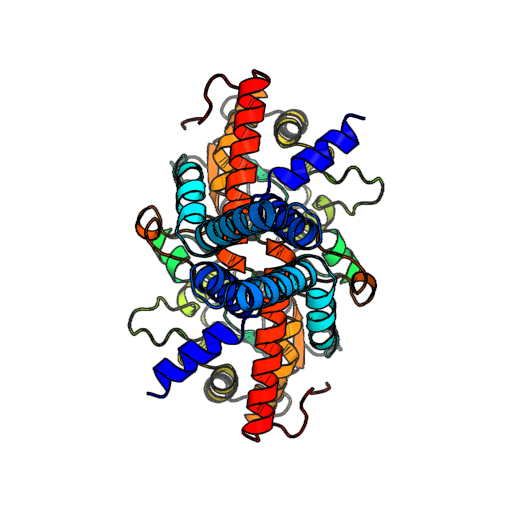6 -5.023 4.25 1 89.75 166 THR B O 1
ATOM 3250 N N . THR B 1 167 ? 20.516 -2.994 3.615 1 92.94 167 THR B N 1
ATOM 3251 C CA . THR B 1 167 ? 20.578 -3.346 2.201 1 92.94 167 THR B CA 1
ATOM 3252 C C . THR B 1 167 ? 21.969 -3.826 1.823 1 92.94 167 THR B C 1
ATOM 3254 O O . THR B 1 167 ? 22.125 -4.738 1.005 1 92.94 167 THR B O 1
ATOM 3257 N N . ALA B 1 168 ? 23 -3.201 2.383 1 92.94 168 ALA B N 1
ATOM 3258 C CA . ALA B 1 168 ? 24.375 -3.648 2.145 1 92.94 168 ALA B CA 1
ATOM 3259 C C . ALA B 1 168 ? 24.562 -5.09 2.609 1 92.94 168 ALA B C 1
ATOM 3261 O O . ALA B 1 168 ? 25.203 -5.887 1.917 1 92.94 168 ALA B O 1
ATOM 3262 N N . GLU B 1 169 ? 23.969 -5.379 3.762 1 93.44 169 GLU B N 1
ATOM 3263 C CA . GLU B 1 169 ? 24.047 -6.742 4.27 1 93.44 169 GLU B CA 1
ATOM 3264 C C . GLU B 1 169 ? 23.234 -7.703 3.406 1 93.44 169 GLU B C 1
ATOM 3266 O O . GLU B 1 169 ? 23.625 -8.852 3.203 1 93.44 169 GLU B O 1
ATOM 3271 N N . ASN B 1 170 ? 22.062 -7.273 2.914 1 94.38 170 ASN B N 1
ATOM 3272 C CA . ASN B 1 170 ? 21.328 -8.094 1.959 1 94.38 170 ASN B CA 1
ATOM 3273 C C . ASN B 1 170 ? 22.219 -8.578 0.827 1 94.38 170 ASN B C 1
ATOM 3275 O O . ASN B 1 170 ? 22.234 -9.766 0.498 1 94.38 170 ASN B O 1
ATOM 3279 N N . ALA B 1 171 ? 22.953 -7.637 0.282 1 96.12 171 ALA B N 1
ATOM 3280 C CA . ALA B 1 171 ? 23.797 -7.91 -0.871 1 96.12 171 ALA B CA 1
ATOM 3281 C C . ALA B 1 171 ? 24.906 -8.898 -0.509 1 96.12 171 ALA B C 1
ATOM 3283 O O . ALA B 1 171 ? 25.062 -9.93 -1.157 1 96.12 171 ALA B O 1
ATOM 3284 N N . SER B 1 172 ? 25.641 -8.594 0.559 1 96.75 172 SER B N 1
ATOM 3285 C CA . SER B 1 172 ? 26.797 -9.398 0.949 1 96.75 172 SER B CA 1
ATOM 3286 C C . SER B 1 172 ? 26.375 -10.797 1.385 1 96.75 172 SER B C 1
ATOM 3288 O O . SER B 1 172 ? 26.969 -11.789 0.979 1 96.75 172 SER B O 1
ATOM 3290 N N . PHE B 1 173 ? 25.281 -10.875 2.18 1 96.44 173 PHE B N 1
ATOM 3291 C CA . PHE B 1 173 ? 24.859 -12.164 2.709 1 96.44 173 PHE B CA 1
ATOM 3292 C C . PHE B 1 173 ? 24.203 -13.008 1.618 1 96.44 173 PHE B C 1
ATOM 3294 O O . PHE B 1 173 ? 24.344 -14.234 1.612 1 96.44 173 PHE B O 1
ATOM 3301 N N . THR B 1 174 ? 23.484 -12.344 0.712 1 97.19 174 THR B N 1
ATOM 3302 C CA . THR B 1 174 ? 22.906 -13.078 -0.412 1 97.19 174 THR B CA 1
ATOM 3303 C C . THR B 1 174 ? 24 -13.664 -1.294 1 97.19 174 THR B C 1
ATOM 3305 O O . THR B 1 174 ? 23.938 -14.828 -1.695 1 97.19 174 THR B O 1
ATOM 3308 N N . ARG B 1 175 ? 25.031 -12.898 -1.594 1 98 175 ARG B N 1
ATOM 3309 C CA . ARG B 1 175 ? 26.156 -13.398 -2.395 1 98 175 ARG B CA 1
ATOM 3310 C C . ARG B 1 175 ? 26.781 -14.625 -1.751 1 98 175 ARG B C 1
ATOM 3312 O O . ARG B 1 175 ? 27.031 -15.625 -2.428 1 98 175 ARG B O 1
ATOM 3319 N N . GLU B 1 176 ? 27.031 -14.484 -0.497 1 97.5 176 GLU B N 1
ATOM 3320 C CA . GLU B 1 176 ? 27.641 -15.594 0.239 1 97.5 176 GLU B CA 1
ATOM 3321 C C . GLU B 1 176 ? 26.75 -16.828 0.194 1 97.5 176 GLU B C 1
ATOM 3323 O O . GLU B 1 176 ? 27.234 -17.953 0.028 1 97.5 176 GLU B O 1
ATOM 3328 N N . LEU B 1 177 ? 25.5 -16.594 0.308 1 96 177 LEU B N 1
ATOM 3329 C CA . LEU B 1 177 ? 24.516 -17.656 0.405 1 96 177 LEU B CA 1
ATOM 3330 C C . LEU B 1 177 ? 24.422 -18.438 -0.905 1 96 177 LEU B C 1
ATOM 3332 O O . LEU B 1 177 ? 24.328 -19.672 -0.899 1 96 177 LEU B O 1
ATOM 3336 N N . VAL B 1 178 ? 24.484 -17.703 -2.057 1 97.12 178 VAL B N 1
ATOM 3337 C CA . VAL B 1 178 ? 24.172 -18.375 -3.312 1 97.12 178 VAL B CA 1
ATOM 3338 C C . VAL B 1 178 ? 25.453 -18.609 -4.102 1 97.12 178 VAL B C 1
ATOM 3340 O O . VAL B 1 178 ? 25.469 -19.359 -5.078 1 97.12 178 VAL B O 1
ATOM 3343 N N .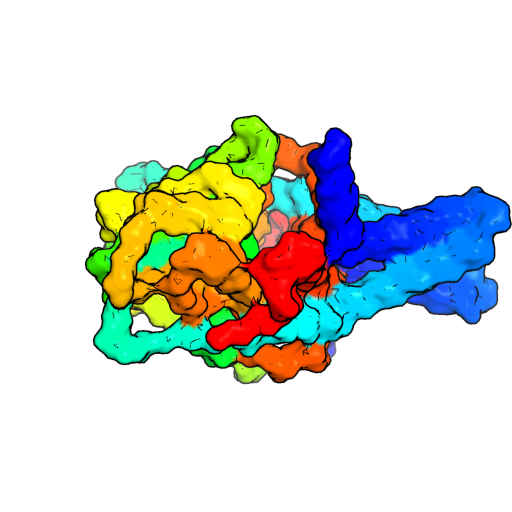 SER B 1 179 ? 26.594 -18.016 -3.801 1 96.88 179 SER B N 1
ATOM 3344 C CA . SER B 1 179 ? 27.875 -18.172 -4.465 1 96.88 179 SER B CA 1
ATOM 3345 C C . SER B 1 179 ? 27.719 -18.188 -5.98 1 96.88 179 SER B C 1
ATOM 3347 O O . SER B 1 179 ? 28.047 -19.172 -6.637 1 96.88 179 SER B O 1
ATOM 3349 N N . PRO B 1 180 ? 27.297 -17.016 -6.52 1 96.62 180 PRO B N 1
ATOM 3350 C CA . PRO B 1 180 ? 27.047 -16.969 -7.961 1 96.62 180 PRO B CA 1
ATOM 3351 C C . PRO B 1 180 ? 28.297 -17.312 -8.789 1 96.62 180 PRO B C 1
ATOM 3353 O O . PRO B 1 180 ? 29.391 -16.906 -8.438 1 96.62 180 PRO B O 1
ATOM 3356 N N . LYS B 1 181 ? 28.141 -18.047 -9.859 1 96.25 181 LYS B N 1
ATOM 3357 C CA . LYS B 1 181 ? 29.203 -18.406 -10.781 1 96.25 181 LYS B CA 1
ATOM 3358 C C . LYS B 1 181 ? 29.328 -17.391 -11.906 1 96.25 181 LYS B C 1
ATOM 3360 O O . LYS B 1 181 ? 28.359 -16.703 -12.242 1 96.25 181 LYS B O 1
ATOM 3365 N N . PRO B 1 182 ? 30.531 -17.375 -12.477 1 94.94 182 PRO B N 1
ATOM 3366 C CA . PRO B 1 182 ? 30.672 -16.5 -13.641 1 94.94 182 PRO B CA 1
ATOM 3367 C C . PRO B 1 182 ? 29.703 -16.828 -14.766 1 94.94 182 PRO B C 1
ATOM 3369 O O . PRO B 1 182 ? 29.453 -18 -15.047 1 94.94 182 PRO B O 1
ATOM 3372 N N . GLY B 1 183 ? 29.047 -15.844 -15.25 1 93.88 183 GLY B N 1
ATOM 3373 C CA . GLY B 1 183 ? 28.156 -16.031 -16.375 1 93.88 183 GLY B CA 1
ATOM 3374 C C . GLY B 1 183 ? 26.703 -16.172 -15.977 1 93.88 183 GLY B C 1
ATOM 3375 O O . GLY B 1 183 ? 25.797 -16.047 -16.812 1 93.88 183 GLY B O 1
ATOM 3376 N N . GLU B 1 184 ? 26.438 -16.422 -14.695 1 97.06 184 GLU B N 1
ATOM 3377 C CA . GLU B 1 184 ? 25.062 -16.516 -14.234 1 97.06 184 GLU B CA 1
ATOM 3378 C C . GLU B 1 184 ? 24.359 -15.164 -14.289 1 97.06 184 GLU B C 1
ATOM 3380 O O . GLU B 1 184 ? 24.969 -14.133 -14 1 97.06 184 GLU B O 1
ATOM 3385 N N . VAL B 1 185 ? 23.141 -15.266 -14.703 1 97.75 185 VAL B N 1
ATOM 3386 C CA . VAL B 1 185 ? 22.297 -14.078 -14.719 1 97.75 185 VAL B CA 1
ATOM 3387 C C . VAL B 1 185 ? 21.391 -14.062 -13.492 1 97.75 185 VAL B C 1
ATOM 3389 O O . VAL B 1 185 ? 20.578 -14.977 -13.289 1 97.75 185 VAL B O 1
ATOM 3392 N N . TRP B 1 186 ? 21.547 -13.086 -12.641 1 98.25 186 TRP B N 1
ATOM 3393 C CA . TRP B 1 186 ? 20.75 -12.914 -11.438 1 98.25 186 TRP B CA 1
ATOM 3394 C C . TRP B 1 186 ? 19.906 -11.641 -11.516 1 98.25 186 TRP B C 1
ATOM 3396 O O . TRP B 1 186 ? 20.453 -10.539 -11.656 1 98.25 186 TRP B O 1
ATOM 3406 N N . LEU B 1 187 ? 18.562 -11.773 -11.469 1 98.69 187 LEU B N 1
ATOM 3407 C CA . LEU B 1 187 ? 17.672 -10.625 -11.43 1 98.69 187 LEU B CA 1
ATOM 3408 C C . LEU B 1 187 ? 17.5 -10.117 -10 1 98.69 187 LEU B C 1
ATOM 3410 O O . LEU B 1 187 ? 17.359 -10.906 -9.062 1 98.69 187 LEU B O 1
ATOM 3414 N N . LEU B 1 188 ? 17.594 -8.844 -9.82 1 98.69 188 LEU B N 1
ATOM 3415 C CA . LEU B 1 188 ? 17.297 -8.188 -8.547 1 98.69 188 LEU B CA 1
ATOM 3416 C C . LEU B 1 188 ? 15.938 -7.512 -8.594 1 98.69 188 LEU B C 1
ATOM 3418 O O . LEU B 1 188 ? 15.75 -6.527 -9.312 1 98.69 188 LEU B O 1
ATOM 3422 N N . VAL B 1 189 ? 15 -8.078 -7.836 1 98.69 189 VAL B N 1
ATOM 3423 C CA . VAL B 1 189 ? 13.633 -7.57 -7.812 1 98.69 189 VAL B CA 1
ATOM 3424 C C . VAL B 1 189 ? 13.422 -6.703 -6.574 1 98.69 189 VAL B C 1
ATOM 3426 O O . VAL B 1 189 ? 13.492 -7.195 -5.445 1 98.69 189 VAL B O 1
ATOM 3429 N N . THR B 1 190 ? 13.156 -5.469 -6.766 1 98.06 190 THR B N 1
ATOM 3430 C CA . THR B 1 190 ? 12.773 -4.539 -5.707 1 98.06 190 THR B CA 1
ATOM 3431 C C . THR B 1 190 ? 12.062 -3.32 -6.285 1 98.06 190 THR B C 1
ATOM 3433 O O . THR B 1 190 ? 11.883 -3.221 -7.5 1 98.06 190 THR B O 1
ATOM 3436 N N . SER B 1 191 ? 11.562 -2.471 -5.41 1 98.31 191 SER B N 1
ATOM 3437 C CA . SER B 1 191 ? 10.875 -1.268 -5.855 1 98.31 191 SER B CA 1
ATOM 3438 C C . SER B 1 191 ? 11.789 -0.38 -6.691 1 98.31 191 SER B C 1
ATOM 3440 O O . SER B 1 191 ? 12.969 -0.229 -6.379 1 98.31 191 SER B O 1
ATOM 3442 N N . ALA B 1 192 ? 11.211 0.232 -7.703 1 98.44 192 ALA B N 1
ATOM 3443 C CA . ALA B 1 192 ? 11.977 1.047 -8.641 1 98.44 192 ALA B CA 1
ATOM 3444 C C . ALA B 1 192 ? 12.742 2.148 -7.91 1 98.44 192 ALA B C 1
ATOM 3446 O O . ALA B 1 192 ? 13.898 2.432 -8.234 1 98.44 192 ALA B O 1
ATOM 3447 N N . PHE B 1 193 ? 12.156 2.701 -6.895 1 97.62 193 PHE B N 1
ATOM 3448 C CA . PHE B 1 193 ? 12.781 3.799 -6.172 1 97.62 193 PHE B CA 1
ATOM 3449 C C . PHE B 1 193 ? 13.898 3.285 -5.273 1 97.62 193 PHE B C 1
ATOM 3451 O O . PHE B 1 193 ? 14.75 4.059 -4.828 1 97.62 193 PHE B O 1
ATOM 3458 N N . HIS B 1 194 ? 13.898 2.061 -4.965 1 97.62 194 HIS B N 1
ATOM 3459 C CA . HIS B 1 194 ? 14.898 1.439 -4.109 1 97.62 194 HIS B CA 1
ATOM 3460 C C . HIS B 1 194 ? 16.031 0.849 -4.93 1 97.62 194 HIS B C 1
ATOM 3462 O O . HIS B 1 194 ? 17.094 0.495 -4.383 1 97.62 194 HIS B O 1
ATOM 3468 N N . MET B 1 195 ? 15.898 0.754 -6.238 1 97.75 195 MET B N 1
ATOM 3469 C CA . MET B 1 195 ? 16.812 0.033 -7.125 1 97.75 195 MET B CA 1
ATOM 3470 C C . MET B 1 195 ? 18.172 0.699 -7.156 1 97.75 195 MET B C 1
ATOM 3472 O O . MET B 1 195 ? 19.203 0.02 -7.09 1 97.75 195 MET B O 1
ATOM 3476 N N . PRO B 1 196 ? 18.266 2.059 -7.133 1 96.75 196 PRO B N 1
ATOM 3477 C CA . PRO B 1 196 ? 19.594 2.672 -7.172 1 96.75 196 PRO B CA 1
ATOM 3478 C C . PRO B 1 196 ? 20.453 2.295 -5.969 1 96.75 196 PRO B C 1
ATOM 3480 O O . PRO B 1 196 ? 21.609 1.901 -6.133 1 96.75 196 PRO B O 1
ATOM 3483 N N . ARG B 1 197 ? 19.922 2.359 -4.848 1 95.06 197 ARG B N 1
ATOM 3484 C CA . ARG B 1 197 ? 20.672 2.02 -3.648 1 95.06 197 ARG B CA 1
ATOM 3485 C C . ARG B 1 197 ? 20.984 0.529 -3.605 1 95.06 197 ARG B C 1
ATOM 3487 O O . ARG B 1 197 ? 22.078 0.134 -3.188 1 95.06 197 ARG B O 1
ATOM 3494 N N . SER B 1 198 ? 20.047 -0.27 -4.09 1 96.44 198 SER B N 1
ATOM 3495 C CA . SER B 1 198 ? 20.203 -1.721 -4.062 1 96.44 198 SER B CA 1
ATOM 3496 C C . SER B 1 198 ? 21.312 -2.172 -5.02 1 96.44 198 SER B C 1
ATOM 3498 O O . SER B 1 198 ? 22.172 -2.961 -4.648 1 96.44 198 SER B O 1
ATOM 3500 N N . ILE B 1 199 ? 21.25 -1.65 -6.23 1 96.19 199 ILE B N 1
ATOM 3501 C CA . ILE B 1 199 ? 22.266 -2.006 -7.215 1 96.19 199 ILE B CA 1
ATOM 3502 C C . ILE B 1 199 ? 23.641 -1.588 -6.707 1 96.19 199 ILE B C 1
ATOM 3504 O O . ILE B 1 199 ? 24.625 -2.33 -6.855 1 96.19 199 ILE B O 1
ATOM 3508 N N . THR B 1 200 ? 23.719 -0.417 -6.109 1 94.25 200 THR B N 1
ATOM 3509 C CA . THR B 1 200 ? 24.969 0.062 -5.539 1 94.25 200 THR B CA 1
ATOM 3510 C C . THR B 1 200 ? 25.5 -0.908 -4.484 1 94.25 200 THR B C 1
ATOM 3512 O O . THR B 1 200 ? 26.672 -1.254 -4.48 1 94.25 200 THR B O 1
ATOM 3515 N N . ALA B 1 201 ? 24.656 -1.379 -3.637 1 94.5 201 ALA B N 1
ATOM 3516 C CA . ALA B 1 201 ? 25.031 -2.305 -2.572 1 94.5 201 ALA B CA 1
ATOM 3517 C C . ALA B 1 201 ? 25.531 -3.631 -3.146 1 94.5 201 ALA B C 1
ATOM 3519 O O . ALA B 1 201 ? 26.547 -4.168 -2.707 1 94.5 201 ALA B O 1
ATOM 3520 N N . PHE B 1 202 ? 24.797 -4.16 -4.145 1 96.38 202 PHE B N 1
ATOM 3521 C CA . PHE B 1 202 ? 25.156 -5.449 -4.723 1 96.38 202 PHE B CA 1
ATOM 3522 C C . PHE B 1 202 ? 26.469 -5.355 -5.5 1 96.38 202 PHE B C 1
ATOM 3524 O O . PHE B 1 202 ? 27.312 -6.246 -5.418 1 96.38 202 PHE B O 1
ATOM 3531 N N . ARG B 1 203 ? 26.641 -4.262 -6.234 1 93.56 203 ARG B N 1
ATOM 3532 C CA . ARG B 1 203 ? 27.891 -4.043 -6.938 1 93.56 203 ARG B CA 1
ATOM 3533 C C . ARG B 1 203 ? 29.062 -3.945 -5.957 1 93.56 203 ARG B C 1
ATOM 3535 O O . ARG B 1 203 ? 30.109 -4.539 -6.18 1 93.56 203 ARG B O 1
ATOM 3542 N N . ALA B 1 204 ? 28.875 -3.26 -4.906 1 92.62 204 ALA B N 1
ATOM 3543 C CA . ALA B 1 204 ? 29.906 -3.107 -3.885 1 92.62 204 ALA B CA 1
ATOM 3544 C C . ALA B 1 204 ? 30.266 -4.453 -3.266 1 92.62 204 ALA B C 1
ATOM 3546 O O . ALA B 1 204 ? 31.422 -4.676 -2.871 1 92.62 204 ALA B O 1
ATOM 3547 N N . ALA B 1 205 ? 29.328 -5.348 -3.186 1 94.62 205 ALA B N 1
ATOM 3548 C CA . ALA B 1 205 ? 29.547 -6.676 -2.615 1 94.62 205 ALA B CA 1
ATOM 3549 C C . ALA B 1 205 ? 30.172 -7.621 -3.637 1 94.62 205 ALA B C 1
ATOM 3551 O O . ALA B 1 205 ? 30.438 -8.789 -3.334 1 94.62 205 ALA B O 1
ATOM 3552 N N . GLY B 1 206 ? 30.375 -7.133 -4.898 1 95.38 206 GLY B N 1
ATOM 3553 C CA . GLY B 1 206 ? 30.938 -7.961 -5.953 1 95.38 206 GLY B CA 1
ATOM 3554 C C . GLY B 1 206 ? 29.938 -8.922 -6.559 1 95.38 206 GLY B C 1
ATOM 3555 O O . GLY B 1 206 ? 30.312 -10.008 -7.02 1 95.38 206 GLY B O 1
ATOM 3556 N N . PHE B 1 207 ? 28.672 -8.672 -6.434 1 96.94 207 PHE B N 1
ATOM 3557 C CA . PHE B 1 207 ? 27.594 -9.461 -7.008 1 96.94 207 PHE B CA 1
ATOM 3558 C C . PHE B 1 207 ? 26.953 -8.727 -8.172 1 96.94 207 PHE B C 1
ATOM 3560 O O . PHE B 1 207 ? 26.094 -7.855 -7.969 1 96.94 207 PHE B O 1
ATOM 3567 N N . ASP B 1 208 ? 27.312 -9.133 -9.398 1 94.75 208 ASP B N 1
ATOM 3568 C CA . ASP B 1 208 ? 26.75 -8.508 -10.586 1 94.75 208 ASP B CA 1
ATOM 3569 C C . ASP B 1 208 ? 25.312 -8.961 -10.812 1 94.75 208 ASP B C 1
ATOM 3571 O O . ASP B 1 208 ? 25.062 -10.109 -11.195 1 94.75 208 ASP B O 1
ATOM 3575 N N . VAL B 1 209 ? 24.375 -8.078 -10.547 1 97.25 209 VAL B N 1
ATOM 3576 C CA . VAL B 1 209 ? 22.969 -8.398 -10.688 1 97.25 209 VAL B CA 1
ATOM 3577 C C . VAL B 1 209 ? 22.344 -7.527 -11.773 1 97.25 209 VAL B C 1
ATOM 3579 O O . VAL B 1 209 ? 22.875 -6.473 -12.117 1 97.25 209 VAL B O 1
ATOM 3582 N N . THR B 1 210 ? 21.297 -8.031 -12.383 1 97.25 210 THR B N 1
ATOM 3583 C CA . THR B 1 210 ? 20.5 -7.301 -13.359 1 97.25 210 THR B CA 1
ATOM 3584 C C . THR B 1 210 ? 19.25 -6.727 -12.703 1 97.25 210 THR B C 1
ATOM 3586 O O . THR B 1 210 ? 18.469 -7.457 -12.078 1 97.25 210 THR B O 1
ATOM 3589 N N . ALA B 1 211 ? 19.031 -5.438 -12.852 1 98 211 ALA B N 1
ATOM 3590 C CA . ALA B 1 211 ? 17.891 -4.754 -12.227 1 98 211 ALA B CA 1
ATOM 3591 C C . ALA B 1 211 ? 16.578 -5.234 -12.82 1 98 211 ALA B C 1
ATOM 3593 O O . ALA B 1 211 ? 16.438 -5.344 -14.039 1 98 211 ALA B O 1
ATOM 3594 N N . ALA B 1 212 ? 15.617 -5.527 -12.016 1 98.44 212 ALA B N 1
ATOM 3595 C CA . ALA B 1 212 ? 14.227 -5.789 -12.359 1 98.44 212 ALA B CA 1
ATOM 3596 C C . ALA B 1 212 ? 13.281 -4.992 -11.461 1 98.44 212 ALA B C 1
ATOM 3598 O O . ALA B 1 212 ? 12.594 -5.562 -10.609 1 98.44 212 ALA B O 1
ATOM 3599 N N . PRO B 1 213 ? 13.219 -3.719 -11.727 1 98.5 213 PRO B N 1
ATOM 3600 C CA . PRO B 1 213 ? 12.422 -2.832 -10.875 1 98.5 213 PRO B CA 1
ATOM 3601 C C . PRO B 1 213 ? 10.922 -3.084 -10.992 1 98.5 213 PRO B C 1
ATOM 3603 O O . PRO B 1 213 ? 10.43 -3.41 -12.078 1 98.5 213 PRO B O 1
ATOM 3606 N N . VAL B 1 214 ? 10.211 -2.961 -9.875 1 98.19 214 VAL B N 1
ATOM 3607 C CA . VAL B 1 214 ? 8.758 -3.023 -9.766 1 98.19 214 VAL B CA 1
ATOM 3608 C C . VAL B 1 214 ? 8.258 -1.885 -8.875 1 98.19 214 VAL B C 1
ATOM 3610 O O . VAL B 1 214 ? 9.016 -0.97 -8.547 1 98.19 214 VAL B O 1
ATOM 3613 N N . ASP B 1 215 ? 6.996 -1.839 -8.586 1 97.94 215 ASP B N 1
ATOM 3614 C CA . ASP B 1 215 ? 6.473 -0.833 -7.668 1 97.94 215 ASP B CA 1
ATOM 3615 C C . ASP B 1 215 ? 6.902 0.571 -8.086 1 97.94 215 ASP B C 1
ATOM 3617 O O . ASP B 1 215 ? 7.523 1.296 -7.305 1 97.94 215 ASP B O 1
ATOM 3621 N N . TRP B 1 216 ? 6.469 0.973 -9.203 1 98.12 216 TRP B N 1
ATOM 3622 C CA . TRP B 1 216 ? 6.871 2.24 -9.805 1 98.12 216 TRP B CA 1
ATOM 3623 C C . TRP B 1 216 ? 6.18 3.412 -9.125 1 98.12 216 TRP B C 1
ATOM 3625 O O . TRP B 1 216 ? 6.781 4.469 -8.93 1 98.12 216 TRP B O 1
ATOM 3635 N N . ARG B 1 217 ? 4.898 3.338 -8.859 1 97.31 217 ARG B N 1
ATOM 3636 C CA . ARG B 1 217 ? 4.059 4.262 -8.102 1 97.31 217 ARG B CA 1
ATOM 3637 C C . ARG B 1 217 ? 3.732 5.504 -8.922 1 97.31 217 ARG B C 1
ATOM 3639 O O . ARG B 1 217 ? 2.939 6.348 -8.5 1 97.31 217 ARG B O 1
ATOM 3646 N N . THR B 1 218 ? 4.418 5.684 -10.078 1 97.62 218 THR B N 1
ATOM 3647 C CA . THR B 1 218 ? 4.156 6.797 -10.984 1 97.62 218 THR B CA 1
ATOM 3648 C C . THR B 1 218 ? 4.051 6.305 -12.43 1 97.62 218 THR B C 1
ATOM 3650 O O . THR B 1 218 ? 4.543 5.223 -12.758 1 97.62 218 THR B O 1
ATOM 3653 N N . ARG B 1 219 ? 3.422 7.098 -13.336 1 96.69 219 ARG B N 1
ATOM 3654 C CA . ARG B 1 219 ? 3.273 6.777 -14.75 1 96.69 219 ARG B CA 1
ATOM 3655 C C . ARG B 1 219 ? 4.492 7.227 -15.547 1 96.69 219 ARG B C 1
ATOM 3657 O O . ARG B 1 219 ? 4.535 7.074 -16.766 1 96.69 219 ARG B O 1
ATOM 3664 N N . GLY B 1 220 ? 5.449 7.719 -14.836 1 97.38 220 GLY B N 1
ATOM 3665 C CA . GLY B 1 220 ? 6.586 8.375 -15.461 1 97.38 220 GLY B CA 1
ATOM 3666 C C . GLY B 1 220 ? 6.637 9.867 -15.195 1 97.38 220 GLY B C 1
ATOM 3667 O O . GLY B 1 220 ? 5.945 10.367 -14.305 1 97.38 220 GLY B O 1
ATOM 3668 N N . TRP B 1 221 ? 7.477 10.586 -15.945 1 97.12 221 TRP B N 1
ATOM 3669 C CA . TRP B 1 221 ? 7.723 12 -15.688 1 97.12 221 TRP B CA 1
ATOM 3670 C C . TRP B 1 221 ? 6.477 12.828 -15.984 1 97.12 221 TRP B C 1
ATOM 3672 O O . TRP B 1 221 ? 6.395 14 -15.594 1 97.12 221 TRP B O 1
ATOM 3682 N N . GLY B 1 222 ? 5.492 12.203 -16.641 1 95.44 222 GLY B N 1
ATOM 3683 C CA . GLY B 1 222 ? 4.207 12.859 -16.812 1 95.44 222 GLY B CA 1
ATOM 3684 C C . GLY B 1 222 ? 3.541 13.203 -15.492 1 95.44 222 GLY B C 1
ATOM 3685 O O . GLY B 1 222 ? 2.727 14.133 -15.422 1 95.44 222 GLY B O 1
ATOM 3686 N N . ASP B 1 223 ? 3.873 12.484 -14.477 1 96.88 223 ASP B N 1
ATOM 3687 C CA . ASP B 1 223 ? 3.287 12.703 -13.156 1 96.88 223 ASP B CA 1
ATOM 3688 C C . ASP B 1 223 ? 4.051 13.789 -12.391 1 96.88 223 ASP B C 1
ATOM 3690 O O . ASP B 1 223 ? 3.684 14.133 -11.266 1 96.88 223 ASP B O 1
ATOM 3694 N N . ALA B 1 224 ? 5.047 14.406 -12.992 1 97.56 224 ALA B N 1
ATOM 3695 C CA . ALA B 1 224 ? 5.914 15.352 -12.289 1 97.56 224 ALA B CA 1
ATOM 3696 C C . ALA B 1 224 ? 5.176 16.656 -11.992 1 97.56 224 ALA B C 1
ATOM 3698 O O . ALA B 1 224 ? 5.633 17.469 -11.18 1 97.56 224 ALA B O 1
ATOM 3699 N N . ALA B 1 225 ? 4.066 16.859 -12.641 1 97.62 225 ALA B N 1
ATOM 3700 C CA . ALA B 1 225 ? 3.33 18.094 -12.414 1 97.62 225 ALA B CA 1
ATOM 3701 C C . ALA B 1 225 ? 1.998 17.828 -11.719 1 97.62 225 ALA B C 1
ATOM 3703 O O . ALA B 1 225 ? 1.227 18.75 -11.461 1 97.62 225 ALA B O 1
ATOM 3704 N N . ARG B 1 226 ? 1.734 16.578 -11.453 1 96.88 226 ARG B N 1
ATOM 3705 C CA . ARG B 1 226 ? 0.441 16.203 -10.883 1 96.88 226 ARG B CA 1
ATOM 3706 C C . ARG B 1 226 ? 0.444 16.359 -9.367 1 96.88 226 ARG B C 1
ATOM 3708 O O . ARG B 1 226 ? 1.215 15.703 -8.672 1 96.88 226 ARG B O 1
ATOM 3715 N N . PRO B 1 227 ? -0.448 17.219 -8.859 1 97.94 227 PRO B N 1
ATOM 3716 C CA . PRO B 1 227 ? -0.529 17.359 -7.406 1 97.94 227 PRO B CA 1
ATOM 3717 C C . PRO B 1 227 ? -1.215 16.172 -6.734 1 97.94 227 PRO B C 1
ATOM 3719 O O . PRO B 1 227 ? -1.749 15.297 -7.418 1 97.94 227 PRO B O 1
ATOM 3722 N N . PHE B 1 228 ? -1.079 16.094 -5.453 1 97.69 228 PHE B N 1
ATOM 3723 C CA . PHE B 1 228 ? -1.792 15.094 -4.68 1 97.69 228 PHE B CA 1
ATOM 3724 C C . PHE B 1 228 ? -3.156 15.609 -4.238 1 97.69 228 PHE B C 1
ATOM 3726 O O . PHE B 1 228 ? -3.322 16.812 -4 1 97.69 228 PHE B O 1
ATOM 3733 N N . ASP B 1 229 ? -4.094 14.719 -4.109 1 96 229 ASP B N 1
ATOM 3734 C CA . ASP B 1 229 ? -5.441 15.102 -3.701 1 96 229 ASP B CA 1
ATOM 3735 C C . ASP B 1 229 ? -5.637 14.914 -2.199 1 96 229 ASP B C 1
ATOM 3737 O O . ASP B 1 229 ? -6.625 15.383 -1.632 1 96 229 ASP B O 1
ATOM 3741 N N . ARG B 1 230 ? -4.703 14.227 -1.597 1 97.75 230 ARG B N 1
ATOM 3742 C CA . ARG B 1 230 ? -4.738 13.992 -0.157 1 97.75 230 ARG B CA 1
ATOM 3743 C C . ARG B 1 230 ? -3.404 14.344 0.489 1 97.75 230 ARG B C 1
ATOM 3745 O O . ARG B 1 230 ? -2.35 13.906 0.024 1 97.75 230 ARG B O 1
ATOM 3752 N N . LEU B 1 231 ? -3.5 15.078 1.562 1 98.81 231 LEU B N 1
ATOM 3753 C CA . LEU B 1 231 ? -2.297 15.492 2.275 1 98.81 231 LEU B CA 1
ATOM 3754 C C . LEU B 1 231 ? -1.462 14.281 2.676 1 98.81 231 LEU B C 1
ATOM 3756 O O . LEU B 1 231 ? -0.242 14.273 2.498 1 98.81 231 LEU B O 1
ATOM 3760 N N . SER B 1 232 ? -2.105 13.258 3.174 1 98.62 232 SER B N 1
ATOM 3761 C CA . SER B 1 232 ? -1.41 12.078 3.686 1 98.62 232 SER B CA 1
ATOM 3762 C C . SER B 1 232 ? -0.654 11.359 2.576 1 98.62 232 SER B C 1
ATOM 3764 O O . SER B 1 232 ? 0.448 10.852 2.797 1 98.62 232 SER B O 1
ATOM 3766 N N . SER B 1 233 ? -1.203 11.32 1.39 1 98.12 233 SER B N 1
ATOM 3767 C CA . SER B 1 233 ? -0.581 10.633 0.261 1 98.12 233 SER B CA 1
ATOM 3768 C C . SER B 1 233 ? 0.701 11.336 -0.173 1 98.12 233 SER B C 1
ATOM 3770 O O . SER B 1 233 ? 1.716 10.688 -0.432 1 98.12 233 SER B O 1
ATOM 3772 N N . GLY B 1 234 ? 0.588 12.641 -0.288 1 98.75 234 GLY B N 1
ATOM 3773 C CA . GLY B 1 234 ? 1.778 13.398 -0.649 1 98.75 234 GLY B CA 1
ATOM 3774 C C . GLY B 1 234 ? 2.889 13.289 0.38 1 98.75 234 GLY B C 1
ATOM 3775 O O . GLY B 1 234 ? 4.059 13.117 0.025 1 98.75 234 GLY B O 1
ATOM 3776 N N . LEU B 1 235 ? 2.498 13.383 1.649 1 98.88 235 LEU B N 1
ATOM 3777 C CA . LEU B 1 235 ? 3.479 13.258 2.723 1 98.88 235 LEU B CA 1
ATOM 3778 C C . LEU B 1 235 ? 4.141 11.883 2.693 1 98.88 235 LEU B C 1
ATOM 3780 O O . LEU B 1 235 ? 5.355 11.766 2.883 1 98.88 235 LEU B O 1
ATOM 3784 N N . ALA B 1 236 ? 3.369 10.852 2.449 1 98.56 236 ALA B N 1
ATOM 3785 C CA . ALA B 1 236 ? 3.904 9.492 2.416 1 98.56 236 ALA B CA 1
ATOM 3786 C C . ALA B 1 236 ? 4.902 9.328 1.273 1 98.56 236 ALA B C 1
ATOM 3788 O O . ALA B 1 236 ? 5.961 8.719 1.45 1 98.56 236 ALA B O 1
ATOM 3789 N N . ARG B 1 237 ? 4.516 9.859 0.103 1 98.5 237 ARG B N 1
ATOM 3790 C CA . ARG B 1 237 ? 5.414 9.781 -1.044 1 98.5 237 ARG B CA 1
ATOM 3791 C C . ARG B 1 237 ? 6.719 10.523 -0.769 1 98.5 237 ARG B C 1
ATOM 3793 O O . ARG B 1 237 ? 7.801 10.031 -1.103 1 98.5 237 ARG B O 1
ATOM 3800 N N . THR B 1 238 ? 6.617 11.688 -0.206 1 98.81 238 THR B N 1
ATOM 3801 C CA . THR B 1 238 ? 7.793 12.484 0.12 1 98.81 238 THR B CA 1
ATOM 3802 C C . THR B 1 238 ? 8.672 11.766 1.141 1 98.81 238 THR B C 1
ATOM 3804 O O . THR B 1 238 ? 9.898 11.789 1.037 1 98.81 238 THR B O 1
ATOM 3807 N N . ASP B 1 239 ? 8.047 11.117 2.109 1 98.56 239 ASP B N 1
ATOM 3808 C CA . ASP B 1 239 ? 8.789 10.367 3.125 1 98.56 239 ASP B CA 1
ATOM 3809 C C . ASP B 1 239 ? 9.602 9.25 2.492 1 98.56 239 A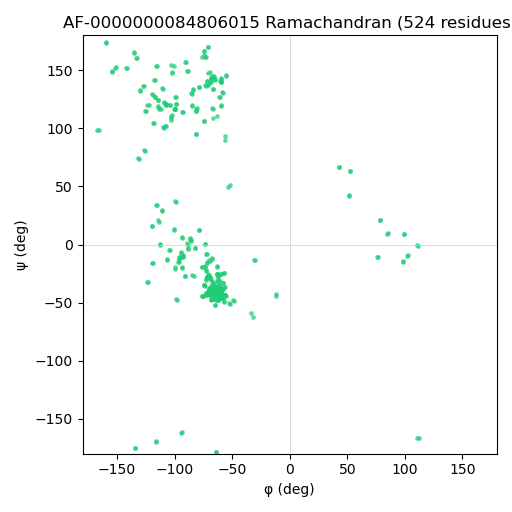SP B C 1
ATOM 3811 O O . ASP B 1 239 ? 10.789 9.086 2.799 1 98.56 239 ASP B O 1
ATOM 3815 N N . VAL B 1 240 ? 9.023 8.484 1.612 1 97.88 240 VAL B N 1
ATOM 3816 C CA . VAL B 1 240 ? 9.688 7.359 0.965 1 97.88 240 VAL B CA 1
ATOM 3817 C C . VAL B 1 240 ? 10.875 7.859 0.141 1 97.88 240 VAL B C 1
ATOM 3819 O O . VAL B 1 240 ? 11.977 7.316 0.235 1 97.88 240 VAL B O 1
ATOM 3822 N N . ALA B 1 241 ? 10.609 8.891 -0.638 1 98.38 241 ALA B N 1
ATOM 3823 C CA . ALA B 1 241 ? 11.664 9.43 -1.498 1 98.38 241 ALA B CA 1
ATOM 3824 C C . ALA B 1 241 ? 12.828 9.961 -0.672 1 98.38 241 ALA B C 1
ATOM 3826 O O . ALA B 1 241 ? 13.992 9.695 -0.982 1 98.38 241 ALA B O 1
ATOM 3827 N N . ALA B 1 242 ? 12.508 10.695 0.358 1 98.12 242 ALA B N 1
ATOM 3828 C CA . ALA B 1 242 ? 13.539 11.266 1.213 1 98.12 242 ALA B CA 1
ATOM 3829 C C . ALA B 1 242 ? 14.375 10.172 1.876 1 98.12 242 ALA B C 1
ATOM 3831 O O . ALA B 1 242 ? 15.594 10.297 1.986 1 98.12 242 ALA B O 1
ATOM 3832 N N . HIS B 1 243 ? 13.742 9.148 2.305 1 96.62 243 HIS B N 1
ATOM 3833 C CA . HIS B 1 243 ? 14.438 8.031 2.928 1 96.62 243 HIS B CA 1
ATOM 3834 C C . HIS B 1 243 ? 15.461 7.422 1.974 1 96.62 243 HIS B C 1
ATOM 3836 O O . HIS B 1 243 ? 16.594 7.148 2.365 1 96.62 243 HIS B O 1
ATOM 3842 N N . GLU B 1 244 ? 15.078 7.195 0.739 1 96.31 244 GLU B N 1
ATOM 3843 C CA . GLU B 1 244 ? 15.977 6.582 -0.239 1 96.31 244 GLU B CA 1
ATOM 3844 C C . GLU B 1 244 ? 17.109 7.523 -0.608 1 96.31 244 GLU B C 1
ATOM 3846 O O . GLU B 1 244 ? 18.266 7.094 -0.749 1 96.31 244 GLU B O 1
ATOM 3851 N N . TRP B 1 245 ? 16.797 8.805 -0.708 1 96.31 245 TRP B N 1
ATOM 3852 C CA . TRP B 1 245 ? 17.844 9.773 -0.992 1 96.31 245 TRP B CA 1
ATOM 3853 C C . TRP B 1 245 ? 18.844 9.836 0.151 1 96.31 245 TRP B C 1
ATOM 3855 O O . TRP B 1 245 ? 20.062 9.906 -0.081 1 96.31 245 TRP B O 1
ATOM 3865 N N . ALA B 1 246 ? 18.344 9.828 1.354 1 95.31 246 ALA B N 1
ATOM 3866 C CA . ALA B 1 246 ? 19.234 9.812 2.518 1 95.31 246 ALA B CA 1
ATOM 3867 C C . ALA B 1 246 ? 20.125 8.57 2.521 1 95.31 246 ALA B C 1
ATOM 3869 O O . ALA B 1 246 ? 21.297 8.648 2.881 1 95.31 246 ALA B O 1
ATOM 3870 N N . GLY B 1 247 ? 19.531 7.41 2.137 1 93.25 247 GLY B N 1
ATOM 3871 C CA . GLY B 1 247 ? 20.312 6.188 2.045 1 93.25 247 GLY B CA 1
ATOM 3872 C C . GLY B 1 247 ? 21.438 6.277 1.03 1 93.25 247 GLY B C 1
ATOM 3873 O O . GLY B 1 247 ? 22.562 5.844 1.3 1 93.25 247 GLY B O 1
ATOM 3874 N N . LEU B 1 248 ? 21.188 6.871 -0.098 1 94.12 248 LEU B N 1
ATOM 3875 C CA . LEU B 1 248 ? 22.203 7.035 -1.132 1 94.12 248 LEU B CA 1
ATOM 3876 C C . LEU B 1 248 ? 23.312 7.98 -0.667 1 94.12 248 LEU B C 1
ATOM 3878 O O . LEU B 1 248 ? 24.484 7.734 -0.914 1 94.12 248 LEU B O 1
ATOM 3882 N N . LEU B 1 249 ? 22.891 9.031 0.009 1 93.56 249 LEU B N 1
ATOM 3883 C CA . LEU B 1 249 ? 23.859 9.969 0.546 1 93.56 249 LEU B CA 1
ATOM 3884 C C . LEU B 1 249 ? 24.766 9.289 1.573 1 93.56 249 LEU B C 1
ATOM 3886 O O . LEU B 1 249 ? 25.969 9.523 1.593 1 93.56 249 LEU B O 1
ATOM 3890 N N . ALA B 1 250 ? 24.156 8.492 2.412 1 91.56 250 ALA B N 1
ATOM 3891 C CA . ALA B 1 250 ? 24.922 7.762 3.41 1 91.56 250 ALA B CA 1
ATOM 3892 C C . ALA B 1 250 ? 25.953 6.836 2.746 1 91.56 250 ALA B C 1
ATOM 3894 O O . ALA B 1 250 ? 27.078 6.711 3.215 1 91.56 250 ALA B O 1
ATOM 3895 N N . TYR B 1 251 ? 25.578 6.184 1.645 1 91.69 251 TYR B N 1
ATOM 3896 C CA . TYR B 1 251 ? 26.484 5.309 0.912 1 91.69 251 TYR B CA 1
ATOM 3897 C C . TYR B 1 251 ? 27.641 6.098 0.312 1 91.69 251 TYR B C 1
ATOM 3899 O O . TYR B 1 251 ? 28.781 5.645 0.332 1 91.69 251 TYR B O 1
ATOM 3907 N N . ARG B 1 252 ? 27.312 7.242 -0.199 1 91.31 252 ARG B N 1
ATOM 3908 C CA . ARG B 1 252 ? 28.344 8.094 -0.768 1 91.31 252 ARG B CA 1
ATOM 3909 C C . ARG B 1 252 ? 29.328 8.547 0.304 1 91.31 252 ARG B C 1
ATOM 3911 O O . ARG B 1 252 ? 30.547 8.477 0.108 1 91.31 252 ARG B O 1
ATOM 3918 N N . LEU B 1 253 ? 28.812 8.953 1.426 1 91.25 253 LEU B N 1
ATOM 3919 C CA . LEU B 1 253 ? 29.625 9.5 2.504 1 91.25 253 LEU B CA 1
ATOM 3920 C C . LEU B 1 253 ? 30.453 8.398 3.162 1 91.25 253 LEU B C 1
ATOM 3922 O O . LEU B 1 253 ? 31.547 8.664 3.668 1 91.25 253 LEU B O 1
ATOM 3926 N N . SER B 1 254 ? 29.984 7.176 3.145 1 88.44 254 SER B N 1
ATOM 3927 C CA . SER B 1 254 ? 30.703 6.062 3.746 1 88.44 254 SER B CA 1
ATOM 3928 C C . SER B 1 254 ? 31.672 5.434 2.752 1 88.44 254 SER B C 1
ATOM 3930 O O . SER B 1 254 ? 32.406 4.512 3.1 1 88.44 254 SER B O 1
ATOM 3932 N N . GLY B 1 255 ? 31.688 5.922 1.479 1 84.88 255 GLY B N 1
ATOM 3933 C CA . GLY B 1 255 ? 32.656 5.457 0.489 1 84.88 255 GLY B CA 1
ATOM 3934 C C . GLY B 1 255 ? 32.219 4.188 -0.217 1 84.88 255 GLY B C 1
ATOM 3935 O O . GLY B 1 255 ? 33 3.562 -0.923 1 84.88 255 GLY B O 1
ATOM 3936 N N . ARG B 1 256 ? 31.016 3.789 -0.011 1 80.81 256 ARG B N 1
ATOM 3937 C CA . ARG B 1 256 ? 30.516 2.578 -0.664 1 80.81 256 ARG B CA 1
ATOM 3938 C C . ARG B 1 256 ? 30.328 2.801 -2.16 1 80.81 256 ARG B C 1
ATOM 3940 O O . ARG B 1 256 ? 30.297 1.844 -2.936 1 80.81 256 ARG B O 1
ATOM 3947 N N . THR B 1 257 ? 30.125 3.973 -2.504 1 79.19 257 THR B N 1
ATOM 3948 C CA . THR B 1 257 ? 30 4.336 -3.912 1 79.19 257 THR B CA 1
ATOM 3949 C C . THR B 1 257 ? 30.688 5.68 -4.18 1 79.19 257 THR B C 1
ATOM 3951 O O . THR B 1 257 ? 30.812 6.504 -3.275 1 79.19 257 THR B O 1
ATOM 3954 N N . THR B 1 258 ? 31.078 5.691 -5.371 1 76.5 258 THR B N 1
ATOM 3955 C CA . THR B 1 258 ? 31.703 6.953 -5.766 1 76.5 258 THR B CA 1
ATOM 3956 C C . THR B 1 258 ? 30.672 7.883 -6.402 1 76.5 258 THR B C 1
ATOM 3958 O O . THR B 1 258 ? 30.891 9.086 -6.504 1 76.5 258 THR B O 1
ATOM 3961 N N . SER B 1 259 ? 29.594 7.285 -6.859 1 78.56 259 SER B N 1
ATOM 3962 C CA . SER B 1 259 ? 28.531 8.078 -7.473 1 78.56 259 SER B CA 1
ATOM 3963 C C . SER B 1 259 ? 27.281 8.109 -6.598 1 78.56 259 SER B C 1
ATOM 3965 O O . SER B 1 259 ? 26.938 7.105 -5.969 1 78.56 259 SER B O 1
ATOM 3967 N N . LEU B 1 260 ? 26.75 9.297 -6.449 1 74 260 LEU B N 1
ATOM 3968 C CA . LEU B 1 260 ? 25.547 9.43 -5.652 1 74 260 LEU B CA 1
ATOM 3969 C C . LEU B 1 260 ? 24.391 8.672 -6.301 1 74 260 LEU B C 1
ATOM 3971 O O . LEU B 1 260 ? 23.578 8.055 -5.605 1 74 260 LEU B O 1
ATOM 3975 N N . LEU B 1 261 ? 24.312 8.805 -7.648 1 75.62 261 LEU B N 1
ATOM 3976 C CA . LEU B 1 261 ? 23.25 8.117 -8.367 1 75.62 261 LEU B CA 1
ATOM 3977 C C . LEU B 1 261 ? 23.828 7.121 -9.367 1 75.62 261 LEU B C 1
ATOM 3979 O O . LEU B 1 261 ? 24.375 7.516 -10.406 1 75.62 261 LEU B O 1
ATOM 3983 N N . PRO B 1 262 ? 23.672 5.883 -8.875 1 71.62 262 PRO B N 1
ATOM 3984 C CA . PRO B 1 262 ? 24.25 4.887 -9.781 1 71.62 262 PRO B CA 1
ATOM 3985 C C . PRO B 1 262 ? 23.484 4.785 -11.102 1 71.62 262 PRO B C 1
ATOM 3987 O O . PRO B 1 262 ? 22.328 5.195 -11.188 1 71.62 262 PRO B O 1
ATOM 3990 N N . SER B 1 263 ? 24.203 4.586 -12.227 1 70.81 263 SER B N 1
ATOM 3991 C CA . SER B 1 263 ? 23.609 4.309 -13.531 1 70.81 263 SER B CA 1
ATOM 3992 C C . SER B 1 263 ? 23.672 2.82 -13.859 1 70.81 263 SER B C 1
ATOM 3994 O O . SER B 1 263 ? 24.484 2.086 -13.305 1 70.81 263 SER B O 1
ATOM 3996 N N . PRO B 1 264 ? 22.766 2.287 -14.695 1 70.56 264 PRO B N 1
ATOM 3997 C CA . PRO B 1 264 ? 22.797 0.885 -15.117 1 70.56 264 PRO B CA 1
ATOM 3998 C C . PRO B 1 264 ? 24.188 0.429 -15.555 1 70.56 264 PRO B C 1
ATOM 4000 O O . PRO B 1 264 ? 24.984 1.246 -16.016 1 70.56 264 PRO B O 1
#

Secondary structure (DSSP, 8-state):
-HHHHHHHHHHHHSHHHHHHHHHHHHHHHHTSTTHHHHHHHHHHHHHHHHHHHHSTHHHHHHHHHHTSSPPP---SS--SEEEEES-SB-HHHHHHHTS--B-TTHHHHHHHHHHHHH-TTSEEEEE----S-STTPPPHHHHHHHHHHHTT--GGGEEEE---SSHHHHHHHHHHHH-PPTT--EEEEEEGGGHHHHHHHHHHTT---EEEEE---SSSGGGGGPPPSSHHHHHHHHHHHHHHHHHHHHHHHTTS-S-SS---/-HHHHHHHHHHHHSHHHHHHHHHHHHHHHHTSTTHHHHHHHHHHHHHHHHHHHHSTHHHHHHHHHHTTSPPP---SS--SEEEEES-SB-HHHHHHHTS--B-TTHHHHHHHHHHHHH-TTSEEEEE----S-STTPPPHHHHHHHHHHHTT--GGGEEEE---SSHHHHHHHHHHHH-PPTT--EEEEEEGGGHHHHHHHHHHTT---EEEEE---SSSGGGGGPPPSSHHHHHHHHHHHHHHHHHHHHHHHTTS-S-SS---

Organism: Rhodopseudomonas palustris (strain HaA2) (NCBI:txid316058)